Protein AF-0000000084554059 (afdb_homodimer)

Structure (mmCIF, N/CA/C/O backbone):
data_AF-0000000084554059-model_v1
#
loop_
_entity.id
_entity.type
_entity.pdbx_description
1 polymer 'Nitroreductase family protein'
#
loop_
_atom_site.group_PDB
_atom_site.id
_atom_site.type_symbol
_atom_site.label_atom_id
_atom_site.label_alt_id
_atom_site.label_comp_id
_atom_site.label_asym_id
_atom_site.label_entity_id
_atom_site.label_seq_id
_atom_site.pdbx_PDB_ins_code
_atom_site.Cartn_x
_atom_site.Cartn_y
_atom_site.Cartn_z
_atom_site.occupancy
_atom_site.B_iso_or_equiv
_atom_site.auth_seq_id
_atom_site.auth_comp_id
_atom_site.auth_asym_id
_atom_site.auth_atom_id
_atom_site.pdbx_PDB_model_num
ATOM 1 N N . MET A 1 1 ? 2.709 -11.953 16.797 1 88.19 1 MET A N 1
ATOM 2 C CA . MET A 1 1 ? 4.137 -12.023 16.5 1 88.19 1 MET A CA 1
ATOM 3 C C . MET A 1 1 ? 4.77 -10.641 16.531 1 88.19 1 MET A C 1
ATOM 5 O O . MET A 1 1 ? 4.078 -9.633 16.375 1 88.19 1 MET A O 1
ATOM 9 N N . ASP A 1 2 ? 6.043 -10.664 16.797 1 94.69 2 ASP A N 1
ATOM 10 C CA . ASP A 1 2 ? 6.832 -9.438 16.703 1 94.69 2 ASP A CA 1
ATOM 11 C C . ASP A 1 2 ? 6.828 -8.891 15.273 1 94.69 2 ASP A C 1
ATOM 13 O O . ASP A 1 2 ? 6.961 -9.648 14.312 1 94.69 2 ASP A O 1
ATOM 17 N N . LEU A 1 3 ? 6.645 -7.566 15.086 1 96.19 3 LEU A N 1
ATOM 18 C CA . LEU A 1 3 ? 6.512 -6.961 13.766 1 96.19 3 LEU A CA 1
ATOM 19 C C . LEU A 1 3 ? 7.762 -7.207 12.93 1 96.19 3 LEU A C 1
ATOM 21 O O . LEU A 1 3 ? 7.664 -7.504 11.734 1 96.19 3 LEU A O 1
ATOM 25 N N . LYS A 1 4 ? 8.93 -7.016 13.469 1 96.69 4 LYS A N 1
ATOM 26 C CA . LYS A 1 4 ? 10.172 -7.207 12.719 1 96.69 4 LYS A CA 1
ATOM 27 C C . LYS A 1 4 ? 10.242 -8.609 12.125 1 96.69 4 LYS A C 1
ATOM 29 O O . LYS A 1 4 ? 10.688 -8.781 10.992 1 96.69 4 LYS A O 1
ATOM 34 N N . LYS A 1 5 ? 9.844 -9.586 12.898 1 97.75 5 LYS A N 1
ATOM 35 C CA . LYS A 1 5 ? 9.812 -10.961 12.414 1 97.75 5 LYS A CA 1
ATOM 36 C C . LYS A 1 5 ? 8.844 -11.109 11.242 1 97.75 5 LYS A C 1
ATOM 38 O O . LYS A 1 5 ? 9.141 -11.812 10.273 1 97.75 5 LYS A O 1
ATOM 43 N N . VAL A 1 6 ? 7.664 -10.453 11.312 1 98.44 6 VAL A N 1
ATOM 44 C CA . VAL A 1 6 ? 6.68 -10.5 10.242 1 98.44 6 VAL A CA 1
ATOM 45 C C . VAL A 1 6 ? 7.285 -9.914 8.961 1 98.44 6 VAL A C 1
ATOM 47 O O . VAL A 1 6 ? 7.141 -10.492 7.883 1 98.44 6 VAL A O 1
ATOM 50 N N . TYR A 1 7 ? 7.949 -8.758 9.094 1 98.38 7 TYR A N 1
ATOM 51 C CA . TYR A 1 7 ? 8.586 -8.109 7.957 1 98.38 7 TYR A CA 1
ATOM 52 C C . TYR A 1 7 ? 9.617 -9.023 7.312 1 98.38 7 TYR A C 1
ATOM 54 O O . TYR A 1 7 ? 9.633 -9.195 6.094 1 98.38 7 TYR A O 1
ATOM 62 N N . GLU A 1 8 ? 10.445 -9.648 8.094 1 97.56 8 GLU A N 1
ATOM 63 C CA . GLU A 1 8 ? 11.57 -10.445 7.609 1 97.56 8 GLU A CA 1
ATOM 64 C C . GLU A 1 8 ? 11.086 -11.781 7.039 1 97.56 8 GLU A C 1
ATOM 66 O O . GLU A 1 8 ? 11.688 -12.312 6.102 1 97.56 8 GLU A O 1
ATOM 71 N N . GLU A 1 9 ? 10 -12.297 7.59 1 97.12 9 GLU A N 1
ATOM 72 C CA . GLU A 1 9 ? 9.578 -13.641 7.211 1 97.12 9 GLU A CA 1
ATOM 73 C C . GLU A 1 9 ? 8.5 -13.594 6.129 1 97.12 9 GLU A C 1
ATOM 75 O O . GLU A 1 9 ? 8.227 -14.602 5.469 1 97.12 9 GLU A O 1
ATOM 80 N N . ARG A 1 10 ? 7.785 -12.461 5.988 1 98.25 10 ARG A N 1
ATOM 81 C CA . ARG A 1 10 ? 6.828 -12.375 4.891 1 98.25 10 ARG A CA 1
ATOM 82 C C . ARG A 1 10 ? 7.535 -12.445 3.541 1 98.25 10 ARG A C 1
ATOM 84 O O . ARG A 1 10 ? 8.391 -11.609 3.236 1 98.25 10 ARG A O 1
ATOM 91 N N . ARG A 1 11 ? 7.211 -13.469 2.775 1 97.69 11 ARG A N 1
ATOM 92 C CA . ARG A 1 11 ? 7.699 -13.742 1.428 1 97.69 11 ARG A CA 1
ATOM 93 C C . ARG A 1 11 ? 6.539 -14.008 0.472 1 97.69 11 ARG A C 1
ATOM 95 O O . ARG A 1 11 ? 5.488 -14.5 0.883 1 97.69 11 ARG A O 1
ATOM 102 N N . ALA A 1 12 ? 6.746 -13.641 -0.804 1 98.06 12 ALA A N 1
ATOM 103 C CA . ALA A 1 12 ? 5.816 -14.117 -1.825 1 98.06 12 ALA A CA 1
ATOM 104 C C . ALA A 1 12 ? 6.09 -15.578 -2.172 1 98.06 12 ALA A C 1
ATOM 106 O O . ALA A 1 12 ? 7.082 -15.891 -2.834 1 98.06 12 ALA A O 1
ATOM 107 N N . ILE A 1 13 ? 5.203 -16.422 -1.734 1 97.19 13 ILE A N 1
ATOM 108 C CA . ILE A 1 13 ? 5.48 -17.844 -1.954 1 97.19 13 ILE A CA 1
ATOM 109 C C . ILE A 1 13 ? 4.863 -18.297 -3.277 1 97.19 13 ILE A C 1
ATOM 111 O O . ILE A 1 13 ? 3.803 -17.797 -3.67 1 97.19 13 ILE A O 1
ATOM 115 N N . ASN A 1 14 ? 5.41 -19.297 -3.885 1 94.88 14 ASN A N 1
ATOM 116 C CA . ASN A 1 14 ? 4.984 -19.703 -5.223 1 94.88 14 ASN A CA 1
ATOM 117 C C . ASN A 1 14 ? 4.227 -21.016 -5.195 1 94.88 14 ASN A C 1
ATOM 119 O O . ASN A 1 14 ? 3.564 -21.391 -6.168 1 94.88 14 ASN A O 1
ATOM 123 N N . PHE A 1 15 ? 4.316 -21.688 -4.035 1 96.94 15 PHE A N 1
ATOM 124 C CA . PHE A 1 15 ? 3.689 -23 -3.947 1 96.94 15 PHE A CA 1
ATOM 125 C C . PHE A 1 15 ? 2.805 -23.094 -2.711 1 96.94 15 PHE A C 1
ATOM 127 O O . PHE A 1 15 ? 3.289 -22.969 -1.584 1 96.94 15 PHE A O 1
ATOM 134 N N . PHE A 1 16 ? 1.57 -23.344 -2.963 1 98.31 16 PHE A N 1
ATOM 135 C CA . PHE A 1 16 ? 0.644 -23.469 -1.846 1 98.31 16 PHE A CA 1
ATOM 136 C C . PHE A 1 16 ? 0.238 -24.938 -1.649 1 98.31 16 PHE A C 1
ATOM 138 O O . PHE A 1 16 ? 0.208 -25.703 -2.607 1 98.31 16 PHE A O 1
ATOM 145 N N . ASP A 1 17 ? 0.012 -25.344 -0.419 1 98.12 17 ASP A N 1
ATOM 146 C CA . ASP A 1 17 ? -0.554 -26.656 -0.105 1 98.12 17 ASP A CA 1
ATOM 147 C C . ASP A 1 17 ? -2.047 -26.703 -0.423 1 98.12 17 ASP A C 1
ATOM 149 O O . ASP A 1 17 ? -2.859 -26.125 0.303 1 98.12 17 ASP A O 1
ATOM 153 N N . PRO A 1 18 ? -2.408 -27.391 -1.47 1 97 18 PRO A N 1
ATOM 154 C CA . PRO A 1 18 ? -3.816 -27.375 -1.871 1 97 18 PRO A CA 1
ATOM 155 C C . PRO A 1 18 ? -4.719 -28.109 -0.878 1 97 18 PRO A C 1
ATOM 157 O O . PRO A 1 18 ? -5.945 -28.031 -0.979 1 97 18 PRO A O 1
ATOM 160 N N . ASN A 1 19 ? -4.133 -28.75 0.184 1 96.81 19 ASN A N 1
ATOM 161 C CA . ASN A 1 19 ? -4.914 -29.547 1.129 1 96.81 19 ASN A CA 1
ATOM 162 C C . ASN A 1 19 ? -5.152 -28.797 2.432 1 96.81 19 ASN A C 1
ATOM 164 O O . ASN A 1 19 ? -5.816 -29.297 3.336 1 96.81 19 ASN A O 1
ATOM 168 N N . ARG A 1 20 ? -4.598 -27.672 2.504 1 97.75 20 ARG A N 1
ATOM 169 C CA . ARG A 1 20 ? -4.805 -26.859 3.701 1 97.75 20 ARG A CA 1
ATOM 170 C C . ARG A 1 20 ? -5.68 -25.656 3.398 1 97.75 20 ARG A C 1
ATOM 172 O O . ARG A 1 20 ? -5.367 -24.859 2.508 1 97.75 20 ARG A O 1
ATOM 179 N N . ASP A 1 21 ? -6.719 -25.516 4.188 1 97.94 21 ASP A N 1
ATOM 180 C CA . ASP A 1 21 ? -7.695 -24.453 3.973 1 97.94 21 ASP A CA 1
ATOM 181 C C . ASP A 1 21 ? -7.539 -23.344 5.012 1 97.94 21 ASP A C 1
ATOM 183 O O . ASP A 1 21 ? -6.84 -23.516 6.016 1 97.94 21 ASP A O 1
ATOM 187 N N . ILE A 1 22 ? -8.086 -22.188 4.684 1 98.06 22 ILE A N 1
ATOM 188 C CA . ILE A 1 22 ? -8.227 -21.078 5.617 1 98.06 22 ILE A CA 1
ATOM 189 C C . ILE A 1 22 ? -9.688 -20.938 6.047 1 98.06 22 ILE A C 1
ATOM 191 O O . ILE A 1 22 ? -10.578 -20.812 5.203 1 98.06 22 ILE A O 1
ATOM 195 N N . SER A 1 23 ? -9.93 -20.984 7.312 1 97.69 23 SER A N 1
ATOM 196 C CA . SER A 1 23 ? -11.297 -20.844 7.793 1 97.69 23 SER A CA 1
ATOM 197 C C . SER A 1 23 ? -11.828 -19.438 7.516 1 97.69 23 SER A C 1
ATOM 199 O O . SER A 1 23 ? -11.055 -18.484 7.367 1 97.69 23 SER A O 1
ATOM 201 N N . GLU A 1 24 ? -13.133 -19.391 7.418 1 97.25 24 GLU A N 1
ATOM 202 C CA . GLU A 1 24 ? -13.758 -18.078 7.238 1 97.25 24 GLU A CA 1
ATOM 203 C C . GLU A 1 24 ? -13.43 -17.156 8.406 1 97.25 24 GLU A C 1
ATOM 205 O O . GLU A 1 24 ? -13.227 -15.945 8.211 1 97.25 24 GLU A O 1
ATOM 210 N N . GLU A 1 25 ? -13.398 -17.703 9.555 1 98.31 25 GLU A N 1
ATOM 211 C CA . GLU A 1 25 ? -13.086 -16.922 10.75 1 98.31 25 GLU A CA 1
ATOM 212 C C . GLU A 1 25 ? -11.68 -16.328 10.664 1 98.31 25 GLU A C 1
ATOM 214 O O . GLU A 1 25 ? -11.469 -15.172 11.023 1 98.31 25 GLU A O 1
ATOM 219 N N . LEU A 1 26 ? -10.773 -17.141 10.234 1 98.44 26 LEU A N 1
ATOM 220 C CA . LEU A 1 26 ? -9.398 -16.672 10.102 1 98.44 26 LEU A CA 1
ATOM 221 C C . LEU A 1 26 ? -9.281 -15.594 9.023 1 98.44 26 LEU A C 1
ATOM 223 O O . LEU A 1 26 ? -8.594 -14.594 9.219 1 98.44 26 LEU A O 1
ATOM 227 N N . LEU A 1 27 ? -9.977 -15.805 7.902 1 98.81 27 LEU A N 1
ATOM 228 C CA . LEU A 1 27 ? -9.984 -14.797 6.848 1 98.81 27 LEU A CA 1
ATOM 229 C C . LEU A 1 27 ? -10.617 -13.5 7.344 1 98.81 27 LEU A C 1
ATOM 231 O O . LEU A 1 27 ? -10.117 -12.414 7.043 1 98.81 27 LEU A O 1
ATOM 235 N N . LYS A 1 28 ? -11.68 -13.625 8.109 1 98.81 28 LYS A N 1
ATOM 236 C CA . LYS A 1 28 ? -12.344 -12.469 8.695 1 98.81 28 LYS A CA 1
ATOM 237 C C . LYS A 1 28 ? -11.398 -11.711 9.625 1 98.81 28 LYS A C 1
ATOM 239 O O . LYS A 1 28 ? -11.352 -10.477 9.602 1 98.81 28 LYS A O 1
ATOM 244 N N . GLU A 1 29 ? -10.664 -12.406 10.438 1 98.75 29 GLU A N 1
ATOM 245 C CA . GLU A 1 29 ? -9.711 -11.781 11.344 1 98.75 29 GLU A CA 1
ATOM 246 C C . GLU A 1 29 ? -8.625 -11.023 10.578 1 98.75 29 GLU A C 1
ATOM 248 O O . GLU A 1 29 ? -8.266 -9.906 10.945 1 98.75 29 GLU A O 1
ATOM 253 N N . ILE A 1 30 ? -8.125 -11.625 9.516 1 98.88 30 ILE A N 1
ATOM 254 C CA . ILE A 1 30 ? -7.102 -11 8.688 1 98.88 30 ILE A CA 1
ATOM 255 C C . ILE A 1 30 ? -7.629 -9.68 8.117 1 98.88 30 ILE A C 1
ATOM 257 O O . ILE A 1 30 ? -6.98 -8.641 8.234 1 98.88 30 ILE A O 1
ATOM 261 N N . ILE A 1 31 ? -8.828 -9.734 7.535 1 98.94 31 ILE A N 1
ATOM 262 C CA . ILE A 1 31 ? -9.375 -8.57 6.844 1 98.94 31 ILE A CA 1
ATOM 263 C C . ILE A 1 31 ? -9.758 -7.496 7.859 1 98.94 31 ILE A C 1
ATOM 265 O O . ILE A 1 31 ? -9.484 -6.312 7.656 1 98.94 31 ILE A O 1
ATOM 269 N N . ASP A 1 32 ? -10.328 -7.891 8.984 1 98.88 32 ASP A N 1
ATOM 270 C CA . ASP A 1 32 ? -10.789 -6.926 9.984 1 98.88 32 ASP A CA 1
ATOM 271 C C . ASP A 1 32 ? -9.609 -6.199 10.625 1 98.88 32 ASP A C 1
ATOM 273 O O . ASP A 1 32 ? -9.727 -5.023 10.984 1 98.88 32 ASP A O 1
ATOM 277 N N . LEU A 1 33 ? -8.516 -6.859 10.766 1 98.62 33 LEU A N 1
ATOM 278 C CA . LEU A 1 33 ? -7.305 -6.184 11.211 1 98.62 33 LEU A CA 1
ATOM 279 C C . LEU A 1 33 ? -6.773 -5.246 10.133 1 98.62 33 LEU A C 1
ATOM 281 O O . LEU A 1 33 ? -6.355 -4.125 10.43 1 98.62 33 LEU A O 1
ATOM 285 N N . SER A 1 34 ? -6.832 -5.66 8.898 1 98.88 34 SER A N 1
ATOM 286 C CA . SER A 1 34 ? -6.195 -4.973 7.781 1 98.88 34 SER A CA 1
ATOM 287 C C . SER A 1 34 ? -6.898 -3.66 7.465 1 98.88 34 SER A C 1
ATOM 289 O O . SER A 1 34 ? -6.266 -2.699 7.023 1 98.88 34 SER A O 1
ATOM 291 N N . VAL A 1 35 ? -8.227 -3.561 7.734 1 98.81 35 VAL A N 1
ATOM 292 C CA . VAL A 1 35 ? -9.008 -2.395 7.34 1 98.81 35 VAL A CA 1
ATOM 293 C C . VAL A 1 35 ? -8.719 -1.231 8.281 1 98.81 35 VAL A C 1
ATOM 295 O O . VAL A 1 35 ? -9.148 -0.103 8.039 1 98.81 35 VAL A O 1
ATOM 298 N N . LEU A 1 36 ? -7.898 -1.493 9.336 1 98.75 36 LEU A N 1
ATOM 299 C CA . LEU A 1 36 ? -7.449 -0.405 10.195 1 98.75 36 LEU A CA 1
ATOM 300 C C . LEU A 1 36 ? -6.43 0.472 9.477 1 98.75 36 LEU A C 1
ATOM 302 O O . LEU A 1 36 ? -6.078 1.549 9.969 1 98.75 36 LEU A O 1
ATOM 306 N N . ALA A 1 37 ? -5.953 0.051 8.289 1 98.75 37 ALA A N 1
ATOM 307 C CA . ALA A 1 37 ? -5.066 0.867 7.461 1 98.75 37 ALA A CA 1
ATOM 308 C C . ALA A 1 37 ? -5.684 2.234 7.18 1 98.75 37 ALA A C 1
ATOM 310 O O . ALA A 1 37 ? -6.906 2.361 7.078 1 98.75 37 ALA A O 1
ATOM 311 N N . PRO A 1 38 ? -4.848 3.266 7.102 1 98.69 38 PRO A N 1
ATOM 312 C CA . PRO A 1 38 ? -5.398 4.57 6.73 1 98.69 38 PRO A CA 1
ATOM 313 C C . PRO A 1 38 ? -5.926 4.598 5.297 1 98.69 38 PRO A C 1
ATOM 315 O O . PRO A 1 38 ? -5.555 3.748 4.48 1 98.69 38 PRO A O 1
ATOM 318 N N . SER A 1 39 ? -6.805 5.469 5.059 1 98.69 39 SER A N 1
ATOM 319 C CA . SER A 1 39 ? -7.297 5.816 3.73 1 98.69 39 SER A CA 1
ATOM 320 C C . SER A 1 39 ? -7.617 7.305 3.633 1 98.69 39 SER A C 1
ATOM 322 O O . SER A 1 39 ? -7.98 7.934 4.629 1 98.69 39 SER A O 1
ATOM 324 N N . ALA A 1 40 ? -7.41 7.84 2.461 1 98.31 40 ALA A N 1
ATOM 325 C CA . ALA A 1 40 ? -7.672 9.258 2.244 1 98.31 40 ALA A CA 1
ATOM 326 C C . ALA A 1 40 ? -9.086 9.633 2.678 1 98.31 40 ALA A C 1
ATOM 328 O O . ALA A 1 40 ? -10.062 9.016 2.236 1 98.31 40 ALA A O 1
ATOM 329 N N . PHE A 1 41 ? -9.227 10.609 3.617 1 96.94 41 PHE A N 1
ATOM 330 C CA . PHE A 1 41 ? -10.5 11.078 4.145 1 96.94 41 PHE A CA 1
ATOM 331 C C . PHE A 1 41 ? -11.258 9.945 4.824 1 96.94 41 PHE A C 1
ATOM 333 O O . PHE A 1 41 ? -12.477 10.039 5.027 1 96.94 41 PHE A O 1
ATOM 340 N N . ASN A 1 42 ? -10.508 8.812 5.105 1 97.75 42 ASN A N 1
ATOM 341 C CA . ASN A 1 42 ? -11.141 7.605 5.625 1 97.75 42 ASN A CA 1
ATOM 342 C C . ASN A 1 42 ? -12.203 7.074 4.668 1 97.75 42 ASN A C 1
ATOM 344 O O . ASN A 1 42 ? -13.156 6.414 5.094 1 97.75 42 ASN A O 1
ATOM 348 N N . LEU A 1 43 ? -12.023 7.312 3.426 1 98.62 43 LEU A N 1
ATOM 349 C CA . LEU A 1 43 ? -13.062 6.965 2.461 1 98.62 43 LEU A CA 1
ATOM 350 C C . LEU A 1 43 ? -13.031 5.473 2.148 1 98.62 43 LEU A C 1
ATOM 352 O O . LEU A 1 43 ? -13.984 4.938 1.568 1 98.62 43 LEU A O 1
ATOM 356 N N . GLN A 1 44 ? -11.992 4.797 2.43 1 98.75 44 GLN A N 1
ATOM 357 C CA . GLN A 1 44 ? -11.914 3.348 2.281 1 98.75 44 GLN A CA 1
ATOM 358 C C . GLN A 1 44 ? -12.391 2.91 0.898 1 98.75 44 GLN A C 1
ATOM 360 O O . GLN A 1 44 ? -13.266 2.053 0.778 1 98.75 44 GLN A O 1
ATOM 365 N N . PRO A 1 45 ? -11.672 3.525 -0.159 1 98.81 45 PRO A N 1
ATOM 366 C CA . PRO A 1 45 ? -12.133 3.277 -1.525 1 98.81 45 PRO A CA 1
ATOM 367 C C . PRO A 1 45 ? -11.734 1.899 -2.045 1 98.81 45 PRO A C 1
ATOM 369 O O . PRO A 1 45 ? -11.07 1.796 -3.08 1 98.81 45 PRO A O 1
ATOM 372 N N . TRP A 1 46 ? -12.172 0.872 -1.346 1 98.88 46 TRP A N 1
ATOM 373 C CA . TRP A 1 46 ? -11.758 -0.476 -1.716 1 98.88 46 TRP A CA 1
ATOM 374 C C . TRP A 1 46 ? -12.844 -1.491 -1.394 1 98.88 46 TRP A C 1
ATOM 376 O O . TRP A 1 46 ? -13.727 -1.223 -0.576 1 98.88 46 TRP A O 1
ATOM 386 N N . SER A 1 47 ? -12.867 -2.531 -2.059 1 98.81 47 SER A N 1
ATOM 387 C CA . SER A 1 47 ? -13.578 -3.773 -1.774 1 98.81 47 SER A CA 1
ATOM 388 C C . SER A 1 47 ? -12.734 -4.988 -2.152 1 98.81 47 SER A C 1
ATOM 390 O O . SER A 1 47 ? -11.664 -4.848 -2.732 1 98.81 47 SER A O 1
ATOM 392 N N . ILE A 1 48 ? -13.219 -6.172 -1.723 1 98.94 48 ILE A N 1
ATOM 393 C CA . ILE A 1 48 ? -12.461 -7.395 -1.949 1 98.94 48 ILE A CA 1
ATOM 394 C C . ILE A 1 48 ? -13.383 -8.484 -2.498 1 98.94 48 ILE A C 1
ATOM 396 O O . ILE A 1 48 ? -14.508 -8.648 -2.025 1 98.94 48 ILE A O 1
ATOM 400 N N . ILE A 1 49 ? -12.93 -9.117 -3.506 1 98.94 49 ILE A N 1
ATOM 401 C CA . ILE A 1 49 ? -13.547 -10.367 -3.934 1 98.94 49 ILE A CA 1
ATOM 402 C C . ILE A 1 49 ? -12.672 -11.547 -3.504 1 98.94 49 ILE A C 1
ATOM 404 O O . ILE A 1 49 ? -11.508 -11.641 -3.904 1 98.94 49 ILE A O 1
ATOM 408 N N . ALA A 1 50 ? -13.211 -12.398 -2.648 1 98.94 50 ALA A N 1
ATOM 409 C CA . ALA A 1 50 ? -12.516 -13.609 -2.225 1 98.94 50 ALA A CA 1
ATOM 410 C C . ALA A 1 50 ? -12.875 -14.789 -3.117 1 98.94 50 ALA A C 1
ATOM 412 O O . ALA A 1 50 ? -14 -15.297 -3.059 1 98.94 50 ALA A O 1
ATOM 413 N N . VAL A 1 51 ? -11.969 -15.219 -3.895 1 98.88 51 VAL A N 1
ATOM 414 C CA . VAL A 1 51 ? -12.172 -16.297 -4.844 1 98.88 51 VAL A CA 1
ATOM 415 C C . VAL A 1 51 ? -11.812 -17.641 -4.191 1 98.88 51 VAL A C 1
ATOM 417 O O . VAL A 1 51 ? -10.641 -17.938 -3.988 1 98.88 51 VAL A O 1
ATOM 420 N N . LYS A 1 52 ? -12.805 -18.562 -3.99 1 98.25 52 LYS A N 1
ATOM 421 C CA . LYS A 1 52 ? -12.594 -19.781 -3.234 1 98.25 52 LYS A CA 1
ATOM 422 C C . LYS A 1 52 ? -13.094 -21 -4.012 1 98.25 52 LYS A C 1
ATOM 424 O O . LYS A 1 52 ? -12.477 -22.078 -3.967 1 98.25 52 LYS A O 1
ATOM 429 N N . SER A 1 53 ? -14.258 -20.844 -4.695 1 98.12 53 SER A N 1
ATOM 430 C CA . SER A 1 53 ? -14.852 -21.984 -5.367 1 98.12 53 SER A CA 1
ATOM 431 C C . SER A 1 53 ? -13.984 -22.469 -6.527 1 98.12 53 SER A C 1
ATOM 433 O O . SER A 1 53 ? -13.273 -21.672 -7.145 1 98.12 53 SER A O 1
ATOM 435 N N . LYS A 1 54 ? -14.086 -23.75 -6.801 1 97.81 54 LYS A N 1
ATOM 436 C CA . LYS A 1 54 ? -13.328 -24.312 -7.914 1 97.81 54 LYS A CA 1
ATOM 437 C C . LYS A 1 54 ? -13.633 -23.578 -9.219 1 97.81 54 LYS A C 1
ATOM 439 O O . LYS A 1 54 ? -12.727 -23.266 -9.984 1 97.81 54 LYS A O 1
ATOM 444 N N . GLU A 1 55 ? -14.844 -23.312 -9.445 1 98.38 55 GLU A N 1
ATOM 445 C CA . GLU A 1 55 ? -15.273 -22.641 -10.672 1 98.38 55 GLU A CA 1
ATOM 446 C C . GLU A 1 55 ? -14.672 -21.234 -10.773 1 98.38 55 GLU A C 1
ATOM 448 O O . GLU A 1 55 ? -14.141 -20.859 -11.82 1 98.38 55 GLU A O 1
ATOM 453 N N . SER A 1 56 ? -14.758 -20.422 -9.734 1 98.56 56 SER A N 1
ATOM 454 C CA . SER A 1 56 ? -14.234 -19.047 -9.742 1 98.56 56 SER A CA 1
ATOM 455 C C . SER A 1 56 ? -12.711 -19.047 -9.836 1 98.56 56 SER A C 1
ATOM 457 O O . SER A 1 56 ? -12.125 -18.172 -10.477 1 98.56 56 SER A O 1
ATOM 459 N N . LYS A 1 57 ? -12.102 -20 -9.203 1 98.69 57 LYS A N 1
ATOM 460 C CA . LYS A 1 57 ? -10.648 -20.125 -9.297 1 98.69 57 LYS A CA 1
ATOM 461 C C . LYS A 1 57 ? -10.203 -20.406 -10.727 1 98.69 57 LYS A C 1
ATOM 463 O O . LYS A 1 57 ? -9.203 -19.859 -11.195 1 98.69 57 LYS A O 1
ATOM 468 N N . GLU A 1 58 ? -10.898 -21.266 -11.375 1 98.69 58 GLU A N 1
ATOM 469 C CA . GLU A 1 58 ? -10.57 -21.594 -12.766 1 98.69 58 GLU A CA 1
ATOM 470 C C . GLU A 1 58 ? -10.688 -20.359 -13.656 1 98.69 58 GLU A C 1
ATOM 472 O O . GLU A 1 58 ? -9.852 -20.125 -14.531 1 98.69 58 GLU A O 1
ATOM 477 N N . LYS A 1 59 ? -11.75 -19.609 -13.461 1 98.62 59 LYS A N 1
ATOM 478 C CA . LYS A 1 59 ? -11.914 -18.359 -14.203 1 98.62 59 LYS A CA 1
ATOM 479 C C . LYS A 1 59 ? -10.75 -17.406 -13.953 1 98.62 59 LYS A C 1
ATOM 481 O O . LYS A 1 59 ? -10.172 -16.859 -14.898 1 98.62 59 LYS A O 1
ATOM 486 N N . LEU A 1 60 ? -10.406 -17.219 -12.672 1 98.88 60 LEU A N 1
ATOM 487 C CA . LEU A 1 60 ? -9.32 -16.312 -12.328 1 98.88 60 LEU A CA 1
ATOM 488 C C . LEU A 1 60 ? -7.98 -16.844 -12.844 1 98.88 60 LEU A C 1
ATOM 490 O O . LEU A 1 60 ? -7.125 -16.062 -13.266 1 98.88 60 LEU A O 1
ATOM 494 N N . TYR A 1 61 ? -7.828 -18.141 -12.789 1 98.81 61 TYR A N 1
ATOM 495 C CA . TYR A 1 61 ? -6.613 -18.797 -13.273 1 98.81 61 TYR A CA 1
ATOM 496 C C . TYR A 1 61 ? -6.32 -18.406 -14.719 1 98.81 61 TYR A C 1
ATOM 498 O O . TYR A 1 61 ? -5.211 -17.984 -15.039 1 98.81 61 TYR A O 1
ATOM 506 N N . LYS A 1 62 ? -7.312 -18.422 -15.562 1 98.62 62 LYS A N 1
ATOM 507 C CA . LYS A 1 62 ? -7.176 -18.109 -16.984 1 98.62 62 LYS A CA 1
ATOM 508 C C . LYS A 1 62 ? -6.82 -16.641 -17.188 1 98.62 62 LYS A C 1
ATOM 510 O O . LYS A 1 62 ? -6.176 -16.281 -18.172 1 98.62 62 LYS A O 1
ATOM 515 N N . LEU A 1 63 ? -7.191 -15.82 -16.219 1 98.75 63 LEU A N 1
ATOM 516 C CA . LEU A 1 63 ? -6.977 -14.383 -16.312 1 98.75 63 LEU A CA 1
ATOM 517 C C . LEU A 1 63 ? -5.727 -13.961 -15.547 1 98.75 63 LEU A C 1
ATOM 519 O O . LEU A 1 63 ? -5.434 -12.766 -15.43 1 98.75 63 LEU A O 1
ATOM 523 N N . SER A 1 64 ? -5.02 -14.891 -14.922 1 98.62 64 SER A N 1
ATOM 524 C CA . SER A 1 64 ? -3.816 -14.633 -14.141 1 98.62 64 SER A CA 1
ATOM 525 C C . SER A 1 64 ? -2.59 -15.266 -14.789 1 98.62 64 SER A C 1
ATOM 527 O O . SER A 1 64 ? -1.725 -15.805 -14.094 1 98.62 64 SER A O 1
ATOM 529 N N . ASN A 1 65 ? -2.58 -15.234 -16.094 1 97.25 65 ASN A N 1
ATOM 530 C CA . ASN A 1 65 ? -1.477 -15.82 -16.844 1 97.25 65 ASN A CA 1
ATOM 531 C C . ASN A 1 65 ? -1.254 -17.281 -16.469 1 97.25 65 ASN A C 1
ATOM 533 O O . ASN A 1 65 ? -0.113 -17.734 -16.391 1 97.25 65 ASN A O 1
ATOM 537 N N . ASN A 1 66 ? -2.254 -17.953 -16.047 1 97.94 66 ASN A N 1
ATOM 538 C CA . ASN A 1 66 ? -2.268 -19.375 -15.711 1 97.94 66 ASN A CA 1
ATOM 539 C C . ASN A 1 66 ? -1.274 -19.703 -14.602 1 97.94 66 ASN A C 1
ATOM 541 O O . ASN A 1 66 ? -0.575 -20.719 -14.664 1 97.94 66 ASN A O 1
ATOM 545 N N . GLN A 1 67 ? -1.176 -18.859 -13.641 1 97.81 67 GLN A N 1
ATOM 546 C CA . GLN A 1 67 ? -0.311 -19.109 -12.492 1 97.81 67 GLN A CA 1
ATOM 547 C C . GLN A 1 67 ? -0.907 -20.172 -11.57 1 97.81 67 GLN A C 1
ATOM 549 O O . GLN A 1 67 ? -1.974 -19.969 -10.992 1 97.81 67 GLN A O 1
ATOM 554 N N . PRO A 1 68 ? -0.196 -21.234 -11.32 1 97.62 68 PRO A N 1
ATOM 555 C CA . PRO A 1 68 ? -0.75 -22.375 -10.57 1 97.62 68 PRO A CA 1
ATOM 556 C C . PRO A 1 68 ? -1.178 -21.984 -9.156 1 97.62 68 PRO A C 1
ATOM 558 O O . PRO A 1 68 ? -2.105 -22.578 -8.609 1 97.62 68 PRO A O 1
ATOM 561 N N . LYS A 1 69 ? -0.556 -21.031 -8.562 1 97.69 69 LYS A N 1
ATOM 562 C CA . LYS A 1 69 ? -0.851 -20.641 -7.184 1 97.69 69 LYS A CA 1
ATOM 563 C C . LYS A 1 69 ? -2.305 -20.203 -7.035 1 97.69 69 LYS A C 1
ATOM 565 O O . LYS A 1 69 ? -2.881 -20.312 -5.949 1 97.69 69 LYS A O 1
ATOM 570 N N . VAL A 1 70 ? -2.953 -19.75 -8.133 1 98.62 70 VAL A N 1
ATOM 571 C CA . VAL A 1 70 ? -4.355 -19.344 -8.094 1 98.62 70 VAL A CA 1
ATOM 572 C C . VAL A 1 70 ? -5.238 -20.562 -7.84 1 98.62 70 VAL A C 1
ATOM 574 O O . VAL A 1 70 ? -6.246 -20.469 -7.137 1 98.62 70 VAL A O 1
ATOM 577 N N . LEU A 1 71 ? -4.812 -21.703 -8.375 1 98.5 71 LEU A N 1
ATOM 578 C CA . LEU A 1 71 ? -5.566 -22.938 -8.188 1 98.5 71 LEU A CA 1
ATOM 579 C C . LEU A 1 71 ? -5.199 -23.609 -6.867 1 98.5 71 LEU A C 1
ATOM 581 O O . LEU A 1 71 ? -6.051 -24.219 -6.227 1 98.5 71 LEU A O 1
ATOM 585 N N . GLU A 1 72 ? -3.967 -23.5 -6.473 1 98.38 72 GLU A N 1
ATOM 586 C CA . GLU A 1 72 ? -3.451 -24.203 -5.305 1 98.38 72 GLU A CA 1
ATOM 587 C C . GLU A 1 72 ? -3.893 -23.531 -4.012 1 98.38 72 GLU A C 1
ATOM 589 O O . GLU A 1 72 ? -4.191 -24.203 -3.021 1 98.38 72 GLU A O 1
ATOM 594 N N . ALA A 1 73 ? -3.871 -22.219 -3.943 1 98.75 73 ALA A N 1
ATOM 595 C CA . ALA A 1 73 ? -4.207 -21.484 -2.73 1 98.75 73 ALA A CA 1
ATOM 596 C C . ALA A 1 73 ? -5.676 -21.688 -2.355 1 98.75 73 ALA A C 1
ATOM 598 O O . ALA A 1 73 ? -6.543 -21.734 -3.23 1 98.75 73 ALA A O 1
ATOM 599 N N . PRO A 1 74 ? -5.973 -21.781 -1.115 1 98.75 74 PRO A N 1
ATOM 600 C CA . PRO A 1 74 ? -7.371 -21.938 -0.708 1 98.75 74 PRO A CA 1
ATOM 601 C C . PRO A 1 74 ? -8.219 -20.703 -1.031 1 98.75 74 PRO A C 1
ATOM 603 O O . PRO A 1 74 ? -9.438 -20.812 -1.179 1 98.75 74 PRO A O 1
ATOM 606 N N . VAL A 1 75 ? -7.609 -19.516 -1.137 1 98.88 75 VAL A N 1
ATOM 607 C CA . VAL A 1 75 ? -8.328 -18.312 -1.501 1 98.88 75 VAL A CA 1
ATOM 608 C C . VAL A 1 75 ? -7.383 -17.344 -2.205 1 98.88 75 VAL A C 1
ATOM 610 O O . VAL A 1 75 ? -6.211 -17.219 -1.834 1 98.88 75 VAL A O 1
ATOM 613 N N . THR A 1 76 ? -7.832 -16.703 -3.219 1 98.94 76 THR A N 1
ATOM 614 C CA . THR A 1 76 ? -7.18 -15.539 -3.812 1 98.94 76 THR A CA 1
ATOM 615 C C . THR A 1 76 ? -8.078 -14.312 -3.715 1 98.94 76 THR A C 1
ATOM 617 O O . THR A 1 76 ? -9.242 -14.352 -4.117 1 98.94 76 THR A O 1
ATOM 620 N N . LEU A 1 77 ? -7.52 -13.289 -3.115 1 99 77 LEU A N 1
ATOM 621 C CA . LEU A 1 77 ? -8.234 -12.031 -2.975 1 99 77 LEU A CA 1
ATOM 622 C C . LEU A 1 77 ? -8.008 -11.133 -4.188 1 99 77 LEU A C 1
ATOM 624 O O . LEU A 1 77 ? -6.859 -10.93 -4.602 1 99 77 LEU A O 1
ATOM 628 N N . ILE A 1 78 ? -9.062 -10.703 -4.801 1 98.94 78 ILE A N 1
ATOM 629 C CA . ILE A 1 78 ? -8.992 -9.602 -5.754 1 98.94 78 ILE A CA 1
ATOM 630 C C . ILE A 1 78 ? -9.211 -8.273 -5.031 1 98.94 78 ILE A C 1
ATOM 632 O O . ILE A 1 78 ? -10.297 -8.016 -4.504 1 98.94 78 ILE A O 1
ATOM 636 N N . ILE A 1 79 ? -8.18 -7.504 -4.953 1 98.94 79 ILE A N 1
ATOM 637 C CA . ILE A 1 79 ? -8.289 -6.184 -4.344 1 98.94 79 ILE A CA 1
ATOM 638 C C . ILE A 1 79 ? -8.82 -5.184 -5.367 1 98.94 79 ILE A C 1
ATOM 640 O O . ILE A 1 79 ? -8.148 -4.891 -6.363 1 98.94 79 ILE A O 1
ATOM 644 N N . VAL A 1 80 ? -9.969 -4.625 -5.082 1 98.94 80 VAL A N 1
ATOM 645 C CA . VAL A 1 80 ? -10.656 -3.73 -6.008 1 98.94 80 VAL A CA 1
ATOM 646 C C . VAL A 1 80 ? -10.602 -2.297 -5.48 1 98.94 80 VAL A C 1
ATOM 648 O O . VAL A 1 80 ? -11 -2.031 -4.348 1 98.94 80 VAL A O 1
ATOM 651 N N . GLY A 1 81 ? -10.039 -1.436 -6.246 1 98.88 81 GLY A N 1
ATOM 652 C CA . GLY A 1 81 ? -10.078 -0.014 -5.941 1 98.88 81 GLY A CA 1
ATOM 653 C C . GLY A 1 81 ? -11.258 0.699 -6.57 1 98.88 81 GLY A C 1
ATOM 654 O O . GLY A 1 81 ? -11.688 0.344 -7.672 1 98.88 81 GLY A O 1
ATOM 655 N N . ASP A 1 82 ? -11.766 1.711 -5.934 1 98.75 82 ASP A N 1
ATOM 656 C CA . ASP A 1 82 ? -12.875 2.518 -6.438 1 98.75 82 ASP A CA 1
ATOM 657 C C . ASP A 1 82 ? -12.398 3.91 -6.848 1 98.75 82 ASP A C 1
ATOM 659 O O . ASP A 1 82 ? -12.242 4.793 -6 1 98.75 82 ASP A O 1
ATOM 663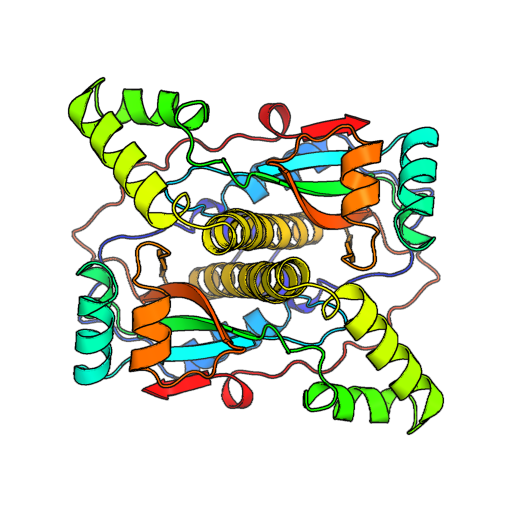 N N . LYS A 1 83 ? -12.328 4.176 -8.117 1 98.62 83 LYS A N 1
ATOM 664 C CA . LYS A 1 83 ? -11.859 5.457 -8.641 1 98.62 83 LYS A CA 1
ATOM 665 C C . LYS A 1 83 ? -12.836 6.578 -8.297 1 98.62 83 LYS A C 1
ATOM 667 O O . LYS A 1 83 ? -12.477 7.754 -8.344 1 98.62 83 LYS A O 1
ATOM 672 N N . ASN A 1 84 ? -13.984 6.211 -7.926 1 98.38 84 ASN A N 1
ATOM 673 C CA . ASN A 1 84 ? -15.016 7.168 -7.562 1 98.38 84 ASN A CA 1
ATOM 674 C C . ASN A 1 84 ? -15.375 7.078 -6.082 1 98.38 84 ASN A C 1
ATOM 676 O O . ASN A 1 84 ? -16.469 7.461 -5.676 1 98.38 84 ASN A O 1
ATOM 680 N N . GLY A 1 85 ? -14.453 6.582 -5.352 1 98.44 85 GLY A N 1
ATOM 681 C CA . GLY A 1 85 ? -14.688 6.379 -3.932 1 98.44 85 GLY A CA 1
ATOM 682 C C . GLY A 1 85 ? -14.93 7.668 -3.174 1 98.44 85 GLY A C 1
ATOM 683 O O . GLY A 1 85 ? -15.375 7.645 -2.023 1 98.44 85 GLY A O 1
ATOM 684 N N . TYR A 1 86 ? -14.711 8.789 -3.811 1 98 86 TYR A N 1
ATOM 685 C CA . TYR A 1 86 ? -14.906 10.094 -3.191 1 98 86 TYR A CA 1
ATOM 686 C C . TYR A 1 86 ? -16.328 10.586 -3.398 1 98 86 TYR A C 1
ATOM 688 O O . TYR A 1 86 ? -16.734 11.594 -2.818 1 98 86 TYR A O 1
ATOM 696 N N . SER A 1 87 ? -17.094 9.922 -4.23 1 97.69 87 SER A N 1
ATOM 697 C CA . SER A 1 87 ? -18.422 10.398 -4.613 1 97.69 87 SER A CA 1
ATOM 698 C C . SER A 1 87 ? -19.359 10.484 -3.408 1 97.69 87 SER A C 1
ATOM 700 O O . SER A 1 87 ? -19.109 9.836 -2.387 1 97.69 87 SER A O 1
ATOM 702 N N . LYS A 1 88 ? -20.344 11.227 -3.541 1 96.19 88 LYS A N 1
ATOM 703 C CA . LYS A 1 88 ? -21.312 11.438 -2.463 1 96.19 88 LYS A CA 1
ATOM 704 C C . LYS A 1 88 ? -22.031 10.141 -2.096 1 96.19 88 LYS A C 1
ATOM 706 O O . LYS A 1 88 ? -22.609 10.031 -1.015 1 96.19 88 LYS A O 1
ATOM 711 N N . ASP A 1 89 ? -21.984 9.188 -2.936 1 95.69 89 ASP A N 1
ATOM 712 C CA . ASP A 1 89 ? -22.703 7.93 -2.717 1 95.69 89 ASP A CA 1
ATOM 713 C C . ASP A 1 89 ? -21.891 6.984 -1.831 1 95.69 89 ASP A C 1
ATOM 715 O O . ASP A 1 89 ? -22.391 5.934 -1.421 1 95.69 89 ASP A O 1
ATOM 719 N N . ASN A 1 90 ? -20.609 7.305 -1.517 1 97.69 90 ASN A N 1
ATOM 720 C CA . ASN A 1 90 ? -19.812 6.492 -0.6 1 97.69 90 ASN A CA 1
ATOM 721 C C . ASN A 1 90 ? -20.469 6.398 0.776 1 97.69 90 ASN A C 1
ATOM 723 O O . ASN A 1 90 ? -20.781 7.422 1.395 1 97.69 90 ASN A O 1
ATOM 727 N N . PRO A 1 91 ? -20.641 5.184 1.26 1 96.12 91 PRO A N 1
ATOM 728 C CA . PRO A 1 91 ? -21.344 5 2.529 1 96.12 91 PRO A CA 1
ATOM 729 C C . PRO A 1 91 ? -20.594 5.582 3.719 1 96.12 91 PRO A C 1
ATOM 731 O O . PRO A 1 91 ? -21.188 5.836 4.77 1 96.12 91 PRO A O 1
ATOM 734 N N . VAL A 1 92 ? -19.359 5.812 3.586 1 96.38 92 VAL A N 1
ATOM 735 C CA . VAL A 1 92 ? -18.547 6.34 4.684 1 96.38 92 VAL A CA 1
ATOM 736 C C . VAL A 1 92 ? -19.031 7.734 5.062 1 96.38 92 VAL A C 1
ATOM 738 O O . VAL A 1 92 ? -18.922 8.148 6.219 1 96.38 92 VAL A O 1
ATOM 741 N N . TRP A 1 93 ? -19.641 8.453 4.102 1 97 93 TRP A N 1
ATOM 742 C CA . TRP A 1 93 ? -20.109 9.812 4.359 1 97 93 TRP A CA 1
ATOM 743 C C . TRP A 1 93 ? -21.234 9.805 5.391 1 97 93 TRP A C 1
ATOM 745 O O . TRP A 1 93 ? -21.438 10.797 6.105 1 97 93 TRP A O 1
ATOM 755 N N . GLN A 1 94 ? -21.969 8.703 5.508 1 96.12 94 GLN A N 1
ATOM 756 C CA . GLN A 1 94 ? -23.016 8.609 6.527 1 96.12 94 GLN A CA 1
ATOM 757 C C . GLN A 1 94 ? -22.406 8.617 7.93 1 96.12 94 GLN A C 1
ATOM 759 O O . GLN A 1 94 ? -22.953 9.25 8.844 1 96.12 94 GLN A O 1
ATOM 764 N N . GLU A 1 95 ? -21.328 7.922 8.078 1 94.12 95 GLU A N 1
ATOM 765 C CA . GLU A 1 95 ? -20.625 7.949 9.359 1 94.12 95 GLU A CA 1
ATOM 766 C C . GLU A 1 95 ? -20.062 9.336 9.648 1 94.12 95 GLU A C 1
ATOM 768 O O . GLU A 1 95 ? -20.094 9.789 10.797 1 94.12 95 GLU A O 1
ATOM 773 N N . PHE A 1 96 ? -19.547 9.953 8.633 1 95.12 96 PHE A N 1
ATOM 774 C CA . PHE A 1 96 ? -19 11.297 8.789 1 95.12 96 PHE A CA 1
ATOM 775 C C . PHE A 1 96 ? -20.094 12.281 9.188 1 95.12 96 PHE A C 1
ATOM 777 O O . PHE A 1 96 ? -19.859 13.172 10.016 1 95.12 96 PHE A O 1
ATOM 784 N N . ARG A 1 97 ? -21.234 12.117 8.594 1 95.81 97 ARG A N 1
ATOM 785 C CA . ARG A 1 97 ? -22.375 12.969 8.922 1 95.81 97 ARG A CA 1
ATOM 786 C C . ARG A 1 97 ? -22.688 12.914 10.414 1 95.81 97 ARG A C 1
ATOM 788 O O . ARG A 1 97 ? -22.984 13.945 11.023 1 95.81 97 ARG A O 1
ATOM 795 N N . LYS A 1 98 ? -22.578 11.75 11.016 1 94.62 98 LYS A N 1
ATOM 796 C CA . LYS A 1 98 ? -22.828 11.594 12.445 1 94.62 98 LYS A CA 1
ATOM 797 C C . LYS A 1 98 ? -21.781 12.32 13.273 1 94.62 98 LYS A C 1
ATOM 799 O O . LYS A 1 98 ? -22.094 12.922 14.305 1 94.62 98 LYS A O 1
ATOM 804 N N . ILE A 1 99 ? -20.625 12.297 12.859 1 93.38 99 ILE A N 1
ATOM 805 C CA . ILE A 1 99 ? -19.5 12.867 13.578 1 93.38 99 ILE A CA 1
ATOM 806 C C . ILE A 1 99 ? -19.625 14.391 13.602 1 93.38 99 ILE A C 1
ATOM 808 O O . ILE A 1 99 ? -19.297 15.031 14.609 1 93.38 99 ILE A O 1
ATOM 812 N N . VAL A 1 100 ? -20.188 15 12.445 1 95.25 100 VAL A N 1
ATOM 813 C CA . VAL A 1 100 ? -20.266 16.453 12.352 1 95.25 100 VAL A CA 1
ATOM 814 C C . VAL A 1 100 ? -21.656 16.906 12.758 1 95.25 100 VAL A C 1
ATOM 816 O O . VAL A 1 100 ? -22.062 18.047 12.461 1 95.25 100 VAL A O 1
ATOM 819 N N . ASN A 1 101 ? -22.422 16.062 13.328 1 96.81 101 ASN A N 1
ATOM 820 C CA . ASN A 1 101 ? -23.75 16.359 13.844 1 96.81 101 ASN A CA 1
ATOM 821 C C . ASN A 1 101 ? -24.656 16.953 12.758 1 96.81 101 ASN A C 1
ATOM 823 O O . ASN A 1 101 ? -25.25 18.016 12.945 1 96.81 101 ASN A O 1
ATOM 827 N N . ASP A 1 102 ? -24.625 16.391 11.547 1 96.19 102 ASP A N 1
ATOM 828 C CA . ASP A 1 102 ? -25.5 16.672 10.398 1 96.19 102 ASP A CA 1
ATOM 829 C C . ASP A 1 102 ? -25.281 18.094 9.891 1 96.19 102 ASP A C 1
ATOM 831 O O . ASP A 1 102 ? -26.203 18.703 9.336 1 96.19 102 ASP A O 1
ATOM 835 N N . ASP A 1 103 ? -24.172 18.641 10.133 1 97.56 103 ASP A N 1
ATOM 836 C CA . ASP A 1 103 ? -23.781 19.922 9.531 1 97.56 103 ASP A CA 1
ATOM 837 C C . ASP A 1 103 ? -23.609 19.797 8.023 1 97.56 103 ASP A C 1
ATOM 839 O O . ASP A 1 103 ? -22.531 19.453 7.543 1 97.56 103 ASP A O 1
ATOM 843 N N . GLU A 1 104 ? -24.656 20.172 7.309 1 96.75 104 GLU A N 1
ATOM 844 C CA . GLU A 1 104 ? -24.719 19.984 5.863 1 96.75 104 GLU A CA 1
ATOM 845 C C . GLU A 1 104 ? -23.578 20.734 5.16 1 96.75 104 GLU A C 1
ATOM 847 O O . GLU A 1 104 ? -23.062 20.266 4.141 1 96.75 104 GLU A O 1
ATOM 852 N N . GLU A 1 105 ? -23.312 21.844 5.652 1 97.69 105 GLU A N 1
ATOM 853 C CA . GLU A 1 105 ? -22.234 22.625 5.059 1 97.69 105 GLU A CA 1
ATOM 854 C C . GLU A 1 105 ? -20.891 21.938 5.227 1 97.69 105 GLU A C 1
ATOM 856 O O . GLU A 1 105 ? -20.078 21.906 4.293 1 97.69 105 GLU A O 1
ATOM 861 N N . ALA A 1 106 ? -20.656 21.406 6.41 1 96.94 106 ALA A N 1
ATOM 862 C CA . ALA A 1 106 ? -19.406 20.688 6.664 1 96.94 106 ALA A CA 1
ATOM 863 C C . ALA A 1 106 ? -19.281 19.469 5.742 1 96.94 106 ALA A C 1
ATOM 865 O O . ALA A 1 106 ? -18.203 19.203 5.215 1 96.94 106 ALA A O 1
ATOM 866 N N . ILE A 1 107 ? -20.344 18.797 5.586 1 96.88 107 ILE A N 1
ATOM 867 C CA . ILE A 1 107 ? -20.359 17.609 4.73 1 96.88 107 ILE A CA 1
ATOM 868 C C . ILE A 1 107 ? -20.078 18.016 3.287 1 96.88 107 ILE A C 1
ATOM 870 O O . ILE A 1 107 ? -19.188 17.453 2.643 1 96.88 107 ILE A O 1
ATOM 874 N N . LYS A 1 108 ? -20.766 19.016 2.801 1 97.5 108 LYS A N 1
ATOM 875 C CA . LYS A 1 108 ? -20.609 19.469 1.425 1 97.5 108 LYS A CA 1
ATOM 876 C C . LYS A 1 108 ? -19.188 19.969 1.167 1 97.5 108 LYS A C 1
ATOM 878 O O . LYS A 1 108 ? -18.609 19.688 0.118 1 97.5 108 LYS A O 1
ATOM 883 N N . ASN A 1 109 ? -18.688 20.672 2.119 1 97.62 109 ASN A N 1
ATOM 884 C CA . ASN A 1 109 ? -17.344 21.203 1.974 1 97.62 109 ASN A CA 1
ATOM 885 C C . ASN A 1 109 ? -16.297 20.078 1.928 1 97.62 109 ASN A C 1
ATOM 887 O O . ASN A 1 109 ? -15.359 20.125 1.135 1 97.62 109 ASN A O 1
ATOM 891 N N . THR A 1 110 ? -16.438 19.094 2.768 1 97.56 110 THR A N 1
ATOM 892 C CA . THR A 1 110 ? -15.508 17.969 2.803 1 97.56 110 THR A CA 1
ATOM 893 C C . THR A 1 110 ? -15.609 17.141 1.529 1 97.56 110 THR A C 1
ATOM 895 O O . THR A 1 110 ? -14.594 16.719 0.972 1 97.56 110 THR A O 1
ATOM 898 N N . GLN A 1 111 ? -16.812 16.891 1.073 1 98 111 GLN A N 1
ATOM 899 C CA . GLN A 1 111 ? -17.031 16.156 -0.172 1 98 111 GLN A CA 1
ATOM 900 C C . GLN A 1 111 ? -16.422 16.906 -1.356 1 98 111 GLN A C 1
ATOM 902 O O . GLN A 1 111 ? -15.828 16.297 -2.248 1 98 111 GLN A O 1
ATOM 907 N N . GLN A 1 112 ? -16.578 18.219 -1.354 1 97.94 112 GLN A N 1
ATOM 908 C CA . GLN A 1 112 ? -16.016 19.031 -2.424 1 97.94 112 GLN A CA 1
ATOM 909 C C . GLN A 1 112 ? -14.484 19.016 -2.379 1 97.94 112 GLN A C 1
ATOM 911 O O . GLN A 1 112 ? -13.828 18.984 -3.422 1 97.94 112 GLN A O 1
ATOM 916 N N . ALA A 1 113 ? -13.977 19.062 -1.202 1 97.06 113 ALA A N 1
ATOM 917 C CA . ALA A 1 113 ? -12.523 18.984 -1.049 1 97.06 113 ALA A CA 1
ATOM 918 C C . ALA A 1 113 ? -12 17.656 -1.595 1 97.06 113 ALA A C 1
ATOM 920 O O . ALA A 1 113 ? -10.984 17.625 -2.291 1 97.06 113 ALA A O 1
ATOM 921 N N . ALA A 1 114 ? -12.68 16.562 -1.298 1 97.88 114 ALA A N 1
ATOM 922 C CA . ALA A 1 114 ? -12.297 15.25 -1.806 1 97.88 114 ALA A CA 1
ATOM 923 C C . ALA A 1 114 ? -12.375 15.211 -3.33 1 97.88 114 ALA A C 1
ATOM 925 O O . ALA A 1 114 ? -11.453 14.719 -3.988 1 97.88 114 ALA A O 1
ATOM 926 N N . TYR A 1 115 ? -13.438 15.766 -3.877 1 97.62 115 TYR A N 1
ATOM 927 C CA . TYR A 1 115 ? -13.578 15.82 -5.328 1 97.62 115 TYR A CA 1
ATOM 928 C C . TYR A 1 115 ? -12.43 16.594 -5.965 1 97.62 115 TYR A C 1
ATOM 930 O O . TYR A 1 115 ? -11.883 16.156 -6.984 1 97.62 115 TYR A O 1
ATOM 938 N N . ASN A 1 116 ? -12.102 17.703 -5.34 1 96.81 116 ASN A N 1
ATOM 939 C CA . ASN A 1 116 ? -11.047 18.547 -5.898 1 96.81 116 ASN A CA 1
ATOM 940 C C . ASN A 1 116 ? -9.703 17.828 -5.91 1 96.81 116 ASN A C 1
ATOM 942 O O . ASN A 1 11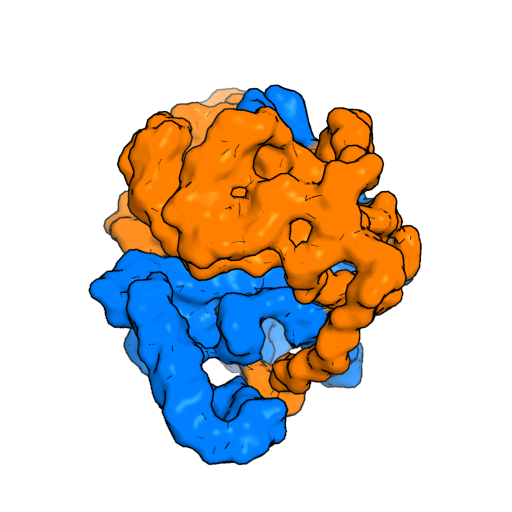6 ? -8.883 18.047 -6.801 1 96.81 116 ASN A O 1
ATOM 946 N N . LEU A 1 117 ? -9.547 16.938 -5.016 1 96.44 117 LEU A N 1
ATOM 947 C CA . LEU A 1 117 ? -8.281 16.219 -4.906 1 96.44 117 LEU A CA 1
ATOM 948 C C . LEU A 1 117 ? -8.266 15.008 -5.84 1 96.44 117 LEU A C 1
ATOM 950 O O . LEU A 1 117 ? -7.227 14.695 -6.43 1 96.44 117 LEU A O 1
ATOM 954 N N . TYR A 1 118 ? -9.406 14.383 -6.023 1 97.5 118 TYR A N 1
ATOM 955 C CA . TYR A 1 118 ? -9.352 13.047 -6.609 1 97.5 118 TYR A CA 1
ATOM 956 C C . TYR A 1 118 ? -10.164 12.984 -7.898 1 97.5 118 TYR A C 1
ATOM 958 O O . TYR A 1 118 ? -9.914 12.133 -8.758 1 97.5 118 TYR A O 1
ATOM 966 N N . GLY A 1 119 ? -11.141 13.844 -8.031 1 97.19 119 GLY A N 1
ATOM 967 C CA . GLY A 1 119 ? -12.148 13.672 -9.062 1 97.19 119 GLY A CA 1
ATOM 968 C C . GLY A 1 119 ? -11.914 14.555 -10.273 1 97.19 119 GLY A C 1
ATOM 969 O O . GLY A 1 119 ? -12.727 14.57 -11.203 1 97.19 119 GLY A O 1
ATOM 970 N N . THR A 1 120 ? -10.742 15.281 -10.297 1 96.5 120 THR A N 1
ATOM 971 C CA . THR A 1 120 ? -10.578 16.344 -11.289 1 96.5 120 THR A CA 1
ATOM 972 C C . THR A 1 120 ? -9.875 15.805 -12.539 1 96.5 120 THR A C 1
ATOM 974 O O . THR A 1 120 ? -9.875 16.453 -13.578 1 96.5 120 THR A O 1
ATOM 977 N N . SER A 1 121 ? -9.242 14.656 -12.469 1 96.94 121 SER A N 1
ATOM 978 C CA . SER A 1 121 ? -8.586 14.023 -13.609 1 96.94 121 SER A CA 1
ATOM 979 C C . SER A 1 121 ? -8.594 12.508 -13.477 1 96.94 121 SER A C 1
ATOM 981 O O . SER A 1 121 ? -8.648 11.977 -12.367 1 96.94 121 SER A O 1
ATOM 983 N N . GLU A 1 122 ? -8.516 11.82 -14.641 1 97.19 122 GLU A N 1
ATOM 984 C CA . GLU A 1 122 ? -8.43 10.367 -14.617 1 97.19 122 GLU A CA 1
ATOM 985 C C . GLU A 1 122 ? -7.184 9.898 -13.867 1 97.19 122 GLU A C 1
ATOM 987 O O . GLU A 1 122 ? -7.223 8.891 -13.164 1 97.19 122 GLU A O 1
ATOM 992 N N . GLU A 1 123 ? -6.164 10.633 -14.031 1 97.25 123 GLU A N 1
ATOM 993 C CA . GLU A 1 123 ? -4.93 10.305 -13.32 1 97.25 123 GLU A CA 1
ATOM 994 C C . GLU A 1 123 ? -5.141 10.344 -11.812 1 97.25 123 GLU A C 1
ATOM 996 O O . GLU A 1 123 ? -4.746 9.414 -11.102 1 97.25 123 GLU A O 1
ATOM 1001 N N . ASN A 1 124 ? -5.766 11.359 -11.336 1 97.75 124 ASN A N 1
ATOM 1002 C CA . ASN A 1 124 ? -5.988 11.492 -9.898 1 97.75 124 ASN A CA 1
ATOM 1003 C C . ASN A 1 124 ? -6.906 10.391 -9.375 1 97.75 124 ASN A C 1
ATOM 1005 O O . ASN A 1 124 ? -6.707 9.898 -8.266 1 97.75 124 ASN A O 1
ATOM 1009 N N . LYS A 1 125 ? -7.859 10.07 -10.211 1 98.62 125 LYS A N 1
ATOM 1010 C CA . LYS A 1 125 ? -8.773 8.992 -9.82 1 98.62 125 LYS A CA 1
ATOM 1011 C C . LYS A 1 125 ? -8.031 7.672 -9.68 1 98.62 125 LYS A C 1
ATOM 1013 O O . LYS A 1 125 ? -8.258 6.926 -8.727 1 98.62 125 LYS A O 1
ATOM 1018 N N . ILE A 1 126 ? -7.168 7.41 -10.609 1 98.5 126 ILE A N 1
ATOM 1019 C CA . ILE A 1 126 ? -6.391 6.176 -10.602 1 98.5 126 ILE A CA 1
ATOM 1020 C C . ILE A 1 126 ? -5.438 6.18 -9.406 1 98.5 126 ILE A C 1
ATOM 1022 O O . ILE A 1 126 ? -5.34 5.188 -8.68 1 98.5 126 ILE A O 1
ATOM 1026 N N . LYS A 1 127 ? -4.777 7.316 -9.188 1 98.75 127 LYS A N 1
ATOM 1027 C CA . LYS A 1 127 ? -3.867 7.445 -8.055 1 98.75 127 LYS A CA 1
ATOM 1028 C C . LYS A 1 127 ? -4.586 7.176 -6.734 1 98.75 127 LYS A C 1
ATOM 1030 O O . LYS A 1 127 ? -4.086 6.438 -5.887 1 98.75 127 LYS A O 1
ATOM 1035 N N . PHE A 1 128 ? -5.758 7.746 -6.688 1 98.81 128 PHE A N 1
ATOM 1036 C CA . PHE A 1 128 ? -6.598 7.621 -5.5 1 98.81 128 PHE A CA 1
ATOM 1037 C C . PHE A 1 128 ? -6.926 6.16 -5.219 1 98.81 128 PHE A C 1
ATOM 1039 O O . PHE A 1 128 ? -6.676 5.668 -4.117 1 98.81 128 PHE A O 1
ATOM 1046 N N . ALA A 1 129 ? -7.344 5.434 -6.137 1 98.88 129 ALA A N 1
ATOM 1047 C CA . ALA A 1 129 ? -7.758 4.043 -5.973 1 98.88 129 ALA A CA 1
ATOM 1048 C C . ALA A 1 129 ? -6.555 3.143 -5.703 1 98.88 129 ALA A C 1
ATOM 1050 O O . ALA A 1 129 ? -6.594 2.297 -4.805 1 98.88 129 ALA A O 1
ATOM 1051 N N . GLU A 1 130 ? -5.48 3.35 -6.406 1 98.88 130 GLU A N 1
ATOM 1052 C CA . GLU A 1 130 ? -4.344 2.434 -6.395 1 98.88 130 GLU A CA 1
ATOM 1053 C C . GLU A 1 130 ? -3.516 2.6 -5.125 1 98.88 130 GLU A C 1
ATOM 1055 O O . GLU A 1 130 ? -3.098 1.612 -4.516 1 98.88 130 GLU A O 1
ATOM 1060 N N . SER A 1 131 ? -3.254 3.857 -4.695 1 98.81 131 SER A N 1
ATOM 1061 C CA . SER A 1 131 ? -2.467 4.07 -3.4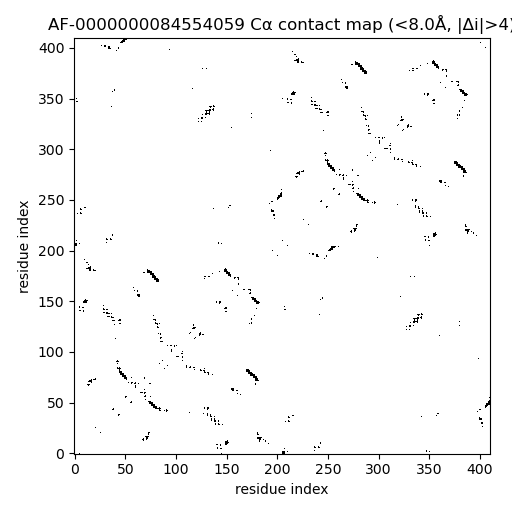84 1 98.81 131 SER A CA 1
ATOM 1062 C C . SER A 1 131 ? -3.193 3.543 -2.252 1 98.81 131 SER A C 1
ATOM 1064 O O . SER A 1 131 ? -2.598 2.861 -1.417 1 98.81 131 SER A O 1
ATOM 1066 N N . ASN A 1 132 ? -4.488 3.807 -2.174 1 98.94 132 ASN A N 1
ATOM 1067 C CA . ASN A 1 132 ? -5.262 3.303 -1.044 1 98.94 132 ASN A CA 1
ATOM 1068 C C . ASN A 1 132 ? -5.352 1.78 -1.059 1 98.94 132 ASN A C 1
ATOM 1070 O O . ASN A 1 132 ? -5.238 1.138 -0.012 1 98.94 132 ASN A O 1
ATOM 1074 N N . GLY A 1 133 ? -5.531 1.229 -2.27 1 98.94 133 GLY A N 1
ATOM 1075 C CA . GLY A 1 133 ? -5.531 -0.221 -2.389 1 98.94 133 GLY A CA 1
ATOM 1076 C C . GLY A 1 133 ? -4.215 -0.855 -1.984 1 98.94 133 GLY A C 1
ATOM 1077 O O . GLY A 1 133 ? -4.195 -1.962 -1.44 1 98.94 133 GLY A O 1
ATOM 1078 N N . GLY A 1 134 ? -3.121 -0.168 -2.307 1 98.94 134 GLY A N 1
ATOM 1079 C CA . GLY A 1 134 ? -1.809 -0.628 -1.884 1 98.94 134 GLY A CA 1
ATOM 1080 C C . GLY A 1 134 ? -1.646 -0.663 -0.376 1 98.94 134 GLY A C 1
ATOM 1081 O O . GLY A 1 134 ? -1.102 -1.623 0.173 1 98.94 134 GLY A O 1
ATOM 1082 N N . LEU A 1 135 ? -2.121 0.367 0.299 1 98.94 135 LEU A N 1
ATOM 1083 C CA . LEU A 1 135 ? -2.08 0.408 1.757 1 98.94 135 LEU A CA 1
ATOM 1084 C C . LEU A 1 135 ? -2.812 -0.788 2.355 1 98.94 135 LEU A C 1
ATOM 1086 O O . LEU A 1 135 ? -2.27 -1.486 3.215 1 98.94 135 LEU A O 1
ATOM 1090 N N . LEU A 1 136 ? -3.979 -1.049 1.842 1 98.94 136 LEU A N 1
ATOM 1091 C CA . LEU A 1 136 ? -4.773 -2.174 2.324 1 98.94 136 LEU A CA 1
ATOM 1092 C C . LEU A 1 136 ? -4.07 -3.496 2.037 1 98.94 136 LEU A C 1
ATOM 1094 O O . LEU A 1 136 ? -4.027 -4.379 2.896 1 98.94 136 LEU A O 1
ATOM 1098 N N . SER A 1 137 ? -3.545 -3.615 0.875 1 98.94 137 SER A N 1
ATOM 1099 C CA . SER A 1 137 ? -2.924 -4.859 0.432 1 98.94 137 SER A CA 1
ATOM 1100 C C . SER A 1 137 ? -1.749 -5.238 1.327 1 98.94 137 SER A C 1
ATOM 1102 O O . SER A 1 137 ? -1.618 -6.398 1.729 1 98.94 137 SER A O 1
ATOM 1104 N N . MET A 1 138 ? -0.922 -4.238 1.619 1 98.94 138 MET A N 1
ATOM 1105 C CA . MET A 1 138 ? 0.216 -4.535 2.484 1 98.94 138 MET A CA 1
ATOM 1106 C C . MET A 1 138 ? -0.25 -4.93 3.883 1 98.94 138 MET A C 1
ATOM 1108 O O . MET A 1 138 ? 0.324 -5.824 4.504 1 98.94 138 MET A O 1
ATOM 1112 N N . SER A 1 139 ? -1.263 -4.246 4.363 1 98.94 139 SER A N 1
ATOM 1113 C CA . SER A 1 139 ? -1.831 -4.574 5.664 1 98.94 139 SER A CA 1
ATOM 1114 C C . SER A 1 139 ? -2.354 -6.008 5.695 1 98.94 139 SER A C 1
ATOM 1116 O O . SER A 1 139 ? -2.164 -6.723 6.684 1 98.94 139 SER A O 1
ATOM 1118 N N . ILE A 1 140 ? -2.936 -6.445 4.621 1 98.94 140 ILE A N 1
ATOM 1119 C CA . ILE A 1 140 ? -3.467 -7.801 4.523 1 98.94 140 ILE A CA 1
ATOM 1120 C C . ILE A 1 140 ? -2.322 -8.812 4.602 1 98.94 140 ILE A C 1
ATOM 1122 O O . ILE A 1 140 ? -2.395 -9.781 5.352 1 98.94 140 ILE A O 1
ATOM 1126 N N . MET A 1 141 ? -1.281 -8.555 3.871 1 98.94 141 MET A N 1
ATOM 1127 C CA . MET A 1 141 ? -0.183 -9.508 3.797 1 98.94 141 MET A CA 1
ATOM 1128 C C . MET A 1 141 ? 0.525 -9.633 5.141 1 98.94 141 MET A C 1
ATOM 1130 O O . MET A 1 141 ? 0.898 -10.734 5.555 1 98.94 141 MET A O 1
ATOM 1134 N N . TYR A 1 142 ? 0.671 -8.523 5.855 1 98.88 142 TYR A N 1
ATOM 1135 C CA . TYR A 1 142 ? 1.301 -8.578 7.168 1 98.88 142 TYR A CA 1
ATOM 1136 C C . TYR A 1 142 ? 0.379 -9.234 8.188 1 98.88 142 TYR A C 1
ATOM 1138 O O . TYR A 1 142 ? 0.831 -10.023 9.031 1 98.88 142 TYR A O 1
ATOM 1146 N N . ALA A 1 143 ? -0.917 -8.922 8.148 1 98.88 143 ALA A N 1
ATOM 1147 C CA . ALA A 1 143 ? -1.876 -9.562 9.047 1 98.88 143 ALA A CA 1
ATOM 1148 C C . ALA A 1 143 ? -1.902 -11.07 8.82 1 98.88 143 ALA A C 1
ATOM 1150 O O . ALA A 1 143 ? -1.93 -11.852 9.781 1 98.88 143 ALA A O 1
ATOM 1151 N N . ALA A 1 144 ? -1.892 -11.484 7.547 1 98.81 144 ALA A N 1
ATOM 1152 C CA . ALA A 1 144 ? -1.867 -12.906 7.211 1 98.81 144 ALA A CA 1
ATOM 1153 C C . ALA A 1 144 ? -0.639 -13.586 7.809 1 98.81 144 ALA A C 1
ATOM 1155 O O . ALA A 1 144 ? -0.759 -14.602 8.5 1 98.81 144 ALA A O 1
ATOM 1156 N N . LYS A 1 145 ? 0.516 -13.008 7.613 1 98.62 145 LYS A N 1
ATOM 1157 C CA . LYS A 1 145 ? 1.75 -13.602 8.117 1 98.62 145 LYS A CA 1
ATOM 1158 C C . LYS A 1 145 ? 1.731 -13.703 9.641 1 98.62 145 LYS A C 1
ATOM 1160 O O . LYS A 1 145 ? 2.17 -14.703 10.211 1 98.62 145 LYS A O 1
ATOM 1165 N N . ASN A 1 146 ? 1.222 -12.617 10.25 1 98.19 146 ASN A N 1
ATOM 1166 C CA . ASN A 1 146 ? 1.095 -12.594 11.703 1 98.19 146 ASN A CA 1
ATOM 1167 C C . ASN A 1 146 ? 0.259 -13.766 12.211 1 98.19 146 ASN A C 1
ATOM 1169 O O . ASN A 1 146 ? 0.498 -14.273 13.312 1 98.19 146 ASN A O 1
ATOM 1173 N N . LEU A 1 147 ? -0.672 -14.195 11.406 1 97.94 147 LEU A N 1
ATOM 1174 C CA . LEU A 1 147 ? -1.601 -15.242 11.812 1 97.94 147 LEU A CA 1
ATOM 1175 C C . LEU A 1 147 ? -1.192 -16.594 11.219 1 97.94 147 LEU A C 1
ATOM 1177 O O . LEU A 1 147 ? -1.986 -17.531 11.203 1 97.94 147 LEU A O 1
ATOM 1181 N N . GLY A 1 148 ? 0.009 -16.641 10.672 1 97.25 148 GLY A N 1
ATOM 1182 C CA . GLY A 1 148 ? 0.589 -17.906 10.234 1 97.25 148 GLY A CA 1
ATOM 1183 C C . GLY A 1 148 ? 0.219 -18.266 8.805 1 97.25 148 GLY A C 1
ATOM 1184 O O . GLY A 1 148 ? 0.369 -19.422 8.391 1 97.25 148 GLY A O 1
ATOM 1185 N N . ILE A 1 149 ? -0.327 -17.328 8.031 1 98.56 149 ILE A N 1
ATOM 1186 C CA . ILE A 1 149 ? -0.76 -17.547 6.652 1 98.56 149 ILE A CA 1
ATOM 1187 C C . ILE A 1 149 ? 0.229 -16.906 5.688 1 98.56 149 ILE A C 1
ATOM 1189 O O . ILE A 1 149 ? 0.621 -15.75 5.871 1 98.56 149 ILE A O 1
ATOM 1193 N N . ASP A 1 150 ? 0.654 -17.609 4.668 1 98.56 150 ASP A N 1
ATOM 1194 C CA . ASP A 1 150 ? 1.541 -17.094 3.633 1 98.56 150 ASP A CA 1
ATOM 1195 C C . ASP A 1 150 ? 0.744 -16.438 2.512 1 98.56 150 ASP A C 1
ATOM 1197 O O . ASP A 1 150 ? -0.465 -16.641 2.395 1 98.56 150 ASP A O 1
ATOM 1201 N N . SER A 1 151 ? 1.426 -15.633 1.744 1 98.88 151 SER A N 1
ATOM 1202 C CA . SER A 1 151 ? 0.744 -14.883 0.697 1 98.88 151 SER A CA 1
ATOM 1203 C C . SER A 1 151 ? 1.633 -14.719 -0.531 1 98.88 151 SER A C 1
ATOM 1205 O O . SER A 1 151 ? 2.846 -14.93 -0.46 1 98.88 151 SER A O 1
ATOM 1207 N N . HIS A 1 152 ? 1.013 -14.406 -1.641 1 98.81 152 HIS A N 1
ATOM 1208 C CA . HIS A 1 152 ? 1.664 -13.977 -2.871 1 98.81 152 HIS A CA 1
ATOM 1209 C C . HIS A 1 152 ? 0.835 -12.914 -3.588 1 98.81 152 HIS A C 1
ATOM 1211 O O . HIS A 1 152 ? -0.223 -13.219 -4.145 1 98.81 152 HIS A O 1
ATOM 1217 N N . PRO A 1 153 ? 1.312 -11.672 -3.572 1 98.88 153 PRO A N 1
ATOM 1218 C CA . PRO A 1 153 ? 0.653 -10.656 -4.398 1 98.88 153 PRO A CA 1
ATOM 1219 C C . PRO A 1 153 ? 0.982 -10.805 -5.883 1 98.88 153 PRO A C 1
ATOM 1221 O O . PRO A 1 153 ? 2.111 -11.156 -6.238 1 98.88 153 PRO A O 1
ATOM 1224 N N . MET A 1 154 ? -0.042 -10.547 -6.734 1 98.44 154 MET A N 1
ATOM 1225 C CA . MET A 1 154 ? 0.14 -10.719 -8.172 1 98.44 154 MET A CA 1
ATOM 1226 C C . MET A 1 154 ? -0.385 -9.508 -8.938 1 98.44 154 MET A C 1
ATOM 1228 O O . MET A 1 154 ? -1.498 -9.047 -8.688 1 98.44 154 MET A O 1
ATOM 1232 N N . SER A 1 155 ? 0.397 -9.016 -9.828 1 97 155 SER A N 1
ATOM 1233 C CA . SER A 1 155 ? -0.045 -8.047 -10.828 1 97 155 SER A CA 1
ATOM 1234 C C . SER A 1 155 ? 0.071 -8.617 -12.242 1 97 155 SER A C 1
ATOM 1236 O O . SER A 1 155 ? -0.354 -7.984 -13.203 1 97 155 SER A O 1
ATOM 1238 N N . GLY A 1 156 ? 0.715 -9.789 -12.398 1 97.12 156 GLY A N 1
ATOM 1239 C CA . GLY A 1 156 ? 0.708 -10.492 -13.664 1 97.12 156 GLY A CA 1
ATOM 1240 C C . GLY A 1 156 ? -0.646 -11.086 -14.008 1 97.12 156 GLY A C 1
ATOM 1241 O O . GLY A 1 156 ? -0.793 -12.305 -14.102 1 97.12 156 GLY A O 1
ATOM 1242 N N . ILE A 1 157 ? -1.581 -10.227 -14.18 1 98.19 157 ILE A N 1
ATOM 1243 C CA . ILE A 1 157 ? -2.979 -10.586 -14.391 1 98.19 157 ILE A CA 1
ATOM 1244 C C . ILE A 1 157 ? -3.559 -9.75 -15.531 1 98.19 157 ILE A C 1
ATOM 1246 O O . ILE A 1 157 ? -2.988 -8.719 -15.906 1 98.19 157 ILE A O 1
ATOM 1250 N N . ASP A 1 158 ? -4.66 -10.203 -16.125 1 97.62 158 ASP A N 1
ATOM 1251 C CA . ASP A 1 158 ? -5.465 -9.453 -17.078 1 97.62 158 ASP A CA 1
ATOM 1252 C C . ASP A 1 158 ? -6.438 -8.516 -16.359 1 97.62 158 ASP A C 1
ATOM 1254 O O . ASP A 1 158 ? -7.605 -8.867 -16.156 1 97.62 158 ASP A O 1
ATOM 1258 N N . PHE A 1 159 ? -6.012 -7.305 -16.094 1 97.19 159 PHE A N 1
ATOM 1259 C CA . PHE A 1 159 ? -6.773 -6.355 -15.289 1 97.19 159 PHE A CA 1
ATOM 1260 C C . PHE A 1 159 ? -8.164 -6.141 -15.867 1 97.19 159 PHE A C 1
ATOM 1262 O O . PHE A 1 159 ? -9.164 -6.281 -15.164 1 97.19 159 PHE A O 1
ATOM 1269 N N . GLU A 1 160 ? -8.211 -5.859 -17.125 1 95.69 160 GLU A N 1
ATOM 1270 C CA . GLU A 1 160 ? -9.492 -5.582 -17.766 1 95.69 160 GLU A CA 1
ATOM 1271 C C . GLU A 1 160 ? -10.344 -6.844 -17.859 1 95.69 160 GLU A C 1
ATOM 1273 O O . GLU A 1 160 ? -11.562 -6.785 -17.688 1 95.69 160 GLU A O 1
ATOM 1278 N N . GLY A 1 161 ? -9.68 -7.957 -18.156 1 97.81 161 GLY A N 1
ATOM 1279 C CA . GLY A 1 161 ? -10.398 -9.219 -18.203 1 97.81 161 GLY A CA 1
ATOM 1280 C C . GLY A 1 161 ? -11.047 -9.586 -16.875 1 97.81 161 GLY A C 1
ATOM 1281 O O . GLY A 1 161 ? -12.164 -10.094 -16.844 1 97.81 161 GLY A O 1
ATOM 1282 N N . ILE A 1 162 ? -10.359 -9.32 -15.781 1 98.56 162 ILE A N 1
ATOM 1283 C CA . ILE A 1 162 ? -10.891 -9.617 -14.453 1 98.56 162 ILE A CA 1
ATOM 1284 C C . ILE A 1 162 ? -12.086 -8.703 -14.164 1 98.56 162 ILE A C 1
ATOM 1286 O O . ILE A 1 162 ? -13.102 -9.164 -13.648 1 98.56 162 ILE A O 1
ATOM 1290 N N . LYS A 1 163 ? -11.953 -7.457 -14.484 1 97.69 163 LYS A N 1
ATOM 1291 C CA . LYS A 1 163 ? -13.062 -6.527 -14.289 1 97.69 163 LYS A CA 1
ATOM 1292 C C . LYS A 1 163 ? -14.32 -7.008 -15 1 97.69 163 LYS A C 1
ATOM 1294 O O . LYS A 1 163 ? -15.414 -6.98 -14.43 1 97.69 163 LYS A O 1
ATOM 1299 N N . LYS A 1 164 ? -14.133 -7.438 -16.203 1 97.69 164 LYS A N 1
ATOM 1300 C CA . LYS A 1 164 ? -15.258 -7.906 -17.016 1 97.69 164 LYS A CA 1
ATOM 1301 C C . LYS A 1 164 ? -15.828 -9.211 -16.453 1 97.69 164 LYS A C 1
ATOM 1303 O O . LYS A 1 164 ? -17.047 -9.344 -16.297 1 97.69 164 LYS A O 1
ATOM 1308 N N . GLU A 1 165 ? -14.945 -10.125 -16.172 1 98.19 165 GLU A N 1
ATOM 1309 C CA . GLU A 1 165 ? -15.344 -11.453 -15.719 1 98.19 165 GLU A CA 1
ATOM 1310 C C . GLU A 1 165 ? -16.156 -11.375 -14.43 1 98.19 165 GLU A C 1
ATOM 1312 O O . GLU A 1 165 ? -17.125 -12.117 -14.25 1 98.19 165 GLU A O 1
ATOM 1317 N N . PHE A 1 166 ? -15.75 -10.461 -13.562 1 97.62 166 PHE A N 1
ATOM 1318 C CA . PHE A 1 166 ? -16.391 -10.391 -12.25 1 97.62 166 PHE A CA 1
ATOM 1319 C C . PHE A 1 166 ? -17.375 -9.227 -12.188 1 97.62 166 PHE A C 1
ATOM 1321 O O . PHE A 1 166 ? -17.781 -8.812 -11.109 1 97.62 166 PHE A O 1
ATOM 1328 N N . GLU A 1 167 ? -17.719 -8.609 -13.281 1 97.12 167 GLU A N 1
ATOM 1329 C CA . GLU A 1 167 ? -18.797 -7.664 -13.508 1 97.12 167 GLU A CA 1
ATOM 1330 C C . GLU A 1 167 ? -18.625 -6.406 -12.664 1 97.12 167 GLU A C 1
ATOM 1332 O O . GLU A 1 167 ? -19.547 -5.973 -11.977 1 97.12 167 GLU A O 1
ATOM 1337 N N . LEU A 1 168 ? -17.438 -5.895 -12.734 1 97.62 168 LEU A N 1
ATOM 1338 C CA . LEU A 1 168 ? -17.141 -4.637 -12.055 1 97.62 168 LEU A CA 1
ATOM 1339 C C . LEU A 1 168 ? -17.406 -3.449 -12.977 1 97.62 168 LEU A C 1
ATOM 1341 O O . LEU A 1 168 ? -17.109 -3.51 -14.172 1 97.62 168 LEU A O 1
ATOM 1345 N N . ASN A 1 169 ? -18 -2.451 -12.461 1 95.19 169 ASN A N 1
ATOM 1346 C CA . ASN A 1 169 ? -18.312 -1.293 -13.289 1 95.19 169 ASN A CA 1
ATOM 1347 C C . ASN A 1 169 ? -17.062 -0.499 -13.648 1 95.19 169 ASN A C 1
ATOM 1349 O O . ASN A 1 169 ? -15.969 -0.811 -13.172 1 95.19 169 ASN A O 1
ATOM 1353 N N . GLU A 1 170 ? -17.188 0.566 -14.43 1 94.31 170 GLU A N 1
ATOM 1354 C CA . GLU A 1 170 ? -16.078 1.305 -15.031 1 94.31 170 GLU A CA 1
ATOM 1355 C C . GLU A 1 170 ? -15.305 2.102 -13.977 1 94.31 170 GLU A C 1
ATOM 1357 O O . GLU A 1 170 ? -14.148 2.457 -14.188 1 94.31 170 GLU A O 1
ATOM 1362 N N . ASP A 1 171 ? -15.875 2.314 -12.867 1 96.5 171 ASP A N 1
ATOM 1363 C CA . ASP A 1 171 ? -15.234 3.113 -11.828 1 96.5 171 ASP A CA 1
ATOM 1364 C C . ASP A 1 171 ? -14.328 2.252 -10.953 1 96.5 171 ASP A C 1
ATOM 1366 O O . ASP A 1 171 ? -13.57 2.775 -10.125 1 96.5 171 ASP A O 1
ATOM 1370 N N . LYS A 1 172 ? -14.406 0.965 -11.156 1 98.38 172 LYS A N 1
ATOM 1371 C CA . LYS A 1 172 ? -13.578 0.056 -10.367 1 98.38 172 LYS A CA 1
ATOM 1372 C C . LYS A 1 172 ? -12.289 -0.284 -11.109 1 98.38 172 LYS A C 1
ATOM 1374 O O . LYS A 1 172 ? -12.242 -0.231 -12.344 1 98.38 172 LYS A O 1
ATOM 1379 N N . THR A 1 173 ? -11.281 -0.479 -10.391 1 98.25 173 THR A N 1
ATOM 1380 C CA . THR A 1 173 ? -10.008 -0.956 -10.922 1 98.25 173 THR A CA 1
ATOM 1381 C C . THR A 1 173 ? -9.484 -2.129 -10.094 1 98.25 173 THR A C 1
ATOM 1383 O O . THR A 1 173 ? -9.836 -2.271 -8.922 1 98.25 173 THR A O 1
ATOM 1386 N N . ILE A 1 174 ? -8.781 -3.004 -10.75 1 98.75 174 ILE A N 1
ATOM 1387 C CA . ILE A 1 174 ? -8.086 -4.074 -10.039 1 98.75 174 ILE A CA 1
ATOM 1388 C C . ILE A 1 174 ? -6.703 -3.6 -9.602 1 98.75 174 ILE A C 1
ATOM 1390 O O . ILE A 1 174 ? -5.848 -3.307 -10.445 1 98.75 174 ILE A O 1
ATOM 1394 N N . VAL A 1 175 ? -6.496 -3.543 -8.344 1 98.81 175 VAL A N 1
ATOM 1395 C CA . VAL A 1 175 ? -5.219 -3.076 -7.816 1 98.81 175 VAL A CA 1
ATOM 1396 C C . VAL A 1 175 ? -4.184 -4.195 -7.91 1 98.81 175 VAL A C 1
ATOM 1398 O O . VAL A 1 175 ? -3.076 -3.984 -8.414 1 98.81 175 VAL A O 1
ATOM 1401 N N . MET A 1 176 ? -4.504 -5.34 -7.383 1 98.88 176 MET A N 1
ATOM 1402 C CA . MET A 1 176 ? -3.723 -6.57 -7.426 1 98.88 176 MET A CA 1
ATOM 1403 C C . MET A 1 176 ? -4.539 -7.754 -6.922 1 98.88 176 MET A C 1
ATOM 1405 O O . MET A 1 176 ? -5.664 -7.582 -6.449 1 98.88 176 MET A O 1
ATOM 1409 N N . THR A 1 177 ? -4.023 -8.938 -7.129 1 98.94 177 THR A N 1
ATOM 1410 C CA . THR A 1 177 ? -4.566 -10.102 -6.441 1 98.94 177 THR A CA 1
ATOM 1411 C C . THR A 1 177 ? -3.574 -10.633 -5.414 1 98.94 177 THR A C 1
ATOM 1413 O O . THR A 1 177 ? -2.369 -10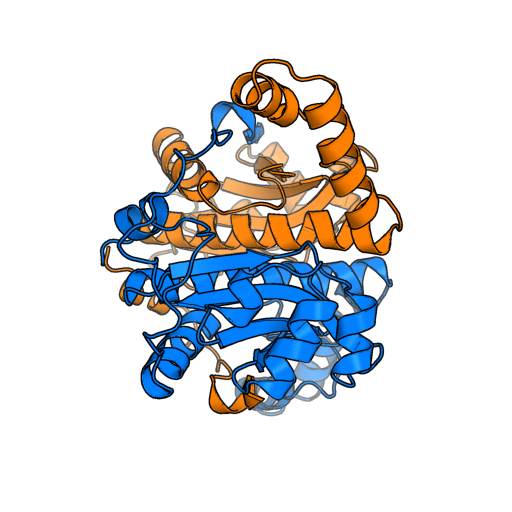.391 -5.523 1 98.94 177 THR A O 1
ATOM 1416 N N . ILE A 1 178 ? -4.098 -11.234 -4.359 1 98.94 178 ILE A N 1
ATOM 1417 C CA . ILE A 1 178 ? -3.266 -11.805 -3.309 1 98.94 178 ILE A CA 1
ATOM 1418 C C . ILE A 1 178 ? -3.738 -13.219 -2.986 1 98.94 178 ILE A C 1
ATOM 1420 O O . ILE A 1 178 ? -4.809 -13.406 -2.406 1 98.94 178 ILE A O 1
ATOM 1424 N N . SER A 1 179 ? -2.951 -14.18 -3.318 1 98.94 179 SER A N 1
ATOM 1425 C CA . SER A 1 179 ? -3.238 -15.539 -2.881 1 98.94 179 SER A CA 1
ATOM 1426 C C . SER A 1 179 ? -2.805 -15.766 -1.436 1 98.94 179 SER A C 1
ATOM 1428 O O . SER A 1 179 ? -1.726 -15.328 -1.032 1 98.94 179 SER A O 1
ATOM 1430 N N . LEU A 1 180 ? -3.629 -16.359 -0.672 1 98.94 180 LEU A N 1
ATOM 1431 C CA . LEU A 1 180 ? -3.361 -16.703 0.722 1 98.94 180 LEU A CA 1
ATOM 1432 C C . LEU A 1 180 ? -3.428 -18.203 0.941 1 98.94 180 LEU A C 1
ATOM 1434 O O . LEU A 1 180 ? -4.289 -18.891 0.374 1 98.94 180 LEU A O 1
ATOM 1438 N N . GLY A 1 181 ? -2.549 -18.719 1.75 1 98.75 181 GLY A N 1
ATOM 1439 C CA . GLY A 1 181 ? -2.51 -20.141 2.074 1 98.75 181 GLY A CA 1
ATOM 1440 C C . GLY A 1 181 ? -1.257 -20.547 2.826 1 98.75 181 GLY A C 1
ATOM 1441 O O . GLY A 1 181 ? -0.725 -19.766 3.621 1 98.75 181 GLY A O 1
ATOM 1442 N N . TYR A 1 182 ? -0.92 -21.75 2.67 1 98.44 182 TYR A N 1
ATOM 1443 C CA . TYR A 1 182 ? 0.228 -22.328 3.367 1 98.44 182 TYR A CA 1
ATOM 1444 C C . TYR A 1 182 ? 1.261 -22.844 2.379 1 98.44 182 TYR A C 1
ATOM 1446 O O . TYR A 1 182 ? 0.907 -23.484 1.385 1 98.44 182 TYR A O 1
ATOM 1454 N N . LEU A 1 183 ? 2.484 -22.547 2.686 1 97.88 183 LEU A N 1
ATOM 1455 C CA . LEU A 1 183 ? 3.561 -23.078 1.85 1 97.88 183 LEU A CA 1
ATOM 1456 C C . LEU A 1 183 ? 3.553 -24.594 1.842 1 97.88 183 LEU A C 1
ATOM 1458 O O . LEU A 1 183 ? 3.391 -25.234 2.889 1 97.88 183 LEU A O 1
ATOM 1462 N N . LYS A 1 184 ? 3.684 -25.141 0.628 1 96.69 184 LYS A N 1
ATOM 1463 C CA . LYS A 1 184 ? 3.805 -26.578 0.501 1 96.69 184 LYS A CA 1
ATOM 1464 C C . LYS A 1 184 ? 5.039 -27.094 1.234 1 96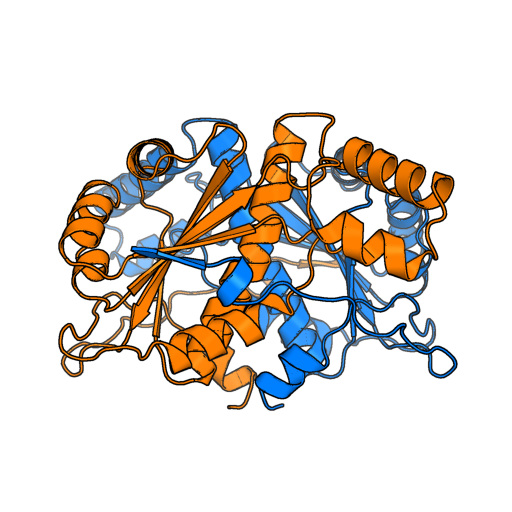.69 184 LYS A C 1
ATOM 1466 O O . LYS A 1 184 ? 6.133 -26.547 1.078 1 96.69 184 LYS A O 1
ATOM 1471 N N . GLU A 1 185 ? 4.938 -28.094 2.051 1 92.56 185 GLU A N 1
ATOM 1472 C CA . GLU A 1 185 ? 5.965 -28.594 2.959 1 92.56 185 GLU A CA 1
ATOM 1473 C C . GLU A 1 185 ? 7.207 -29.047 2.193 1 92.56 185 GLU A C 1
ATOM 1475 O O . GLU A 1 185 ? 8.328 -28.891 2.682 1 92.56 185 GLU A O 1
ATOM 1480 N N . ASP A 1 186 ? 7.125 -29.547 1.009 1 93.06 186 ASP A N 1
ATOM 1481 C CA . ASP A 1 186 ? 8.25 -30.109 0.272 1 93.06 186 ASP A CA 1
ATOM 1482 C C . ASP A 1 186 ? 8.883 -29.062 -0.646 1 93.06 186 ASP A C 1
ATOM 1484 O O . ASP A 1 186 ? 9.734 -29.391 -1.479 1 93.06 186 ASP A O 1
ATOM 1488 N N . LYS A 1 187 ? 8.43 -27.844 -0.493 1 93.5 187 LYS A N 1
ATOM 1489 C CA . LYS A 1 187 ? 8.969 -26.766 -1.323 1 93.5 187 LYS A CA 1
ATOM 1490 C C . LYS A 1 187 ? 9.734 -25.75 -0.481 1 93.5 187 LYS A C 1
ATOM 1492 O O . LYS A 1 187 ? 9.438 -25.578 0.701 1 93.5 187 LYS A O 1
ATOM 1497 N N . THR A 1 188 ? 10.758 -25.25 -1.074 1 91.25 188 THR A N 1
ATOM 1498 C CA . THR A 1 188 ? 11.547 -24.203 -0.441 1 91.25 188 THR A CA 1
ATOM 1499 C C . THR A 1 188 ? 11.547 -22.938 -1.289 1 91.25 188 THR A C 1
ATOM 1501 O O . THR A 1 188 ? 11.453 -23 -2.516 1 91.25 188 THR A O 1
ATOM 1504 N N . LEU A 1 189 ? 11.625 -21.859 -0.59 1 91.25 189 LEU A N 1
ATOM 1505 C CA . LEU A 1 189 ? 11.68 -20.578 -1.292 1 91.25 189 LEU A CA 1
ATOM 1506 C C . LEU A 1 189 ? 13.109 -20.234 -1.696 1 91.25 189 LEU A C 1
ATOM 1508 O O . LEU A 1 189 ? 14.055 -20.562 -0.974 1 91.25 189 LEU A O 1
ATOM 1512 N N . TYR A 1 190 ? 13.188 -19.625 -2.85 1 88.25 190 TYR A N 1
ATOM 1513 C CA . TYR A 1 190 ? 14.484 -19.078 -3.221 1 88.25 190 TYR A CA 1
ATOM 1514 C C . TYR A 1 190 ? 14.914 -18 -2.232 1 88.25 190 TYR A C 1
ATOM 1516 O O . TYR A 1 190 ? 14.078 -17.406 -1.546 1 88.25 190 TYR A O 1
ATOM 1524 N N . PRO A 1 191 ? 16.203 -17.859 -2.09 1 91.88 191 PRO A N 1
ATOM 1525 C CA . PRO A 1 191 ? 16.641 -16.75 -1.233 1 91.88 191 PRO A CA 1
ATOM 1526 C C . PRO A 1 191 ? 16.016 -15.422 -1.613 1 91.88 191 PRO A C 1
ATOM 1528 O O . PRO A 1 191 ? 15.695 -15.195 -2.783 1 91.88 191 PRO A O 1
ATOM 1531 N N . ARG A 1 192 ? 15.781 -14.656 -0.64 1 93.88 192 ARG A N 1
ATOM 1532 C CA . ARG A 1 192 ? 15.227 -13.336 -0.902 1 93.88 192 ARG A CA 1
ATOM 1533 C C . ARG A 1 192 ? 16.125 -12.531 -1.825 1 93.88 192 ARG A C 1
ATOM 1535 O O . ARG A 1 192 ? 17.344 -12.492 -1.628 1 93.88 192 ARG A O 1
ATOM 1542 N N . ARG A 1 193 ? 15.547 -11.914 -2.74 1 94.06 193 ARG A N 1
ATOM 1543 C CA . ARG A 1 193 ? 16.297 -11.031 -3.631 1 94.06 193 ARG A CA 1
ATOM 1544 C C . ARG A 1 193 ? 16.656 -9.727 -2.936 1 94.06 193 ARG A C 1
ATOM 1546 O O . ARG A 1 193 ? 16 -9.328 -1.971 1 94.06 193 ARG A O 1
ATOM 1553 N N . ALA A 1 194 ? 17.625 -9.07 -3.453 1 95.06 194 ALA A N 1
ATOM 1554 C CA . ALA A 1 194 ? 18.141 -7.844 -2.855 1 95.06 194 ALA A CA 1
ATOM 1555 C C . ALA A 1 194 ? 17.078 -6.75 -2.84 1 95.06 194 ALA A C 1
ATOM 1557 O O . ALA A 1 194 ? 16.297 -6.617 -3.791 1 95.06 194 ALA A O 1
ATOM 1558 N N . ARG A 1 195 ? 17.031 -6.027 -1.734 1 97.69 195 ARG A N 1
ATOM 1559 C CA . ARG A 1 195 ? 16.219 -4.824 -1.568 1 97.69 195 ARG A CA 1
ATOM 1560 C C . ARG A 1 195 ? 17.094 -3.592 -1.383 1 97.69 195 ARG A C 1
ATOM 1562 O O . ARG A 1 195 ? 18.062 -3.623 -0.622 1 97.69 195 ARG A O 1
ATOM 1569 N N . ARG A 1 196 ? 16.781 -2.539 -2.166 1 98.12 196 ARG A N 1
ATOM 1570 C CA . ARG A 1 196 ? 17.516 -1.289 -2.031 1 98.12 196 ARG A CA 1
ATOM 1571 C C . ARG A 1 196 ? 17.094 -0.534 -0.776 1 98.12 196 ARG A C 1
ATOM 1573 O O . ARG A 1 196 ? 15.93 -0.171 -0.625 1 98.12 196 ARG A O 1
ATOM 1580 N N . GLY A 1 197 ? 18.062 -0.245 0.135 1 98.44 197 GLY A N 1
ATOM 1581 C CA . GLY A 1 197 ? 17.766 0.343 1.433 1 98.44 197 GLY A CA 1
ATOM 1582 C C . GLY A 1 197 ? 17.859 1.857 1.434 1 98.44 197 GLY A C 1
ATOM 1583 O O . GLY A 1 197 ? 17.828 2.486 0.373 1 98.44 197 GLY A O 1
ATOM 1584 N N . TYR A 1 198 ? 17.938 2.416 2.631 1 98.81 198 TYR A N 1
ATOM 1585 C CA . TYR A 1 198 ? 17.922 3.846 2.92 1 98.81 198 TYR A CA 1
ATOM 1586 C C . TYR A 1 198 ? 18.953 4.582 2.086 1 98.81 198 TYR A C 1
ATOM 1588 O O . TYR A 1 198 ? 18.641 5.566 1.413 1 98.81 198 TYR A O 1
ATOM 1596 N N . ASP A 1 199 ? 20.156 4.105 2.02 1 98.5 199 ASP A N 1
ATOM 1597 C CA . ASP A 1 199 ? 21.266 4.816 1.397 1 98.5 199 ASP A CA 1
ATOM 1598 C C . ASP A 1 199 ? 21.094 4.887 -0.119 1 98.5 199 ASP A C 1
ATOM 1600 O O . ASP A 1 199 ? 21.672 5.766 -0.772 1 98.5 199 ASP A O 1
ATOM 1604 N N . GLU A 1 200 ? 20.25 4.012 -0.646 1 98.19 200 GLU A N 1
ATOM 1605 C CA . GLU A 1 200 ? 20.109 3.928 -2.096 1 98.19 200 GLU A CA 1
ATOM 1606 C C . GLU A 1 200 ? 18.875 4.691 -2.566 1 98.19 200 GLU A C 1
ATOM 1608 O O . GLU A 1 200 ? 18.828 5.168 -3.703 1 98.19 200 GLU A O 1
ATOM 1613 N N . ILE A 1 201 ? 17.859 4.824 -1.666 1 98.56 201 ILE A N 1
ATOM 1614 C CA . ILE A 1 201 ? 16.594 5.266 -2.242 1 98.56 201 ILE A CA 1
ATOM 1615 C C . ILE A 1 201 ? 16.156 6.57 -1.582 1 98.56 201 ILE A C 1
ATOM 1617 O O . ILE A 1 201 ? 15.172 7.184 -1.997 1 98.56 201 ILE A O 1
ATOM 1621 N N . VAL A 1 202 ? 16.875 7.094 -0.525 1 98.81 202 VAL A N 1
ATOM 1622 C CA . VAL A 1 202 ? 16.422 8.273 0.214 1 98.81 202 VAL A CA 1
ATOM 1623 C C . VAL A 1 202 ? 17.328 9.461 -0.109 1 98.81 202 VAL A C 1
ATOM 1625 O O . VAL A 1 202 ? 18.562 9.359 -0.002 1 98.81 202 VAL A O 1
ATOM 1628 N N . LYS A 1 203 ? 16.797 10.523 -0.558 1 98.62 203 LYS A N 1
ATOM 1629 C CA . LYS A 1 203 ? 17.438 11.836 -0.644 1 98.62 203 LYS A CA 1
ATOM 1630 C C . LYS A 1 203 ? 17 12.742 0.5 1 98.62 203 LYS A C 1
ATOM 1632 O O . LYS A 1 203 ? 15.805 13.047 0.634 1 98.62 203 LYS A O 1
ATOM 1637 N N . VAL A 1 204 ? 17.922 13.219 1.318 1 98.44 204 VAL A N 1
ATOM 1638 C CA . VAL A 1 204 ? 17.609 14.047 2.475 1 98.44 204 VAL A CA 1
ATOM 1639 C C . VAL A 1 204 ? 17.75 15.523 2.107 1 98.44 204 VAL A C 1
ATOM 1641 O O . VAL A 1 204 ? 18.766 15.938 1.55 1 98.44 204 VAL A O 1
ATOM 1644 N N . LEU A 1 205 ? 16.781 16.219 2.363 1 98.12 205 LEU A N 1
ATOM 1645 C CA . LEU A 1 205 ? 16.812 17.656 2.125 1 98.12 205 LEU A CA 1
ATOM 1646 C C . LEU A 1 205 ? 16.578 18.422 3.424 1 98.12 205 LEU A C 1
ATOM 1648 O O . LEU A 1 205 ? 15.68 18.094 4.195 1 98.12 205 LEU A O 1
ATOM 1652 N N . MET B 1 1 ? 7.438 -4.891 18.828 1 88.19 1 MET B N 1
ATOM 1653 C CA . MET B 1 1 ? 6.066 -4.926 19.328 1 88.19 1 MET B CA 1
ATOM 1654 C C . MET B 1 1 ? 5.25 -5.992 18.594 1 88.19 1 MET B C 1
ATOM 1656 O O . MET B 1 1 ? 5.594 -6.391 17.484 1 88.19 1 MET B O 1
ATOM 1660 N N . ASP B 1 2 ? 4.242 -6.418 19.297 1 94.69 2 ASP B N 1
ATOM 1661 C CA . ASP B 1 2 ? 3.264 -7.309 18.672 1 94.69 2 ASP B CA 1
ATOM 1662 C C . ASP B 1 2 ? 2.553 -6.625 17.516 1 94.69 2 ASP B C 1
ATOM 1664 O O . ASP B 1 2 ? 2.174 -5.457 17.609 1 94.69 2 ASP B O 1
ATOM 1668 N N . LEU B 1 3 ? 2.371 -7.324 16.359 1 96.19 3 LEU B N 1
ATOM 1669 C CA . LEU B 1 3 ? 1.806 -6.73 15.156 1 96.19 3 LEU B CA 1
ATOM 1670 C C . LEU B 1 3 ? 0.394 -6.215 15.414 1 96.19 3 LEU B C 1
ATOM 1672 O O . LEU B 1 3 ? 0.028 -5.133 14.945 1 96.19 3 LEU B O 1
ATOM 1676 N N . LYS B 1 4 ? -0.44 -6.973 16.047 1 96.62 4 LYS B N 1
ATOM 1677 C CA . LYS B 1 4 ? -1.814 -6.555 16.312 1 96.62 4 LYS B CA 1
ATOM 1678 C C . LYS B 1 4 ? -1.853 -5.219 17.047 1 96.62 4 LYS B C 1
ATOM 1680 O O . LYS B 1 4 ? -2.695 -4.367 16.766 1 96.62 4 LYS B O 1
ATOM 1685 N N . LYS B 1 5 ? -0.976 -5.066 18.016 1 97.75 5 LYS B N 1
ATOM 1686 C CA . LYS B 1 5 ? -0.885 -3.803 18.75 1 97.75 5 LYS B CA 1
ATOM 1687 C C . LYS B 1 5 ? -0.498 -2.656 17.812 1 97.75 5 LYS B C 1
ATOM 1689 O O . LYS B 1 5 ? -1.026 -1.55 17.938 1 97.75 5 LYS B O 1
ATOM 1694 N N . VAL B 1 6 ? 0.443 -2.896 16.875 1 98.44 6 VAL B N 1
ATOM 1695 C CA . VAL B 1 6 ? 0.862 -1.888 15.906 1 98.44 6 VAL B CA 1
ATOM 1696 C C . VAL B 1 6 ? -0.332 -1.462 15.055 1 98.44 6 VAL B C 1
ATOM 1698 O O . VAL B 1 6 ? -0.549 -0.269 14.828 1 98.44 6 VAL B O 1
ATOM 1701 N N . TYR B 1 7 ? -1.097 -2.451 14.562 1 98.38 7 TYR B N 1
ATOM 1702 C CA . TYR B 1 7 ? -2.275 -2.174 13.75 1 98.38 7 TYR B CA 1
ATOM 1703 C C . TYR B 1 7 ? -3.273 -1.312 14.516 1 98.38 7 TYR B C 1
ATOM 1705 O O . TYR B 1 7 ? -3.766 -0.31 13.992 1 98.38 7 TYR B O 1
ATOM 1713 N N . GLU B 1 8 ? -3.541 -1.643 15.742 1 97.56 8 GLU B N 1
ATOM 1714 C CA . GLU B 1 8 ? -4.574 -0.99 16.547 1 97.56 8 GLU B CA 1
ATOM 1715 C C . GLU B 1 8 ? -4.125 0.394 17 1 97.56 8 GLU B C 1
ATOM 1717 O O . GLU B 1 8 ? -4.941 1.305 17.141 1 97.56 8 GLU B O 1
ATOM 1722 N N . GLU B 1 9 ? -2.834 0.552 17.219 1 97.12 9 GLU B N 1
ATOM 1723 C CA . GLU B 1 9 ? -2.35 1.794 17.812 1 97.12 9 GLU B CA 1
ATOM 1724 C C . GLU B 1 9 ? -1.866 2.768 16.734 1 97.12 9 GLU B C 1
ATOM 1726 O O . GLU B 1 9 ? -1.707 3.961 17 1 97.12 9 GLU B O 1
ATOM 1731 N N . ARG B 1 10 ? -1.526 2.275 15.539 1 98.25 10 ARG B N 1
ATOM 1732 C CA . ARG B 1 10 ? -1.166 3.209 14.477 1 98.25 10 ARG B CA 1
ATOM 1733 C C . ARG B 1 10 ? -2.35 4.094 14.102 1 98.25 10 ARG B C 1
ATOM 1735 O O . ARG B 1 10 ? -3.402 3.596 13.695 1 98.25 10 ARG B O 1
ATOM 1742 N N . ARG B 1 11 ? -2.184 5.387 14.289 1 97.69 11 ARG B N 1
ATOM 1743 C CA . ARG B 1 11 ? -3.133 6.449 13.969 1 97.69 11 ARG B CA 1
ATOM 1744 C C . ARG B 1 11 ? -2.463 7.555 13.156 1 97.69 11 ARG B C 1
ATOM 1746 O O . ARG B 1 11 ? -1.262 7.789 13.289 1 97.69 11 ARG B O 1
ATOM 1753 N N . ALA B 1 12 ? -3.254 8.203 12.297 1 98 12 ALA B N 1
ATOM 1754 C CA . ALA B 1 12 ? -2.771 9.445 11.703 1 98 12 ALA B CA 1
ATOM 1755 C C . ALA B 1 12 ? -2.865 10.602 12.695 1 98 12 ALA B C 1
ATOM 1757 O O . ALA B 1 12 ? -3.961 11.078 13 1 98 12 ALA B O 1
ATOM 1758 N N . ILE B 1 13 ? -1.722 11.016 13.156 1 97.19 13 ILE B N 1
ATOM 1759 C CA . ILE B 1 13 ? -1.777 12.047 14.18 1 97.19 13 ILE B CA 1
ATOM 1760 C C . ILE B 1 13 ? -1.709 13.43 13.531 1 97.19 13 ILE B C 1
ATOM 1762 O O . ILE B 1 13 ? -1.039 13.609 12.516 1 97.19 13 ILE B O 1
ATOM 1766 N N . ASN B 1 14 ? -2.244 14.422 14.164 1 94.94 14 ASN B N 1
ATOM 1767 C CA . ASN B 1 14 ? -2.355 15.742 13.562 1 94.94 14 ASN B CA 1
ATOM 1768 C C . ASN B 1 14 ? -1.409 16.75 14.211 1 94.94 14 ASN B C 1
ATOM 1770 O O . ASN B 1 14 ? -1.17 17.828 13.672 1 94.94 14 ASN B O 1
ATOM 1774 N N . PHE B 1 15 ? -0.868 16.312 15.359 1 97 15 PHE B N 1
ATOM 1775 C CA . PHE B 1 15 ? -0.01 17.234 16.094 1 97 15 PHE B CA 1
ATOM 1776 C C . PHE B 1 15 ? 1.314 16.578 16.453 1 97 15 PHE B C 1
ATOM 1778 O O . PHE B 1 15 ? 1.338 15.57 17.172 1 97 15 PHE B O 1
ATOM 1785 N N . PHE B 1 16 ? 2.344 17.156 15.984 1 98.31 16 PHE B N 1
ATOM 1786 C CA . PHE B 1 16 ? 3.662 16.625 16.281 1 98.31 16 PHE B CA 1
ATOM 1787 C C . PHE B 1 16 ? 4.395 17.516 17.281 1 98.31 16 PHE B C 1
ATOM 1789 O O . PHE B 1 16 ? 4.172 18.719 17.312 1 98.31 16 PHE B O 1
ATOM 1796 N N . ASP B 1 17 ? 5.211 16.953 18.141 1 98.06 17 ASP B N 1
ATOM 1797 C CA . ASP B 1 17 ? 6.105 17.688 19.031 1 98.06 17 ASP B CA 1
ATOM 1798 C C . ASP B 1 17 ? 7.297 18.25 18.25 1 98.06 17 ASP B C 1
ATOM 1800 O O . ASP B 1 17 ? 8.203 17.516 17.875 1 98.06 17 ASP B O 1
ATOM 1804 N N . PRO B 1 18 ? 7.312 19.547 18.047 1 96.94 18 PRO B N 1
ATOM 1805 C CA . PRO B 1 18 ? 8.383 20.109 17.219 1 96.94 18 PRO B CA 1
ATOM 1806 C C . PRO B 1 18 ? 9.75 20.047 17.906 1 96.94 18 PRO B C 1
ATOM 1808 O O . PRO B 1 18 ? 10.773 20.312 17.266 1 96.94 18 PRO B O 1
ATOM 1811 N N . ASN B 1 19 ? 9.82 19.594 19.188 1 96.81 19 ASN B N 1
ATOM 1812 C CA . ASN B 1 19 ? 11.062 19.578 19.953 1 96.81 19 ASN B CA 1
ATOM 1813 C C . ASN B 1 19 ? 11.68 18.188 19.984 1 96.81 19 ASN B C 1
ATOM 1815 O O . ASN B 1 19 ? 12.758 18 20.562 1 96.81 19 ASN B O 1
ATOM 1819 N N . ARG B 1 20 ? 10.992 17.266 19.453 1 97.75 20 ARG B N 1
ATOM 1820 C CA . ARG B 1 20 ? 11.523 15.914 19.406 1 97.75 20 ARG B CA 1
ATOM 1821 C C . ARG B 1 20 ? 11.922 15.516 18 1 97.75 20 ARG B C 1
ATOM 1823 O O . ARG B 1 20 ? 11.102 15.586 17.078 1 97.75 20 ARG B O 1
ATOM 1830 N N . ASP B 1 21 ? 13.141 15.062 17.891 1 97.94 21 ASP B N 1
ATOM 1831 C CA . ASP B 1 21 ? 13.695 14.719 16.578 1 97.94 21 ASP B CA 1
ATOM 1832 C C . ASP B 1 21 ? 13.781 13.203 16.406 1 97.94 21 ASP B C 1
ATOM 1834 O O . ASP B 1 21 ? 13.633 12.453 17.375 1 97.94 21 ASP B O 1
ATOM 1838 N N . ILE B 1 22 ? 13.891 12.797 15.148 1 98.06 22 ILE B N 1
ATOM 1839 C CA . ILE B 1 22 ? 14.188 11.414 14.781 1 98.06 22 ILE B CA 1
ATOM 1840 C C . ILE B 1 22 ? 15.625 11.312 14.289 1 98.06 22 ILE B C 1
ATOM 1842 O O . ILE B 1 22 ? 16.031 12.016 13.367 1 98.06 22 ILE B O 1
ATOM 1846 N N . SER B 1 23 ? 16.3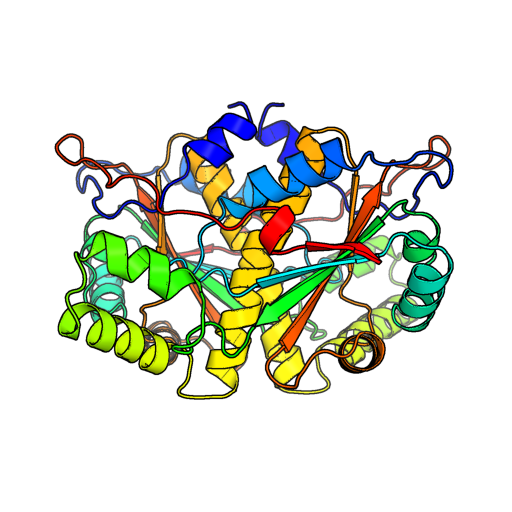91 10.461 14.914 1 97.69 23 SER B N 1
ATOM 1847 C CA . SER B 1 23 ? 17.766 10.289 14.477 1 97.69 23 SER B CA 1
ATOM 1848 C C . SER B 1 23 ? 17.844 9.68 13.086 1 97.69 23 SER B C 1
ATOM 1850 O O . SER B 1 23 ? 16.906 9.016 12.641 1 97.69 23 SER B O 1
ATOM 1852 N N . GLU B 1 24 ? 18.938 9.984 12.438 1 97.19 24 GLU B N 1
ATOM 1853 C CA . GLU B 1 24 ? 19.156 9.375 11.133 1 97.19 24 GLU B CA 1
ATOM 1854 C C . GLU B 1 24 ? 19.172 7.852 11.219 1 97.19 24 GLU B C 1
ATOM 1856 O O . GLU B 1 24 ? 18.672 7.164 10.328 1 97.19 24 GLU B O 1
ATOM 1861 N N . GLU B 1 25 ? 19.75 7.379 12.258 1 98.31 25 GLU B N 1
ATOM 1862 C CA . GLU B 1 25 ? 19.828 5.938 12.461 1 98.31 25 GLU B CA 1
ATOM 1863 C C . GLU B 1 25 ? 18.438 5.324 12.586 1 98.31 25 GLU B C 1
ATOM 1865 O O . GLU B 1 25 ? 18.156 4.262 12.023 1 98.31 25 GLU B O 1
ATOM 1870 N N . LEU B 1 26 ? 17.609 5.984 13.32 1 98.44 26 LEU B N 1
ATOM 1871 C CA . LEU B 1 26 ? 16.25 5.5 13.5 1 98.44 26 LEU B CA 1
ATOM 1872 C C . LEU B 1 26 ? 15.477 5.551 12.188 1 98.44 26 LEU B C 1
ATOM 1874 O O . LEU B 1 26 ? 14.742 4.617 11.852 1 98.44 26 LEU B O 1
ATOM 1878 N N . LEU B 1 27 ? 15.648 6.645 11.438 1 98.81 27 LEU B N 1
ATOM 1879 C CA . LEU B 1 27 ? 15.008 6.754 10.125 1 98.81 27 LEU B CA 1
ATOM 1880 C C . LEU B 1 27 ? 15.508 5.664 9.188 1 98.81 27 LEU B C 1
ATOM 1882 O O . LEU B 1 27 ? 14.719 5.07 8.445 1 98.81 27 LEU B O 1
ATOM 1886 N N . LYS B 1 28 ? 16.797 5.406 9.242 1 98.81 28 LYS B N 1
ATOM 1887 C CA . LYS B 1 28 ? 17.406 4.348 8.43 1 98.81 28 LYS B CA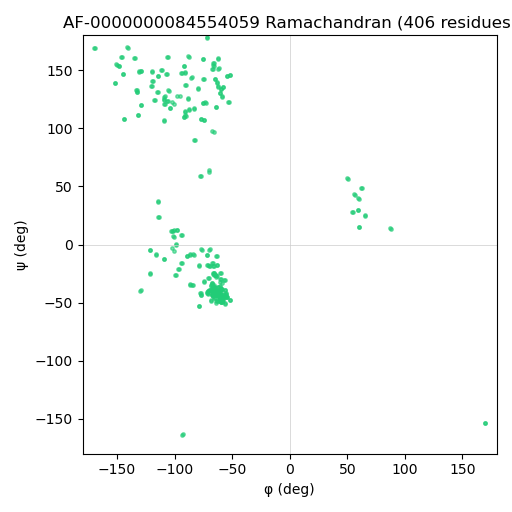 1
ATOM 1888 C C . LYS B 1 28 ? 16.812 2.986 8.789 1 98.81 28 LYS B C 1
ATOM 1890 O O . LYS B 1 28 ? 16.516 2.186 7.898 1 98.81 28 LYS B O 1
ATOM 1895 N N . GLU B 1 29 ? 16.641 2.711 10.047 1 98.75 29 GLU B N 1
ATOM 1896 C CA . GLU B 1 29 ? 16.062 1.444 10.484 1 98.75 29 GLU B CA 1
ATOM 1897 C C . GLU B 1 29 ? 14.633 1.291 9.984 1 98.75 29 GLU B C 1
ATOM 1899 O O . GLU B 1 29 ? 14.242 0.219 9.516 1 98.75 29 GLU B O 1
ATOM 1904 N N . ILE B 1 30 ? 13.859 2.355 10.055 1 98.88 30 ILE B N 1
ATOM 1905 C CA . ILE B 1 30 ? 12.477 2.338 9.586 1 98.88 30 ILE B CA 1
ATOM 1906 C C . ILE B 1 30 ? 12.438 1.999 8.102 1 98.88 30 ILE B C 1
ATOM 1908 O O . ILE B 1 30 ? 11.703 1.099 7.68 1 98.88 30 ILE B O 1
ATOM 1912 N N . ILE B 1 31 ? 13.258 2.693 7.309 1 98.94 31 ILE B N 1
ATOM 1913 C CA . ILE B 1 31 ? 13.211 2.543 5.859 1 98.94 31 ILE B CA 1
ATOM 1914 C C . ILE B 1 31 ? 13.766 1.177 5.465 1 98.94 31 ILE B C 1
ATOM 1916 O O . ILE B 1 31 ? 13.195 0.491 4.613 1 98.94 31 ILE B O 1
ATOM 1920 N N . ASP B 1 32 ? 14.828 0.731 6.113 1 98.88 32 ASP B N 1
ATOM 1921 C CA . ASP B 1 32 ? 15.461 -0.533 5.754 1 98.88 32 ASP B CA 1
ATOM 1922 C C . ASP B 1 32 ? 14.547 -1.716 6.07 1 98.88 32 ASP B C 1
ATOM 1924 O O . ASP B 1 32 ? 14.562 -2.725 5.359 1 98.88 32 ASP B O 1
ATOM 1928 N N . LEU B 1 33 ? 13.773 -1.604 7.098 1 98.62 33 LEU B N 1
ATOM 1929 C CA . LEU B 1 33 ? 12.766 -2.617 7.363 1 98.62 33 LEU B CA 1
ATOM 1930 C C . LEU B 1 33 ? 11.641 -2.553 6.328 1 98.62 33 LEU B C 1
ATOM 1932 O O . LEU B 1 33 ? 11.172 -3.586 5.848 1 98.62 33 LEU B O 1
ATOM 1936 N N . SER B 1 34 ? 11.25 -1.375 5.93 1 98.88 34 SER B N 1
ATOM 1937 C CA . SER B 1 34 ? 10.07 -1.142 5.105 1 98.88 34 SER B CA 1
ATOM 1938 C C . SER B 1 34 ? 10.297 -1.63 3.676 1 98.88 34 SER B C 1
ATOM 1940 O O . SER B 1 34 ? 9.352 -2.066 3.01 1 98.88 34 SER B O 1
ATOM 1942 N N . VAL B 1 35 ? 11.555 -1.625 3.197 1 98.81 35 VAL B N 1
ATOM 1943 C CA . VAL B 1 35 ? 11.844 -1.941 1.802 1 98.81 35 VAL B CA 1
ATOM 1944 C C . VAL B 1 35 ? 11.758 -3.451 1.586 1 98.81 35 VAL B C 1
ATOM 1946 O O . VAL B 1 35 ? 11.812 -3.926 0.449 1 98.81 35 VAL B O 1
ATOM 1949 N N . LEU B 1 36 ? 11.531 -4.211 2.686 1 98.75 36 LEU B N 1
ATOM 1950 C CA . LEU B 1 36 ? 11.281 -5.641 2.545 1 98.75 36 LEU B CA 1
ATOM 1951 C C . LEU B 1 36 ? 9.898 -5.891 1.954 1 98.75 36 LEU B C 1
ATOM 1953 O O . LEU B 1 36 ? 9.578 -7.02 1.575 1 98.75 36 LEU B O 1
ATOM 1957 N N . ALA B 1 37 ? 9.055 -4.844 1.822 1 98.75 37 ALA B N 1
ATOM 1958 C CA . ALA B 1 37 ? 7.762 -4.953 1.158 1 98.75 37 ALA B CA 1
ATOM 1959 C C . ALA B 1 37 ? 7.91 -5.52 -0.252 1 98.75 37 ALA B C 1
ATOM 1961 O O . ALA B 1 37 ? 8.922 -5.273 -0.919 1 98.75 37 ALA B O 1
ATOM 1962 N N . PRO B 1 38 ? 6.934 -6.309 -0.684 1 98.69 38 PRO B N 1
ATOM 1963 C CA . PRO B 1 38 ? 7.004 -6.785 -2.068 1 98.69 38 PRO B CA 1
ATOM 1964 C C . PRO B 1 38 ? 6.848 -5.656 -3.086 1 98.69 38 PRO B C 1
ATOM 1966 O O . PRO B 1 38 ? 6.352 -4.578 -2.748 1 98.69 38 PRO B O 1
ATOM 1969 N N . SER B 1 39 ? 7.344 -5.875 -4.223 1 98.69 39 SER B N 1
ATOM 1970 C CA . SER B 1 39 ? 7.141 -5.043 -5.402 1 98.69 39 SER B CA 1
ATOM 1971 C C . SER B 1 39 ? 7.086 -5.887 -6.672 1 98.69 39 SER B C 1
ATOM 1973 O O . SER B 1 39 ? 7.703 -6.949 -6.742 1 98.69 39 SER B O 1
ATOM 1975 N N . ALA B 1 40 ? 6.297 -5.434 -7.609 1 98.31 40 ALA B N 1
ATOM 1976 C CA . ALA B 1 40 ? 6.148 -6.156 -8.867 1 98.31 40 ALA B CA 1
ATOM 1977 C C . ALA B 1 40 ? 7.508 -6.426 -9.508 1 98.31 40 ALA B C 1
ATOM 1979 O O . ALA B 1 40 ? 8.297 -5.504 -9.711 1 98.31 40 ALA B O 1
ATOM 1980 N N . PHE B 1 41 ? 7.836 -7.727 -9.773 1 96.88 41 PHE B N 1
ATOM 1981 C CA . PHE B 1 41 ? 9.094 -8.164 -10.375 1 96.88 41 PHE B CA 1
ATOM 1982 C C . PHE B 1 41 ? 10.281 -7.762 -9.508 1 96.88 41 PHE B C 1
ATOM 1984 O O . PHE B 1 41 ? 11.414 -7.719 -9.984 1 96.88 41 PHE B O 1
ATOM 1991 N N . ASN B 1 42 ? 9.961 -7.379 -8.211 1 97.75 42 ASN B N 1
ATOM 1992 C CA . ASN B 1 42 ? 10.984 -6.832 -7.328 1 97.75 42 ASN B CA 1
ATOM 1993 C C . ASN B 1 42 ? 11.617 -5.574 -7.906 1 97.75 42 ASN B C 1
ATOM 1995 O O . ASN B 1 42 ? 12.766 -5.25 -7.594 1 97.75 42 ASN B O 1
ATOM 1999 N N . LEU B 1 43 ? 10.883 -4.867 -8.664 1 98.62 43 LEU B N 1
ATOM 2000 C CA . LEU B 1 43 ? 11.461 -3.732 -9.375 1 98.62 43 LEU B CA 1
ATOM 2001 C C . LEU B 1 43 ? 11.609 -2.531 -8.445 1 98.62 43 LEU B C 1
ATOM 2003 O O . LEU B 1 43 ? 12.305 -1.57 -8.773 1 98.62 43 LEU B O 1
ATOM 2007 N N . GLN B 1 44 ? 10.938 -2.494 -7.348 1 98.75 44 GLN B N 1
ATOM 2008 C CA . GLN B 1 44 ? 11.109 -1.452 -6.34 1 98.75 44 GLN B CA 1
ATOM 2009 C C . GLN B 1 44 ? 11.023 -0.063 -6.969 1 98.75 44 GLN B C 1
ATOM 2011 O O . GLN B 1 44 ? 11.922 0.762 -6.781 1 98.75 44 GLN B O 1
ATOM 2016 N N . PRO B 1 45 ? 9.812 0.168 -7.684 1 98.81 45 PRO B N 1
ATOM 2017 C CA . PRO B 1 45 ? 9.703 1.417 -8.438 1 98.81 45 PRO B CA 1
ATOM 2018 C C . PRO B 1 45 ? 9.398 2.621 -7.551 1 98.81 45 PRO B C 1
ATOM 2020 O O . PRO B 1 45 ? 8.398 3.311 -7.754 1 98.81 45 PRO B O 1
ATOM 2023 N N . TRP B 1 46 ? 10.281 2.867 -6.605 1 98.88 46 TRP B N 1
ATOM 2024 C CA . TRP B 1 46 ? 10.031 3.939 -5.648 1 98.88 46 TRP B CA 1
ATOM 2025 C C . TRP B 1 46 ? 11.336 4.586 -5.199 1 98.88 46 TRP B C 1
ATOM 2027 O O . TRP B 1 46 ? 12.406 3.986 -5.32 1 98.88 46 TRP B O 1
ATOM 2037 N N . SER B 1 47 ? 11.297 5.766 -4.812 1 98.81 47 SER B N 1
ATOM 2038 C CA . SER B 1 47 ? 12.289 6.516 -4.059 1 98.81 47 SER B CA 1
ATOM 2039 C C . SER B 1 47 ? 11.633 7.422 -3.021 1 98.81 47 SER B C 1
ATOM 2041 O O . SER B 1 47 ? 10.406 7.539 -2.98 1 98.81 47 SER B O 1
ATOM 2043 N N . ILE B 1 48 ? 12.469 7.973 -2.131 1 98.94 48 ILE B N 1
ATOM 2044 C CA . ILE B 1 48 ? 11.945 8.789 -1.038 1 98.94 48 ILE B CA 1
ATOM 2045 C C . ILE B 1 48 ? 12.75 10.086 -0.933 1 98.94 48 ILE B C 1
ATOM 2047 O O . ILE B 1 48 ? 13.977 10.078 -1.04 1 98.94 48 ILE B O 1
ATOM 2051 N N . ILE B 1 49 ? 12.055 11.148 -0.825 1 98.94 49 ILE B N 1
ATOM 2052 C CA . ILE B 1 49 ? 12.672 12.398 -0.404 1 98.94 49 ILE B CA 1
ATOM 2053 C C . ILE B 1 49 ? 12.312 12.688 1.055 1 98.94 49 ILE B C 1
ATOM 2055 O O . ILE B 1 49 ? 11.141 12.797 1.405 1 98.94 49 ILE B O 1
ATOM 2059 N N . ALA B 1 50 ? 13.32 12.734 1.903 1 98.94 50 ALA B N 1
ATOM 2060 C CA . ALA B 1 50 ? 13.133 13.078 3.309 1 98.94 50 ALA B CA 1
ATOM 2061 C C . ALA B 1 50 ? 13.305 14.578 3.535 1 98.94 50 ALA B C 1
ATOM 2063 O O . ALA B 1 50 ? 14.422 15.094 3.455 1 98.94 50 ALA B O 1
ATOM 2064 N N . VAL B 1 51 ? 12.266 15.242 3.812 1 98.88 51 VAL B N 1
ATOM 2065 C CA . VAL B 1 51 ? 12.258 16.688 4.008 1 98.88 51 VAL B CA 1
ATOM 2066 C C . VAL B 1 51 ? 12.492 17.016 5.48 1 98.88 51 VAL B C 1
ATOM 2068 O O . VAL B 1 51 ? 11.594 16.828 6.312 1 98.88 51 VAL B O 1
ATOM 2071 N N . LYS B 1 52 ? 13.633 17.656 5.84 1 98.25 52 LYS B N 1
ATOM 2072 C CA . LYS B 1 52 ? 14.016 17.875 7.23 1 98.25 52 LYS B CA 1
ATOM 2073 C C . LYS B 1 52 ? 14.367 19.328 7.484 1 98.25 52 LYS B C 1
ATOM 2075 O O . LYS B 1 52 ? 14.055 19.875 8.547 1 98.25 52 LYS B O 1
ATOM 2080 N N . SER B 1 53 ? 15.055 19.969 6.512 1 98.12 53 SER B N 1
ATOM 2081 C CA . SER B 1 53 ? 15.531 21.328 6.727 1 98.12 53 SER B CA 1
ATOM 2082 C C . SER B 1 53 ? 14.359 22.312 6.82 1 98.12 53 SER B C 1
ATOM 2084 O O . SER B 1 53 ? 13.312 22.094 6.207 1 98.12 53 SER B O 1
ATOM 2086 N N . LYS B 1 54 ? 14.586 23.359 7.559 1 97.81 54 LYS B N 1
ATOM 2087 C CA . LYS B 1 54 ? 13.562 24.391 7.691 1 97.81 54 LYS B CA 1
ATOM 2088 C C . LYS B 1 54 ? 13.133 24.922 6.328 1 97.81 54 LYS B C 1
ATOM 2090 O O . LYS B 1 54 ? 11.938 25.094 6.07 1 97.81 54 LYS B O 1
ATOM 2095 N N . GLU B 1 55 ? 14.039 25.156 5.496 1 98.38 55 GLU B N 1
ATOM 2096 C CA . GLU B 1 55 ? 13.758 25.703 4.172 1 98.38 55 GLU B CA 1
ATOM 2097 C C . GLU B 1 55 ? 12.906 24.734 3.348 1 98.38 55 GLU B C 1
ATOM 2099 O O . GLU B 1 55 ? 11.914 25.141 2.742 1 98.38 55 GLU B O 1
ATOM 2104 N N . SER B 1 56 ? 13.266 23.453 3.275 1 98.5 56 SER B N 1
ATOM 2105 C CA . SER B 1 56 ? 12.523 22.469 2.5 1 98.5 56 SER B CA 1
ATOM 2106 C C . SER B 1 56 ? 11.141 22.234 3.09 1 98.5 56 SER B C 1
ATOM 2108 O O . SER B 1 56 ? 10.18 22 2.354 1 98.5 56 SER B O 1
ATOM 2110 N N . LYS B 1 57 ? 11.062 22.266 4.383 1 98.69 57 LYS B N 1
ATOM 2111 C CA . LYS B 1 57 ? 9.758 22.109 5.031 1 98.69 57 LYS B CA 1
ATOM 2112 C C . LYS B 1 57 ? 8.82 23.25 4.648 1 98.69 57 LYS B C 1
ATOM 2114 O O . LYS B 1 57 ? 7.629 23.031 4.426 1 98.69 57 LYS B O 1
ATOM 2119 N N . GLU B 1 58 ? 9.328 24.438 4.641 1 98.69 58 GLU B N 1
ATOM 2120 C CA . GLU B 1 58 ? 8.516 25.578 4.266 1 98.69 58 GLU B CA 1
ATOM 2121 C C . GLU B 1 58 ? 7.996 25.453 2.836 1 98.69 58 GLU B C 1
ATOM 2123 O O . GLU B 1 58 ? 6.84 25.766 2.557 1 98.69 58 GLU B O 1
ATOM 2128 N N . LYS B 1 59 ? 8.859 25.031 1.939 1 98.62 59 LYS B N 1
ATOM 2129 C CA . LYS B 1 59 ? 8.445 24.781 0.562 1 98.62 59 LYS B CA 1
ATOM 2130 C C . LYS B 1 59 ? 7.328 23.75 0.502 1 98.62 59 LYS B C 1
ATOM 2132 O O . LYS B 1 59 ? 6.309 23.953 -0.16 1 98.62 59 LYS B O 1
ATOM 2137 N N . LEU B 1 60 ? 7.535 22.625 1.205 1 98.88 60 LEU B N 1
ATOM 2138 C CA . LEU B 1 60 ? 6.539 21.562 1.19 1 98.88 60 LEU B CA 1
ATOM 2139 C C . LEU B 1 60 ? 5.246 22.016 1.857 1 98.88 60 LEU B C 1
ATOM 2141 O O . LEU B 1 60 ? 4.156 21.625 1.427 1 98.88 60 LEU B O 1
ATOM 2145 N N . TYR B 1 61 ? 5.398 22.797 2.912 1 98.81 61 TYR B N 1
ATOM 2146 C CA . TYR B 1 61 ? 4.25 23.328 3.643 1 98.81 61 TYR B CA 1
ATOM 2147 C C . TYR B 1 61 ? 3.301 24.062 2.705 1 98.81 61 TYR B C 1
ATOM 2149 O O . TYR B 1 61 ? 2.096 23.797 2.697 1 98.81 61 TYR B O 1
ATOM 2157 N N . LYS B 1 62 ? 3.818 24.891 1.837 1 98.69 62 LYS B N 1
ATOM 2158 C CA . LYS B 1 62 ? 3.029 25.688 0.898 1 98.69 62 LYS B CA 1
ATOM 2159 C C . LYS B 1 62 ? 2.34 24.797 -0.13 1 98.69 62 LYS B C 1
ATOM 2161 O O . LYS B 1 62 ? 1.279 25.141 -0.652 1 98.69 62 LYS B O 1
ATOM 2166 N N . LEU B 1 63 ? 2.912 23.625 -0.354 1 98.75 63 LEU B N 1
ATOM 2167 C CA . LEU B 1 63 ? 2.393 22.703 -1.363 1 98.75 63 LEU B CA 1
ATOM 2168 C C . LEU B 1 63 ? 1.532 21.625 -0.724 1 98.75 63 LEU B C 1
ATOM 2170 O O . LEU B 1 63 ? 1.085 20.703 -1.404 1 98.75 63 LEU B O 1
ATOM 2174 N N . SER B 1 64 ? 1.357 21.641 0.587 1 98.62 64 SER B N 1
ATOM 2175 C CA . SER B 1 64 ? 0.579 20.656 1.328 1 98.62 64 SER B CA 1
ATOM 2176 C C . SER B 1 64 ? -0.653 21.297 1.966 1 98.62 64 SER B C 1
ATOM 2178 O O . SER B 1 64 ? -1.008 20.969 3.1 1 98.62 64 SER B O 1
ATOM 2180 N N . ASN B 1 65 ? -1.229 22.203 1.241 1 97.31 65 ASN B N 1
ATOM 2181 C CA . ASN B 1 65 ? -2.406 22.906 1.732 1 97.31 65 ASN B CA 1
ATOM 2182 C C . ASN B 1 65 ? -2.148 23.547 3.094 1 97.31 65 ASN B C 1
ATOM 2184 O O . ASN B 1 65 ? -3.029 23.562 3.955 1 97.31 65 ASN B O 1
ATOM 2188 N N . ASN B 1 66 ? -0.954 23.891 3.387 1 97.94 66 ASN B N 1
ATOM 2189 C CA . ASN B 1 66 ? -0.513 24.594 4.59 1 97.94 66 ASN B CA 1
ATOM 2190 C C . ASN B 1 66 ? -0.847 23.797 5.852 1 97.94 66 ASN B C 1
ATOM 2192 O O . ASN B 1 66 ? -1.284 24.375 6.852 1 97.94 66 ASN B O 1
ATOM 2196 N N . GLN B 1 67 ? -0.699 22.516 5.785 1 97.81 67 GLN B N 1
ATOM 2197 C CA . GLN B 1 67 ? -0.921 21.672 6.953 1 97.81 67 GLN B CA 1
ATOM 2198 C C . GLN B 1 67 ? 0.207 21.828 7.969 1 97.81 67 GLN B C 1
ATOM 2200 O O . GLN B 1 67 ? 1.357 21.484 7.684 1 97.81 67 GLN B O 1
ATOM 2205 N N . PRO B 1 68 ? -0.097 22.219 9.195 1 97.62 68 PRO B N 1
ATOM 2206 C CA . PRO B 1 68 ? 0.937 22.516 10.188 1 97.62 68 PRO B CA 1
ATOM 2207 C C . PRO B 1 68 ? 1.843 21.328 10.484 1 97.62 68 PRO B C 1
ATOM 2209 O O . PRO B 1 68 ? 3.016 21.516 10.82 1 97.62 68 PRO B O 1
ATOM 2212 N N . LYS B 1 69 ? 1.364 20.141 10.375 1 97.75 69 LYS B N 1
ATOM 2213 C CA . LYS B 1 69 ? 2.137 18.953 10.711 1 97.75 69 LYS B CA 1
ATOM 2214 C C . LYS B 1 69 ? 3.393 18.844 9.852 1 97.75 69 LYS B C 1
ATOM 2216 O O . LYS B 1 69 ? 4.387 18.234 10.266 1 97.75 69 LYS B O 1
ATOM 2221 N N . VAL B 1 70 ? 3.396 19.469 8.648 1 98.62 70 VAL B N 1
ATOM 2222 C CA . VAL B 1 70 ? 4.566 19.469 7.773 1 98.62 70 VAL B CA 1
ATOM 2223 C C . VAL B 1 70 ? 5.699 20.25 8.422 1 98.62 70 VAL B C 1
ATOM 2225 O O . VAL B 1 70 ? 6.871 19.891 8.305 1 98.62 70 VAL B O 1
ATOM 2228 N N . LEU B 1 71 ? 5.332 21.312 9.148 1 98.5 71 LEU B N 1
ATOM 2229 C CA . LEU B 1 71 ? 6.32 22.141 9.828 1 98.5 71 LEU B CA 1
ATOM 2230 C C . LEU B 1 71 ? 6.699 21.547 11.18 1 98.5 71 LEU B C 1
ATOM 2232 O O . LEU B 1 71 ? 7.848 21.656 11.609 1 98.5 71 LEU B O 1
ATOM 2236 N N . GLU B 1 72 ? 5.766 20.938 11.844 1 98.31 72 GLU B N 1
ATOM 2237 C CA . GLU B 1 72 ? 5.953 20.453 13.211 1 98.31 72 GLU B CA 1
ATOM 2238 C C . GLU B 1 72 ? 6.754 19.156 13.227 1 98.31 72 GLU B C 1
ATOM 2240 O O . GLU B 1 72 ? 7.574 18.938 14.125 1 98.31 72 GLU B O 1
ATOM 2245 N N . ALA B 1 73 ? 6.496 18.234 12.312 1 98.75 73 ALA B N 1
ATOM 2246 C CA . ALA B 1 73 ? 7.16 16.938 12.289 1 98.75 73 ALA B CA 1
ATOM 2247 C C . ALA B 1 73 ? 8.656 17.094 12.016 1 98.75 73 ALA B C 1
ATOM 2249 O O . ALA B 1 73 ? 9.062 17.938 11.211 1 98.75 73 ALA B O 1
ATOM 2250 N N . PRO B 1 74 ? 9.461 16.312 12.633 1 98.75 74 PRO B N 1
ATOM 2251 C CA . PRO B 1 74 ? 10.898 16.406 12.367 1 98.75 74 PRO B CA 1
ATOM 2252 C C . PRO B 1 74 ? 11.266 16 10.945 1 98.75 74 PRO B C 1
ATOM 2254 O O . PRO B 1 74 ? 12.297 16.422 10.422 1 98.75 74 PRO B O 1
ATOM 2257 N N . VAL B 1 75 ? 10.445 15.18 10.281 1 98.88 75 VAL B N 1
ATOM 2258 C CA . VAL B 1 75 ? 10.68 14.789 8.898 1 98.88 75 VAL B CA 1
ATOM 2259 C C . VAL B 1 75 ? 9.352 14.477 8.211 1 98.88 75 VAL B C 1
ATOM 2261 O O . VAL B 1 75 ? 8.453 13.891 8.828 1 98.88 75 VAL B O 1
ATOM 2264 N N . THR B 1 76 ? 9.195 14.891 7.012 1 98.94 76 THR B N 1
ATOM 2265 C CA . THR B 1 76 ? 8.141 14.43 6.121 1 98.94 76 THR B CA 1
ATOM 2266 C C . THR B 1 76 ? 8.727 13.727 4.898 1 98.94 76 THR B C 1
ATOM 2268 O O . THR B 1 76 ? 9.586 14.281 4.215 1 98.94 76 THR B O 1
ATOM 2271 N N . LEU B 1 77 ? 8.281 12.508 4.727 1 99 77 LEU B N 1
ATOM 2272 C CA . LEU B 1 77 ? 8.719 11.727 3.578 1 99 77 LEU B CA 1
ATOM 2273 C C . LEU B 1 77 ? 7.816 11.977 2.373 1 99 77 LEU B C 1
ATOM 2275 O O . LEU B 1 77 ? 6.59 11.914 2.486 1 99 77 LEU B O 1
ATOM 2279 N N . ILE B 1 78 ? 8.406 12.344 1.277 1 98.94 78 ILE B N 1
ATOM 2280 C CA . ILE B 1 78 ? 7.719 12.305 -0.007 1 98.94 78 ILE B CA 1
ATOM 2281 C C . ILE B 1 78 ? 7.957 10.953 -0.676 1 98.94 78 ILE B C 1
ATOM 2283 O O . ILE B 1 78 ? 9.086 10.617 -1.041 1 98.94 78 ILE B O 1
ATOM 2287 N N . ILE B 1 79 ? 6.922 10.18 -0.764 1 98.94 79 ILE B N 1
ATOM 2288 C CA . ILE B 1 79 ? 7.008 8.891 -1.44 1 98.94 79 ILE B CA 1
ATOM 2289 C C . ILE B 1 79 ? 6.844 9.086 -2.945 1 98.94 79 ILE B C 1
ATOM 2291 O O . ILE B 1 79 ? 5.773 9.484 -3.412 1 98.94 79 ILE B O 1
ATOM 2295 N N . VAL B 1 80 ? 7.875 8.758 -3.684 1 98.94 80 VAL B N 1
ATOM 2296 C CA . VAL B 1 80 ? 7.91 8.977 -5.125 1 98.94 80 VAL B CA 1
ATOM 2297 C C . VAL B 1 80 ? 7.793 7.645 -5.859 1 98.94 80 VAL B C 1
ATOM 2299 O O . VAL B 1 80 ? 8.57 6.719 -5.609 1 98.94 80 VAL B O 1
ATOM 2302 N N . GLY B 1 81 ? 6.789 7.52 -6.664 1 98.88 81 GLY B N 1
ATOM 2303 C CA . GLY B 1 81 ? 6.664 6.371 -7.547 1 98.88 81 GLY B CA 1
ATOM 2304 C C . GLY B 1 81 ? 7.293 6.598 -8.906 1 98.88 81 GLY B C 1
ATOM 2305 O O . GLY B 1 81 ? 7.273 7.715 -9.43 1 98.88 81 GLY B O 1
ATOM 2306 N N . ASP B 1 82 ? 7.816 5.574 -9.516 1 98.81 82 ASP B N 1
ATOM 2307 C CA . ASP B 1 82 ? 8.414 5.633 -10.844 1 98.81 82 ASP B CA 1
ATOM 2308 C C . ASP B 1 82 ? 7.543 4.922 -11.875 1 98.81 82 ASP B C 1
ATOM 2310 O O . ASP B 1 82 ? 7.586 3.697 -11.992 1 98.81 82 ASP B O 1
ATOM 2314 N N . LYS B 1 83 ? 6.879 5.66 -12.719 1 98.62 83 LYS B N 1
ATOM 2315 C CA . LYS B 1 83 ? 5.988 5.109 -13.742 1 98.62 83 LYS B CA 1
ATOM 2316 C C . LYS B 1 83 ? 6.773 4.32 -14.781 1 98.62 83 LYS B C 1
ATOM 2318 O O . LYS B 1 83 ? 6.195 3.521 -15.523 1 98.62 83 LYS B O 1
ATOM 2323 N N . ASN B 1 84 ? 8.023 4.512 -14.789 1 98.31 84 ASN B N 1
ATOM 2324 C CA . ASN B 1 84 ? 8.898 3.83 -15.734 1 98.31 84 ASN B CA 1
ATOM 2325 C C . ASN B 1 84 ? 9.859 2.883 -15.023 1 98.31 84 ASN B C 1
ATOM 2327 O O . ASN B 1 84 ? 10.93 2.564 -15.547 1 98.31 84 ASN B O 1
ATOM 2331 N N . GLY B 1 85 ? 9.453 2.49 -13.891 1 98.44 85 GLY B N 1
ATOM 2332 C CA . GLY B 1 85 ? 10.305 1.643 -13.078 1 98.44 85 GLY B CA 1
ATOM 2333 C C . GLY B 1 85 ? 10.586 0.292 -13.711 1 98.44 85 GLY B C 1
ATOM 2334 O O . GLY B 1 85 ? 11.477 -0.434 -13.266 1 98.44 85 GLY B O 1
ATOM 2335 N N . TYR B 1 86 ? 9.891 -0.031 -14.773 1 98 86 TYR B N 1
ATOM 2336 C CA . TYR B 1 86 ? 10.07 -1.301 -15.469 1 98 86 TYR B CA 1
ATOM 2337 C C . TYR B 1 86 ? 11.141 -1.186 -16.547 1 98 86 TYR B C 1
ATOM 2339 O O . TYR B 1 86 ? 11.547 -2.189 -17.141 1 98 86 TYR B O 1
ATOM 2347 N N . SER B 1 87 ? 11.586 0.015 -16.844 1 97.69 87 SER B N 1
ATOM 2348 C CA . SER B 1 87 ? 12.492 0.243 -17.969 1 97.69 87 SER B CA 1
ATOM 2349 C C . SER B 1 87 ? 13.812 -0.49 -17.766 1 97.69 87 SER B C 1
ATOM 2351 O O . SER B 1 87 ? 14.164 -0.853 -16.641 1 97.69 87 SER B O 1
ATOM 2353 N N . LYS B 1 88 ? 14.492 -0.685 -18.797 1 96.12 88 LYS B N 1
ATOM 2354 C CA . LYS B 1 88 ? 15.758 -1.412 -18.781 1 96.12 88 LYS B CA 1
ATOM 2355 C C . LYS B 1 88 ? 16.797 -0.683 -17.938 1 96.12 88 LYS B C 1
ATOM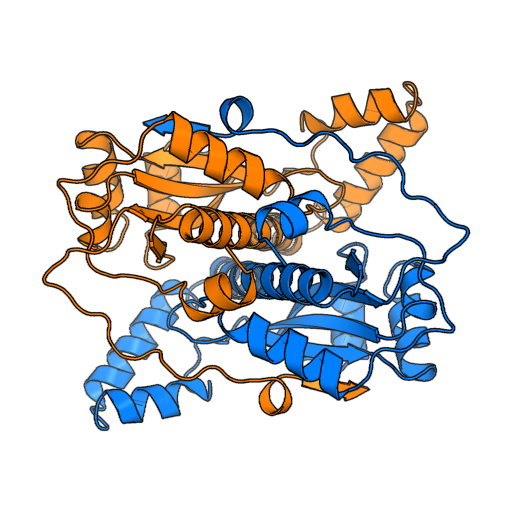 2357 O O . LYS B 1 88 ? 17.797 -1.279 -17.531 1 96.12 88 LYS B O 1
ATOM 2362 N N . ASP B 1 89 ? 16.594 0.547 -17.672 1 95.56 89 ASP B N 1
ATOM 2363 C CA . ASP B 1 89 ? 17.562 1.355 -16.953 1 95.56 89 ASP B CA 1
ATOM 2364 C C . ASP B 1 89 ? 17.422 1.166 -15.438 1 95.56 89 ASP B C 1
ATOM 2366 O O . ASP B 1 89 ? 18.234 1.657 -14.664 1 95.56 89 ASP B O 1
ATOM 2370 N N . ASN B 1 90 ? 16.359 0.465 -14.969 1 97.62 90 ASN B N 1
ATOM 2371 C CA . ASN B 1 90 ? 16.203 0.166 -13.547 1 97.62 90 ASN B CA 1
ATOM 2372 C C . ASN B 1 90 ? 17.391 -0.639 -13.016 1 97.62 90 ASN B C 1
ATOM 2374 O O . ASN B 1 90 ? 17.719 -1.695 -13.555 1 97.62 90 ASN B O 1
ATOM 2378 N N . PRO B 1 91 ? 18 -0.153 -11.93 1 96.06 91 PRO B N 1
ATOM 2379 C CA . PRO B 1 91 ? 19.203 -0.814 -11.414 1 96.06 91 PRO B CA 1
ATOM 2380 C C . PRO B 1 91 ? 18.922 -2.215 -10.875 1 96.06 91 PRO B C 1
ATOM 2382 O O . PRO B 1 91 ? 19.844 -3.027 -10.742 1 96.06 91 PRO B O 1
ATOM 2385 N N . VAL B 1 92 ? 17.719 -2.523 -10.594 1 96.38 92 VAL B N 1
ATOM 2386 C CA . VAL B 1 92 ? 17.375 -3.828 -10.039 1 96.38 92 VAL B CA 1
ATOM 2387 C C . VAL B 1 92 ? 17.688 -4.918 -11.062 1 96.38 92 VAL B C 1
ATOM 2389 O O . VAL B 1 92 ? 18 -6.055 -10.695 1 96.38 92 VAL B O 1
ATOM 2392 N N . TRP B 1 93 ? 17.672 -4.566 -12.367 1 97 93 TRP B N 1
ATOM 2393 C CA . TRP B 1 93 ? 17.938 -5.547 -13.414 1 97 93 TRP B CA 1
ATOM 2394 C C . TRP B 1 93 ? 19.359 -6.07 -13.328 1 97 93 TRP B C 1
ATOM 2396 O O . TRP B 1 93 ? 19.641 -7.199 -13.742 1 97 93 TRP B O 1
ATOM 2406 N N . GLN B 1 94 ? 20.281 -5.281 -12.773 1 96.06 94 GLN B N 1
ATOM 2407 C CA . GLN B 1 94 ? 21.656 -5.75 -12.594 1 96.06 94 GLN B CA 1
ATOM 2408 C C . GLN B 1 94 ? 21.719 -6.898 -11.586 1 96.06 94 GLN B C 1
ATOM 2410 O O . GLN B 1 94 ? 22.453 -7.863 -11.789 1 96.06 94 GLN B O 1
ATOM 2415 N N . GLU B 1 95 ? 20.953 -6.77 -10.547 1 94.06 95 GLU B N 1
ATOM 2416 C CA . GLU B 1 95 ? 20.875 -7.855 -9.578 1 94.06 95 GLU B CA 1
ATOM 2417 C C . GLU B 1 95 ? 20.234 -9.094 -10.195 1 94.06 95 GLU B C 1
ATOM 2419 O O . GLU B 1 95 ? 20.656 -10.219 -9.922 1 94.06 95 GLU B O 1
ATOM 2424 N N . PHE B 1 96 ? 19.219 -8.875 -10.961 1 95.06 96 PHE B N 1
ATOM 2425 C CA . PHE B 1 96 ? 18.531 -9.984 -11.625 1 95.06 96 PHE B CA 1
ATOM 2426 C C . PHE B 1 96 ? 19.469 -10.695 -12.586 1 95.06 96 PHE B C 1
ATOM 2428 O O . PHE B 1 96 ? 19.438 -11.93 -12.695 1 95.06 96 PHE B O 1
ATOM 2435 N N . ARG B 1 97 ? 20.266 -9.922 -13.281 1 95.75 97 ARG B N 1
ATOM 2436 C CA . ARG B 1 97 ? 21.234 -10.484 -14.203 1 95.75 97 ARG B CA 1
ATOM 2437 C C . ARG B 1 97 ? 22.156 -11.477 -13.492 1 95.75 97 ARG B C 1
ATOM 2439 O O . ARG B 1 97 ? 22.469 -12.531 -14.039 1 95.75 97 ARG B O 1
ATOM 2446 N N . LYS B 1 98 ? 22.547 -11.172 -12.273 1 94.5 98 LYS B N 1
ATOM 2447 C CA . LYS B 1 98 ? 23.406 -12.062 -11.5 1 94.5 98 LYS B CA 1
ATOM 2448 C C . LYS B 1 98 ? 22.688 -13.352 -11.133 1 94.5 98 LYS B C 1
ATOM 2450 O O . LYS B 1 98 ? 23.281 -14.43 -11.148 1 94.5 98 LYS B O 1
ATOM 2455 N N . ILE B 1 99 ? 21.516 -13.258 -10.852 1 93.19 99 ILE B N 1
ATOM 2456 C CA . ILE B 1 99 ? 20.703 -14.391 -10.398 1 93.19 99 ILE B CA 1
ATOM 2457 C C . ILE B 1 99 ? 20.516 -15.383 -11.547 1 93.19 99 ILE B C 1
ATOM 2459 O O . ILE B 1 99 ? 20.516 -16.594 -11.328 1 93.19 99 ILE B O 1
ATOM 2463 N N . VAL B 1 100 ? 20.391 -14.82 -12.852 1 95.19 100 VAL B N 1
ATOM 2464 C CA . VAL B 1 100 ? 20.125 -15.695 -13.984 1 95.19 100 VAL B CA 1
ATOM 2465 C C . VAL B 1 100 ? 21.438 -16.016 -14.703 1 95.19 100 VAL B C 1
ATOM 2467 O O . VAL B 1 100 ? 21.438 -16.469 -15.852 1 95.19 100 VAL B O 1
ATOM 2470 N N . ASN B 1 101 ? 22.531 -15.711 -14.094 1 96.75 101 ASN B N 1
ATOM 2471 C CA . ASN B 1 101 ? 23.859 -16.016 -14.602 1 96.75 101 ASN B CA 1
ATOM 2472 C C . ASN B 1 101 ? 24.078 -15.43 -16 1 96.75 101 ASN B C 1
ATOM 2474 O O . ASN B 1 101 ? 24.469 -16.141 -16.922 1 96.75 101 ASN B O 1
ATOM 2478 N N . ASP B 1 102 ? 23.641 -14.195 -16.234 1 96.19 102 ASP B N 1
ATOM 2479 C CA . ASP B 1 102 ? 23.859 -13.375 -17.422 1 96.19 102 ASP B CA 1
ATOM 2480 C C . ASP B 1 102 ? 23.172 -13.984 -18.641 1 96.19 102 ASP B C 1
ATOM 2482 O O . ASP B 1 102 ? 23.625 -13.797 -19.781 1 96.19 102 ASP B O 1
ATOM 2486 N N . ASP B 1 103 ? 22.188 -14.727 -18.453 1 97.56 103 ASP B N 1
ATOM 2487 C CA . ASP B 1 103 ? 21.344 -15.211 -19.531 1 97.56 103 ASP B CA 1
ATOM 2488 C C . ASP B 1 103 ? 20.562 -14.062 -20.172 1 97.56 103 ASP B C 1
ATOM 2490 O O . ASP B 1 103 ? 19.469 -13.711 -19.734 1 97.56 103 ASP B O 1
ATOM 2494 N N . GLU B 1 104 ? 21.109 -13.586 -21.281 1 96.75 104 GLU B N 1
ATOM 2495 C CA . GLU B 1 104 ? 20.578 -12.391 -21.938 1 96.75 104 GLU B CA 1
ATOM 2496 C C . GLU B 1 104 ? 19.141 -12.602 -22.375 1 96.75 104 GLU B C 1
ATOM 2498 O O . GLU B 1 104 ? 18.344 -11.664 -22.375 1 96.75 104 GLU B O 1
ATOM 2503 N N . GLU B 1 105 ? 18.891 -13.742 -22.812 1 97.69 105 GLU B N 1
ATOM 2504 C CA . GLU B 1 105 ? 17.531 -14.039 -23.25 1 97.69 105 GLU B CA 1
ATOM 2505 C C . GLU B 1 105 ? 16.547 -13.977 -22.078 1 97.69 105 GLU B C 1
ATOM 2507 O O . GLU B 1 105 ? 15.445 -13.438 -22.219 1 97.69 105 GLU B O 1
ATOM 2512 N N . ALA B 1 106 ? 16.938 -14.539 -20.953 1 96.88 106 ALA B N 1
ATOM 2513 C CA . ALA B 1 106 ? 16.094 -14.492 -19.766 1 96.88 106 ALA B CA 1
ATOM 2514 C C . ALA B 1 106 ? 15.836 -13.055 -19.328 1 96.88 106 ALA B C 1
ATOM 2516 O O . ALA B 1 106 ? 14.711 -12.711 -18.953 1 96.88 106 ALA B O 1
ATOM 2517 N N . ILE B 1 107 ? 16.844 -12.297 -19.375 1 96.94 107 ILE B N 1
ATOM 2518 C CA . ILE B 1 107 ? 16.734 -10.891 -18.984 1 96.94 107 ILE B CA 1
ATOM 2519 C C . ILE B 1 107 ? 15.781 -10.164 -19.938 1 96.94 107 ILE B C 1
ATOM 2521 O O . ILE B 1 107 ? 14.844 -9.5 -19.5 1 96.94 107 ILE B O 1
ATOM 2525 N N . LYS B 1 108 ? 15.992 -10.32 -21.219 1 97.5 108 LYS B N 1
ATOM 2526 C CA . LYS B 1 108 ? 15.172 -9.656 -22.234 1 97.5 108 LYS B CA 1
ATOM 2527 C C . LYS B 1 108 ? 13.711 -10.078 -22.125 1 97.5 108 LYS B C 1
ATOM 2529 O O . LYS B 1 108 ? 12.812 -9.242 -22.234 1 97.5 108 LYS B O 1
ATOM 2534 N N . ASN B 1 109 ? 13.531 -11.336 -21.906 1 97.62 109 ASN B N 1
ATOM 2535 C CA . ASN B 1 109 ? 12.172 -11.852 -21.797 1 97.62 109 ASN B CA 1
ATOM 2536 C C . ASN B 1 109 ? 11.461 -11.289 -20.562 1 97.62 109 ASN B C 1
ATOM 2538 O O . ASN B 1 109 ? 10.281 -10.93 -20.641 1 97.62 109 ASN B O 1
ATOM 2542 N N . THR B 1 110 ? 12.141 -11.219 -19.453 1 97.5 110 THR B N 1
ATOM 2543 C CA . THR B 1 110 ? 11.555 -10.703 -18.234 1 97.5 110 THR B CA 1
ATOM 2544 C C . THR B 1 110 ? 11.266 -9.203 -18.359 1 97.5 110 THR B C 1
ATOM 2546 O O . THR B 1 110 ? 10.219 -8.727 -17.922 1 97.5 110 THR B O 1
ATOM 2549 N N . GLN B 1 111 ? 12.195 -8.469 -18.938 1 98 111 GLN B N 1
ATOM 2550 C CA . GLN B 1 111 ? 11.992 -7.043 -19.156 1 98 111 GLN B CA 1
ATOM 2551 C C . GLN B 1 111 ? 10.805 -6.793 -20.094 1 98 111 GLN B C 1
ATOM 2553 O O . GLN B 1 111 ? 10.023 -5.867 -19.875 1 98 111 GLN B O 1
ATOM 2558 N N . GLN B 1 112 ? 10.688 -7.629 -21.125 1 97.94 112 GLN B N 1
ATOM 2559 C CA . GLN B 1 112 ? 9.57 -7.5 -22.047 1 97.94 112 GLN B CA 1
ATOM 2560 C C . GLN B 1 112 ? 8.242 -7.82 -21.359 1 97.94 112 GLN B C 1
ATOM 2562 O O . GLN B 1 112 ? 7.23 -7.172 -21.609 1 97.94 112 GLN B O 1
ATOM 2567 N N . ALA B 1 113 ? 8.289 -8.812 -20.531 1 97 113 ALA B N 1
ATOM 2568 C CA . ALA B 1 113 ? 7.09 -9.156 -19.766 1 97 113 ALA B CA 1
ATOM 2569 C C . ALA B 1 113 ? 6.656 -7.992 -18.875 1 97 113 ALA B C 1
ATOM 2571 O O . ALA B 1 113 ? 5.469 -7.672 -18.797 1 97 113 ALA B O 1
ATOM 2572 N N . ALA B 1 114 ? 7.598 -7.355 -18.219 1 97.81 114 ALA B N 1
ATOM 2573 C CA . ALA B 1 114 ? 7.309 -6.199 -17.375 1 97.81 114 ALA B CA 1
ATOM 2574 C C . ALA B 1 114 ? 6.73 -5.051 -18.203 1 97.81 114 ALA B C 1
ATOM 2576 O O . ALA B 1 114 ? 5.742 -4.43 -17.797 1 97.81 114 ALA B O 1
ATOM 2577 N N . TYR B 1 115 ? 7.328 -4.816 -19.344 1 97.56 115 TYR B N 1
ATOM 2578 C CA . TYR B 1 115 ? 6.828 -3.768 -20.234 1 97.56 115 TYR B CA 1
ATOM 2579 C C . TYR B 1 115 ? 5.387 -4.043 -20.641 1 97.56 115 TYR B C 1
ATOM 2581 O O . TYR B 1 115 ? 4.555 -3.133 -20.656 1 97.56 115 TYR B O 1
ATOM 2589 N N . ASN B 1 116 ? 5.137 -5.289 -20.984 1 96.75 116 ASN B N 1
ATOM 2590 C CA . ASN B 1 116 ? 3.803 -5.656 -21.453 1 96.75 116 ASN B CA 1
ATOM 2591 C C . ASN B 1 116 ? 2.752 -5.449 -20.359 1 96.75 116 ASN B C 1
ATOM 2593 O O . ASN B 1 116 ? 1.604 -5.113 -20.656 1 96.75 116 ASN B O 1
ATOM 2597 N N . LEU B 1 117 ? 3.182 -5.531 -19.156 1 96.31 117 LEU B N 1
ATOM 2598 C CA . LEU B 1 117 ? 2.256 -5.398 -18.031 1 96.31 117 LEU B CA 1
ATOM 2599 C C . LEU B 1 117 ? 2.074 -3.932 -17.656 1 96.31 117 LEU B C 1
ATOM 2601 O O . LEU B 1 117 ? 0.97 -3.506 -17.312 1 96.31 117 LEU B O 1
ATOM 2605 N N . TYR B 1 118 ? 3.139 -3.154 -17.781 1 97.38 118 TYR B N 1
ATOM 2606 C CA . TYR B 1 118 ? 3.102 -1.86 -17.109 1 97.38 118 TYR B CA 1
ATOM 2607 C C . TYR B 1 118 ? 3.289 -0.722 -18.094 1 97.38 118 TYR B C 1
ATOM 2609 O O . TYR B 1 118 ? 2.877 0.412 -17.844 1 97.38 118 TYR B O 1
ATOM 2617 N N . GLY B 1 119 ? 3.922 -1.004 -19.219 1 97.12 119 GLY B N 1
ATOM 2618 C CA . GLY B 1 119 ? 4.406 0.059 -20.078 1 97.12 119 GLY B CA 1
ATOM 2619 C C . GLY B 1 119 ? 3.51 0.313 -21.281 1 97.12 119 GLY B C 1
ATOM 2620 O O . GLY B 1 119 ? 3.842 1.121 -22.156 1 97.12 119 GLY B O 1
ATOM 2621 N N . THR B 1 120 ? 2.314 -0.367 -21.297 1 96.38 120 THR B N 1
ATOM 2622 C CA . THR B 1 120 ? 1.534 -0.37 -22.531 1 96.38 120 THR B CA 1
ATOM 2623 C C . THR B 1 120 ? 0.498 0.75 -22.516 1 96.38 120 THR B C 1
ATOM 2625 O O . THR B 1 120 ? -0.084 1.076 -23.547 1 96.38 120 THR B O 1
ATOM 2628 N N . SER B 1 121 ? 0.203 1.335 -21.375 1 96.88 121 SER B N 1
ATOM 2629 C CA . SER B 1 121 ? -0.726 2.455 -21.266 1 96.88 121 SER B CA 1
ATOM 2630 C C . SER B 1 121 ? -0.362 3.354 -20.078 1 96.88 121 SER B C 1
ATOM 2632 O O . SER B 1 121 ? 0.269 2.904 -19.125 1 96.88 121 SER B O 1
ATOM 2634 N N . GLU B 1 122 ? -0.78 4.625 -20.172 1 97.19 122 GLU B N 1
ATOM 2635 C CA . GLU B 1 122 ? -0.551 5.547 -19.062 1 97.19 122 GLU B CA 1
ATOM 2636 C C . GLU B 1 122 ? -1.24 5.062 -17.797 1 97.19 122 GLU B C 1
ATOM 2638 O O . GLU B 1 122 ? -0.706 5.219 -16.703 1 97.19 122 GLU B O 1
ATOM 2643 N N . GLU B 1 123 ? -2.365 4.492 -18 1 97.25 123 GLU B N 1
ATOM 2644 C CA . GLU B 1 123 ? -3.086 3.945 -16.844 1 97.25 123 GLU B CA 1
ATOM 2645 C C . GLU B 1 123 ? -2.27 2.865 -16.141 1 97.25 123 GLU B C 1
ATOM 2647 O O . GLU B 1 123 ? -2.127 2.885 -14.922 1 97.25 123 GLU B O 1
ATOM 2652 N N . ASN B 1 124 ? -1.729 1.978 -16.891 1 97.69 124 ASN B N 1
ATOM 2653 C CA . ASN B 1 124 ? -0.947 0.891 -16.312 1 97.69 124 ASN B CA 1
ATOM 2654 C C . ASN B 1 124 ? 0.307 1.412 -15.617 1 97.69 124 ASN B C 1
ATOM 2656 O O . ASN B 1 124 ? 0.703 0.894 -14.57 1 97.69 124 ASN B O 1
ATOM 2660 N N . LYS B 1 125 ? 0.863 2.424 -16.234 1 98.56 125 LYS B N 1
ATOM 2661 C CA . LYS B 1 125 ? 2.047 3.031 -15.641 1 98.56 125 LYS B CA 1
ATOM 2662 C C . LYS B 1 125 ? 1.723 3.648 -14.281 1 98.56 125 LYS B C 1
ATOM 2664 O O . LYS B 1 125 ? 2.484 3.49 -13.328 1 98.56 125 LYS B O 1
ATOM 2669 N N . ILE B 1 126 ? 0.624 4.324 -14.227 1 98.5 126 ILE B N 1
ATOM 2670 C CA . ILE B 1 126 ? 0.193 4.969 -12.992 1 98.5 126 ILE B CA 1
ATOM 2671 C C . ILE B 1 126 ? -0.143 3.91 -11.945 1 98.5 126 ILE B C 1
ATOM 2673 O O . ILE B 1 126 ? 0.282 4.012 -10.797 1 98.5 126 ILE B O 1
ATOM 2677 N N . LYS B 1 127 ? -0.865 2.877 -12.383 1 98.69 127 LYS B N 1
ATOM 2678 C CA . LYS B 1 127 ? -1.217 1.787 -11.477 1 98.69 127 LYS B CA 1
ATOM 2679 C C . LYS B 1 127 ? 0.031 1.146 -10.875 1 98.69 127 LYS B C 1
ATOM 2681 O O . LYS B 1 127 ? 0.094 0.907 -9.664 1 98.69 127 LYS B O 1
ATOM 2686 N N . PHE B 1 128 ? 0.972 0.971 -11.758 1 98.75 128 PHE B N 1
ATOM 2687 C CA . PHE B 1 128 ? 2.24 0.354 -11.391 1 98.75 128 PHE B CA 1
ATOM 2688 C C . PHE B 1 128 ? 2.945 1.168 -10.312 1 98.75 128 PHE B C 1
ATOM 2690 O O . PHE B 1 128 ? 3.293 0.638 -9.258 1 98.75 128 PHE B O 1
ATOM 2697 N N . ALA B 1 129 ? 3.072 2.398 -10.461 1 98.88 129 ALA B N 1
ATOM 2698 C CA . ALA B 1 129 ? 3.791 3.27 -9.531 1 98.88 129 ALA B CA 1
ATOM 2699 C C . ALA B 1 129 ? 3.025 3.428 -8.219 1 98.88 129 ALA B C 1
ATOM 2701 O O . ALA B 1 129 ? 3.611 3.34 -7.141 1 98.88 129 ALA B O 1
ATOM 2702 N N . GLU B 1 130 ? 1.741 3.586 -8.289 1 98.88 130 GLU B N 1
ATOM 2703 C CA . GLU B 1 130 ? 0.928 3.949 -7.133 1 98.88 130 GLU B CA 1
ATOM 2704 C C . GLU B 1 130 ? 0.705 2.75 -6.219 1 98.88 130 GLU B C 1
ATOM 2706 O O . GLU B 1 130 ? 0.795 2.871 -4.996 1 98.88 130 GLU B O 1
ATOM 2711 N N . SER B 1 131 ? 0.393 1.562 -6.789 1 98.81 131 SER B N 1
ATOM 2712 C CA . SER B 1 131 ? 0.171 0.383 -5.961 1 98.81 131 SER B CA 1
ATOM 2713 C C . SER B 1 131 ? 1.445 -0.025 -5.227 1 98.81 131 SER B C 1
ATOM 2715 O O . SER B 1 131 ? 1.414 -0.306 -4.027 1 98.81 131 SER B O 1
ATOM 2717 N N . ASN B 1 132 ? 2.566 0.011 -5.926 1 98.94 132 ASN B N 1
ATOM 2718 C CA . ASN B 1 132 ? 3.832 -0.326 -5.281 1 98.94 132 ASN B CA 1
ATOM 2719 C C . ASN B 1 132 ? 4.211 0.699 -4.215 1 98.94 132 ASN B C 1
ATOM 2721 O O . ASN B 1 132 ? 4.684 0.334 -3.139 1 98.94 132 ASN B O 1
ATOM 2725 N N . GLY B 1 133 ? 3.973 1.978 -4.535 1 98.94 133 GLY B N 1
ATOM 2726 C CA . GLY B 1 133 ? 4.215 3.014 -3.547 1 98.94 133 GLY B CA 1
ATOM 2727 C C . GLY B 1 133 ? 3.352 2.873 -2.309 1 98.94 133 GLY B C 1
ATOM 2728 O O . GLY B 1 133 ? 3.785 3.199 -1.202 1 98.94 133 GLY B O 1
ATOM 2729 N N . GLY B 1 134 ? 2.113 2.432 -2.523 1 98.94 134 GLY B N 1
ATOM 2730 C CA . GLY B 1 134 ? 1.224 2.162 -1.404 1 98.94 134 GLY B CA 1
ATOM 2731 C C . GLY B 1 134 ? 1.725 1.053 -0.498 1 98.94 134 GLY B C 1
ATOM 2732 O O . GLY B 1 134 ? 1.671 1.174 0.728 1 98.94 134 GLY B O 1
ATOM 2733 N N . LEU B 1 135 ? 2.221 -0.014 -1.08 1 98.94 135 LEU B N 1
ATOM 2734 C CA . LEU B 1 135 ? 2.795 -1.11 -0.308 1 98.94 135 LEU B CA 1
ATOM 2735 C C . LEU B 1 135 ? 3.936 -0.615 0.574 1 98.94 135 LEU B C 1
ATOM 2737 O O . LEU B 1 135 ? 3.963 -0.89 1.775 1 98.94 135 LEU B O 1
ATOM 2741 N N . LEU B 1 136 ? 4.797 0.169 -0.009 1 98.94 136 LEU B N 1
ATOM 2742 C CA . LEU B 1 136 ? 5.93 0.715 0.73 1 98.94 136 LEU B CA 1
ATOM 2743 C C . LEU B 1 136 ? 5.457 1.652 1.836 1 98.94 136 LEU B C 1
ATOM 2745 O O . LEU B 1 136 ? 5.961 1.598 2.959 1 98.94 136 LEU B O 1
ATOM 2749 N N . SER B 1 137 ? 4.523 2.469 1.524 1 98.94 137 SER B N 1
ATOM 2750 C CA . SER B 1 137 ? 4.035 3.482 2.453 1 98.94 137 SER B CA 1
ATOM 2751 C C . SER B 1 137 ? 3.455 2.848 3.713 1 98.94 137 SER B C 1
ATOM 2753 O O . SER B 1 137 ? 3.748 3.285 4.828 1 98.94 137 SER B O 1
ATOM 2755 N N . MET B 1 138 ? 2.646 1.812 3.492 1 98.94 138 MET B N 1
ATOM 2756 C CA . MET B 1 138 ? 2.068 1.15 4.656 1 98.94 138 MET B CA 1
ATOM 2757 C C . MET B 1 138 ? 3.152 0.483 5.496 1 98.94 138 MET B C 1
ATOM 2759 O O . MET B 1 138 ? 3.092 0.505 6.727 1 98.94 138 MET B O 1
ATOM 2763 N N . SER B 1 139 ? 4.113 -0.113 4.824 1 98.94 139 SER B N 1
ATOM 2764 C CA . SER B 1 139 ? 5.234 -0.734 5.523 1 98.94 139 SER B CA 1
ATOM 2765 C C . SER B 1 139 ? 5.996 0.286 6.359 1 98.94 139 SER B C 1
ATOM 2767 O O . SER B 1 139 ? 6.395 -0.004 7.492 1 98.94 139 SER B O 1
ATOM 2769 N N . ILE B 1 140 ? 6.145 1.477 5.859 1 98.94 140 ILE B N 1
ATOM 2770 C CA . ILE B 1 140 ? 6.848 2.541 6.566 1 98.94 140 ILE B CA 1
ATOM 2771 C C . ILE B 1 140 ? 6.074 2.918 7.828 1 98.94 140 ILE B C 1
ATOM 2773 O O . ILE B 1 140 ? 6.656 3.021 8.914 1 98.94 140 ILE B O 1
ATOM 2777 N N . MET B 1 141 ? 4.793 3.07 7.691 1 98.94 141 MET B N 1
ATOM 2778 C CA . MET B 1 141 ? 3.988 3.533 8.82 1 98.94 141 MET B CA 1
ATOM 2779 C C . MET B 1 141 ? 3.959 2.49 9.93 1 98.94 141 MET B C 1
ATOM 2781 O O . MET B 1 141 ? 4.023 2.836 11.109 1 98.94 141 MET B O 1
ATOM 2785 N N . TYR B 1 142 ? 3.908 1.218 9.57 1 98.88 142 TYR B N 1
ATOM 2786 C CA . TYR B 1 142 ? 3.922 0.168 10.586 1 98.88 142 TYR B CA 1
ATOM 2787 C C . TYR B 1 142 ? 5.301 0.042 11.219 1 98.88 142 TYR B C 1
ATOM 2789 O O . TYR B 1 142 ? 5.414 -0.145 12.438 1 98.88 142 TYR B O 1
ATOM 2797 N N . ALA B 1 143 ? 6.367 0.121 10.414 1 98.88 143 ALA B N 1
ATOM 2798 C CA . ALA B 1 143 ? 7.723 0.086 10.961 1 98.88 143 ALA B CA 1
ATOM 2799 C C . ALA B 1 143 ? 7.957 1.242 11.93 1 98.88 143 ALA B C 1
ATOM 2801 O O . ALA B 1 143 ? 8.547 1.057 12.992 1 98.88 143 ALA B O 1
ATOM 2802 N N . ALA B 1 144 ? 7.488 2.439 11.555 1 98.81 144 ALA B N 1
ATOM 2803 C CA . ALA B 1 144 ? 7.613 3.611 12.414 1 98.81 144 ALA B CA 1
ATOM 2804 C C . ALA B 1 144 ? 6.918 3.381 13.758 1 98.81 144 ALA B C 1
ATOM 2806 O O . ALA B 1 144 ? 7.523 3.564 14.812 1 98.81 144 ALA B O 1
ATOM 2807 N N . LYS B 1 145 ? 5.703 2.908 13.719 1 98.62 145 LYS B N 1
ATOM 2808 C CA . LYS B 1 145 ? 4.949 2.686 14.945 1 98.62 145 LYS B CA 1
ATOM 2809 C C . LYS B 1 145 ? 5.629 1.647 15.836 1 98.62 145 LYS B C 1
ATOM 2811 O O . LYS B 1 145 ? 5.684 1.804 17.047 1 98.62 145 LYS B O 1
ATOM 2816 N N . ASN B 1 146 ? 6.121 0.597 15.156 1 98.19 146 ASN B N 1
ATOM 2817 C CA . ASN B 1 146 ? 6.848 -0.45 15.875 1 98.19 146 ASN B CA 1
ATOM 2818 C C . ASN B 1 146 ? 8.039 0.117 16.641 1 98.19 146 ASN B C 1
ATOM 2820 O O . ASN B 1 146 ? 8.391 -0.393 17.703 1 98.19 146 ASN B O 1
ATOM 2824 N N . LEU B 1 147 ? 8.602 1.167 16.109 1 97.94 147 LEU B N 1
ATOM 2825 C CA . LEU B 1 147 ? 9.805 1.75 16.703 1 97.94 147 LEU B CA 1
ATOM 2826 C C . LEU B 1 147 ? 9.461 2.982 17.531 1 97.94 147 LEU B C 1
ATOM 2828 O O . LEU B 1 147 ? 10.344 3.773 17.875 1 97.94 147 LEU B O 1
ATOM 2832 N N . GLY B 1 148 ? 8.188 3.178 17.797 1 97.25 148 GLY B N 1
ATOM 2833 C CA . GLY B 1 148 ? 7.742 4.207 18.719 1 97.25 148 GLY B CA 1
ATOM 2834 C C . GLY B 1 148 ? 7.535 5.555 18.062 1 97.25 148 GLY B C 1
ATOM 2835 O O . GLY B 1 148 ? 7.469 6.586 18.734 1 97.25 148 GLY B O 1
ATOM 2836 N N . ILE B 1 149 ? 7.492 5.617 16.719 1 98.56 149 ILE B N 1
ATOM 2837 C CA . ILE B 1 149 ? 7.336 6.852 15.961 1 98.56 149 ILE B CA 1
ATOM 2838 C C . ILE B 1 149 ? 5.918 6.93 15.391 1 98.56 149 ILE B C 1
ATOM 2840 O O . ILE B 1 149 ? 5.418 5.961 14.82 1 98.56 149 ILE B O 1
ATOM 2844 N N . ASP B 1 150 ? 5.258 8.055 15.531 1 98.56 150 ASP B N 1
ATOM 2845 C CA . ASP B 1 150 ? 3.932 8.289 14.969 1 98.56 150 ASP B CA 1
ATOM 2846 C C . ASP B 1 150 ? 4.027 8.828 13.547 1 98.56 150 ASP B C 1
ATOM 2848 O O . ASP B 1 150 ? 5.086 9.289 13.117 1 98.56 150 ASP B O 1
ATOM 2852 N N . SER B 1 151 ? 2.932 8.734 12.844 1 98.88 151 SER B N 1
ATOM 2853 C CA . SER B 1 151 ? 2.936 9.141 11.445 1 98.88 151 SER B CA 1
ATOM 2854 C C . SER B 1 151 ? 1.595 9.742 11.039 1 98.88 151 SER B C 1
ATOM 2856 O O . SER B 1 151 ? 0.599 9.586 11.75 1 98.88 151 SER B O 1
ATOM 2858 N N . HIS B 1 152 ? 1.607 10.461 9.953 1 98.81 152 HIS B N 1
ATOM 2859 C CA . HIS B 1 152 ? 0.421 10.945 9.25 1 98.81 152 HIS B CA 1
ATOM 2860 C C . HIS B 1 152 ? 0.632 10.938 7.742 1 98.81 152 HIS B C 1
ATOM 2862 O O . HIS B 1 152 ? 1.393 11.75 7.211 1 98.81 152 HIS B O 1
ATOM 2868 N N . PRO B 1 153 ? -0.031 10.008 7.043 1 98.88 153 PRO B N 1
ATOM 2869 C CA . PRO B 1 153 ? -0.007 10.078 5.578 1 98.88 153 PRO B CA 1
ATOM 2870 C C . PRO B 1 153 ? -0.9 11.188 5.023 1 98.88 153 PRO B C 1
ATOM 2872 O O . PRO B 1 153 ? -1.979 11.445 5.566 1 98.88 153 PRO B O 1
ATOM 2875 N N . MET B 1 154 ? -0.414 11.836 3.947 1 98.5 154 MET B N 1
ATOM 2876 C CA . MET B 1 154 ? -1.153 12.961 3.375 1 98.5 154 MET B CA 1
ATOM 2877 C C . MET B 1 154 ? -1.255 12.828 1.858 1 98.5 154 MET B C 1
ATOM 2879 O O . MET B 1 154 ? -0.256 12.57 1.185 1 98.5 154 MET B O 1
ATOM 2883 N N . SER B 1 155 ? -2.428 12.984 1.349 1 97.12 155 SER B N 1
ATOM 2884 C CA . SER B 1 155 ? -2.656 13.172 -0.081 1 97.12 155 SER B CA 1
ATOM 2885 C C . SER B 1 155 ? -3.248 14.547 -0.375 1 97.12 155 SER B C 1
ATOM 2887 O O . SER B 1 155 ? -3.424 14.914 -1.537 1 97.12 155 SER B O 1
ATOM 2889 N N . GLY B 1 156 ? -3.639 15.305 0.669 1 97.19 156 GLY B N 1
ATOM 2890 C CA . GLY B 1 156 ? -4.031 16.688 0.502 1 97.19 156 GLY B CA 1
ATOM 2891 C C . GLY B 1 156 ? -2.869 17.609 0.169 1 97.19 156 GLY B C 1
ATOM 2892 O O . GLY B 1 156 ? -2.541 18.516 0.942 1 97.19 156 GLY B O 1
ATOM 2893 N N . ILE B 1 157 ? -2.281 17.344 -0.943 1 98.19 157 ILE B N 1
ATOM 2894 C CA . ILE B 1 157 ? -1.068 18.016 -1.394 1 98.19 157 ILE B CA 1
ATOM 2895 C C . ILE B 1 157 ? -1.21 18.406 -2.863 1 98.19 157 ILE B C 1
ATOM 2897 O O . ILE B 1 157 ? -2.076 17.891 -3.568 1 98.19 157 ILE B O 1
ATOM 2901 N N . ASP B 1 158 ? -0.392 19.359 -3.316 1 97.69 158 ASP B N 1
ATOM 2902 C CA . ASP B 1 158 ? -0.243 19.719 -4.723 1 97.69 158 ASP B CA 1
ATOM 2903 C C . ASP B 1 158 ? 0.734 18.781 -5.43 1 97.69 158 ASP B C 1
ATOM 2905 O O . ASP B 1 158 ? 1.916 19.109 -5.57 1 97.69 158 ASP B O 1
ATOM 2909 N N . PHE B 1 159 ? 0.229 17.703 -5.988 1 97.25 159 PHE B N 1
ATOM 2910 C CA . PHE B 1 159 ? 1.052 16.656 -6.566 1 97.25 159 PHE B CA 1
ATOM 2911 C C . PHE B 1 159 ? 1.99 17.219 -7.625 1 97.25 159 PHE B C 1
ATOM 2913 O O . PHE B 1 159 ? 3.201 17 -7.57 1 97.25 159 PHE B O 1
ATOM 2920 N N . GLU B 1 160 ? 1.438 17.953 -8.531 1 95.75 160 GLU B N 1
ATOM 2921 C CA . GLU B 1 160 ? 2.238 18.5 -9.617 1 95.75 160 GLU B CA 1
ATOM 2922 C C . GLU B 1 160 ? 3.203 19.562 -9.117 1 95.75 160 GLU B C 1
ATOM 2924 O O . GLU B 1 160 ? 4.34 19.656 -9.578 1 95.75 160 GLU B O 1
ATOM 2929 N N . GLY B 1 161 ? 2.721 20.375 -8.188 1 97.81 161 GLY B N 1
ATOM 2930 C CA . GLY B 1 161 ? 3.588 21.375 -7.594 1 97.81 161 GLY B CA 1
ATOM 2931 C C . GLY B 1 161 ? 4.793 20.797 -6.891 1 97.81 161 GLY B C 1
ATOM 2932 O O . GLY B 1 161 ? 5.898 21.328 -6.984 1 97.81 161 GLY B O 1
ATOM 2933 N N . ILE B 1 162 ? 4.594 19.672 -6.195 1 98.56 162 ILE B N 1
ATOM 2934 C CA . ILE B 1 162 ? 5.688 19.016 -5.492 1 98.56 162 ILE B CA 1
ATOM 2935 C C . ILE B 1 162 ? 6.684 18.453 -6.5 1 98.56 162 ILE B C 1
ATOM 2937 O O . ILE B 1 162 ? 7.895 18.578 -6.324 1 98.56 162 ILE B O 1
ATOM 2941 N N . LYS B 1 163 ? 6.184 17.844 -7.531 1 97.62 163 LYS B N 1
ATOM 2942 C CA . LYS B 1 163 ? 7.059 17.312 -8.57 1 97.62 163 LYS B CA 1
ATOM 2943 C C . LYS B 1 163 ? 7.961 18.406 -9.141 1 97.62 163 LYS B C 1
ATOM 2945 O O . LYS B 1 163 ? 9.164 18.188 -9.32 1 97.62 163 LYS B O 1
ATOM 2950 N N . LYS B 1 164 ? 7.375 19.516 -9.398 1 97.69 164 LYS B N 1
ATOM 2951 C CA . LYS B 1 164 ? 8.109 20.641 -9.969 1 97.69 164 LYS B CA 1
ATOM 2952 C C . LYS B 1 164 ? 9.109 21.203 -8.961 1 97.69 164 LYS B C 1
ATOM 2954 O O . LYS B 1 164 ? 10.273 21.422 -9.289 1 97.69 164 LYS B O 1
ATOM 2959 N N . GLU B 1 165 ? 8.633 21.422 -7.773 1 98.12 165 GLU B N 1
ATOM 2960 C CA . GLU B 1 165 ? 9.445 22.047 -6.73 1 98.12 165 GLU B CA 1
ATOM 2961 C C . GLU B 1 165 ? 10.695 21.219 -6.438 1 98.12 165 GLU B C 1
ATOM 2963 O O . GLU B 1 165 ? 11.773 21.766 -6.211 1 98.12 165 GLU B O 1
ATOM 2968 N N . PHE B 1 166 ? 10.523 19.922 -6.461 1 97.56 166 PHE B N 1
ATOM 2969 C CA . PHE B 1 166 ? 11.625 19.047 -6.078 1 97.56 166 PHE B CA 1
ATOM 2970 C C . PHE B 1 166 ? 12.289 18.438 -7.309 1 97.56 166 PHE B C 1
ATOM 2972 O O . PHE B 1 166 ? 13.031 17.453 -7.203 1 97.56 166 PHE B O 1
ATOM 2979 N N . GLU B 1 167 ? 12 18.891 -8.484 1 97.06 167 GLU B N 1
ATOM 2980 C CA . GLU B 1 167 ? 12.68 18.656 -9.758 1 97.06 167 GLU B CA 1
ATOM 2981 C C . GLU B 1 167 ? 12.625 17.172 -10.141 1 97.06 167 GLU B C 1
ATOM 2983 O O . GLU B 1 167 ? 13.648 16.578 -10.477 1 97.06 167 GLU B O 1
ATOM 2988 N N . LEU B 1 168 ? 11.438 16.656 -10.047 1 97.62 168 LEU B N 1
ATOM 2989 C CA . LEU B 1 168 ? 11.219 15.273 -10.469 1 97.62 168 LEU B CA 1
ATOM 2990 C C . LEU B 1 168 ? 10.82 15.211 -11.938 1 97.62 168 LEU B C 1
ATOM 2992 O O . LEU B 1 168 ? 10.07 16.062 -12.414 1 97.62 168 LEU B O 1
ATOM 2996 N N . ASN B 1 169 ? 11.359 14.305 -12.641 1 95.12 169 ASN B N 1
ATOM 2997 C CA . ASN B 1 169 ? 11.055 14.211 -14.062 1 95.12 169 ASN B CA 1
ATOM 2998 C C . ASN B 1 169 ? 9.641 13.695 -14.297 1 95.12 169 ASN B C 1
ATOM 3000 O O . ASN B 1 169 ? 8.938 13.336 -13.352 1 95.12 169 ASN B O 1
ATOM 3004 N N . GLU B 1 170 ? 9.195 13.594 -15.547 1 94.19 170 GLU B N 1
ATOM 3005 C CA . GLU B 1 170 ? 7.816 13.328 -15.938 1 94.19 170 GLU B CA 1
ATOM 3006 C C . GLU B 1 170 ? 7.43 11.883 -15.633 1 94.19 170 GLU B C 1
ATOM 3008 O O . GLU B 1 170 ? 6.242 11.57 -15.5 1 94.19 170 GLU B O 1
ATOM 3013 N N . ASP B 1 171 ? 8.367 11.055 -15.438 1 96.44 171 ASP B N 1
ATOM 3014 C CA . ASP B 1 171 ? 8.086 9.641 -15.195 1 96.44 171 ASP B CA 1
ATOM 3015 C C . ASP B 1 171 ? 7.824 9.375 -13.711 1 96.44 171 ASP B C 1
ATOM 3017 O O . ASP B 1 171 ? 7.406 8.281 -13.328 1 96.44 171 ASP B O 1
ATOM 3021 N N . LYS B 1 172 ? 8.07 10.383 -12.914 1 98.31 172 LYS B N 1
ATOM 3022 C CA . LYS B 1 172 ? 7.848 10.242 -11.477 1 98.31 172 LYS B CA 1
ATOM 3023 C C . LYS B 1 172 ? 6.461 10.734 -11.078 1 98.31 172 LYS B C 1
ATOM 3025 O O . LYS B 1 172 ? 5.875 11.578 -11.773 1 98.31 172 LYS B O 1
ATOM 3030 N N . THR B 1 173 ? 5.922 10.148 -10.117 1 98.25 173 THR B N 1
ATOM 3031 C CA . THR B 1 173 ? 4.668 10.586 -9.508 1 98.25 173 THR B CA 1
ATOM 3032 C C . THR B 1 173 ? 4.797 10.648 -7.992 1 98.25 173 THR B C 1
ATOM 3034 O O . THR B 1 173 ? 5.633 9.961 -7.402 1 98.25 173 THR B O 1
ATOM 3037 N N . ILE B 1 174 ? 4.078 11.562 -7.406 1 98.75 174 ILE B N 1
ATOM 3038 C CA . ILE B 1 174 ? 3.988 11.609 -5.953 1 98.75 174 ILE B CA 1
ATOM 3039 C C . ILE B 1 174 ? 2.855 10.703 -5.473 1 98.75 174 ILE B C 1
ATOM 3041 O O . ILE B 1 174 ? 1.686 10.945 -5.773 1 98.75 174 ILE B O 1
ATOM 3045 N N . VAL B 1 175 ? 3.189 9.703 -4.754 1 98.81 175 VAL B N 1
ATOM 3046 C CA . VAL B 1 175 ? 2.191 8.758 -4.262 1 98.81 175 VAL B CA 1
ATOM 3047 C C . VAL B 1 175 ? 1.466 9.352 -3.057 1 98.81 175 VAL B C 1
ATOM 3049 O O . VAL B 1 175 ? 0.234 9.367 -3.01 1 98.81 175 VAL B O 1
ATOM 3052 N N . MET B 1 176 ? 2.217 9.789 -2.078 1 98.88 176 MET B N 1
ATOM 3053 C CA . MET B 1 176 ? 1.753 10.477 -0.874 1 98.88 176 MET B CA 1
ATOM 3054 C C . MET B 1 176 ? 2.928 11.047 -0.09 1 98.88 176 MET B C 1
ATOM 3056 O O . MET B 1 176 ? 4.086 10.82 -0.439 1 98.88 176 MET B O 1
ATOM 3060 N N . THR B 1 177 ? 2.615 11.859 0.876 1 98.94 177 THR B N 1
ATOM 3061 C CA . THR B 1 177 ? 3.623 12.242 1.863 1 98.94 177 THR B CA 1
ATOM 3062 C C . THR B 1 177 ? 3.291 11.648 3.229 1 98.94 177 THR B C 1
ATOM 3064 O O . THR B 1 177 ? 2.131 11.328 3.51 1 98.94 177 THR B O 1
ATOM 3067 N N . ILE B 1 178 ? 4.32 11.375 4.008 1 98.94 178 ILE B N 1
ATOM 3068 C CA . ILE B 1 178 ? 4.145 10.812 5.348 1 98.94 178 ILE B CA 1
ATOM 3069 C C . ILE B 1 178 ? 4.984 11.609 6.348 1 98.94 178 ILE B C 1
ATOM 3071 O O . ILE B 1 178 ? 6.215 11.516 6.348 1 98.94 178 ILE B O 1
ATOM 3075 N N . SER B 1 179 ? 4.34 12.328 7.203 1 98.94 179 SER B N 1
ATOM 3076 C CA . SER B 1 179 ? 5.051 12.969 8.305 1 98.94 179 SER B CA 1
ATOM 3077 C C . SER B 1 179 ? 5.328 11.977 9.43 1 98.94 179 SER B C 1
ATOM 3079 O O . SER B 1 179 ? 4.457 11.18 9.797 1 98.94 179 SER B O 1
ATOM 3081 N N . LEU B 1 180 ? 6.504 11.977 9.93 1 98.94 180 LEU B N 1
ATOM 3082 C CA . LEU B 1 180 ? 6.926 11.125 11.039 1 98.94 180 LEU B CA 1
ATOM 3083 C C . LEU B 1 180 ? 7.383 11.969 12.227 1 98.94 180 LEU B C 1
ATOM 3085 O O . LEU B 1 180 ? 8.039 13 12.047 1 98.94 180 LEU B O 1
ATOM 3089 N N . GLY B 1 181 ? 7.051 11.539 13.398 1 98.75 181 GLY B N 1
ATOM 3090 C CA . GLY B 1 181 ? 7.438 12.227 14.625 1 98.75 181 GLY B CA 1
ATOM 3091 C C . GLY B 1 181 ? 6.738 11.688 15.859 1 98.75 181 GLY B C 1
ATOM 3092 O O . GLY B 1 181 ? 6.457 10.492 15.945 1 98.75 181 GLY B O 1
ATOM 3093 N N . TYR B 1 182 ? 6.625 12.531 16.797 1 98.44 182 TYR B N 1
ATOM 3094 C CA . TYR B 1 182 ? 6.02 12.164 18.078 1 98.44 182 TYR B CA 1
ATOM 3095 C C . TYR B 1 182 ? 4.793 13.016 18.359 1 98.44 182 TYR B C 1
ATOM 3097 O O . TYR B 1 182 ? 4.812 14.234 18.141 1 98.44 182 TYR B O 1
ATOM 3105 N N . LEU B 1 183 ? 3.783 12.352 18.828 1 97.88 183 LEU B N 1
ATOM 3106 C CA . LEU B 1 183 ? 2.582 13.086 19.219 1 97.88 183 LEU B CA 1
ATOM 3107 C C . LEU B 1 183 ? 2.895 14.094 20.312 1 97.88 183 LEU B C 1
ATOM 3109 O O . LEU B 1 183 ? 3.611 13.781 21.266 1 97.88 183 LEU B O 1
ATOM 3113 N N . LYS B 1 184 ? 2.377 15.297 20.109 1 96.69 184 LYS B N 1
ATOM 3114 C CA . LYS B 1 184 ? 2.508 16.312 21.156 1 96.69 184 LYS B CA 1
ATOM 3115 C C . LYS B 1 184 ? 1.838 15.867 22.453 1 96.69 184 LYS B C 1
ATOM 3117 O O . LYS B 1 184 ? 0.695 15.406 22.438 1 96.69 184 LYS B O 1
ATOM 3122 N N . GLU B 1 185 ? 2.482 15.938 23.562 1 92.5 185 GLU B N 1
ATOM 3123 C CA . GLU B 1 185 ? 2.064 15.391 24.859 1 92.5 185 GLU B CA 1
ATOM 3124 C C . GLU B 1 185 ? 0.732 15.984 25.297 1 92.5 185 GLU B C 1
ATOM 3126 O O . GLU B 1 185 ? -0.08 15.305 25.922 1 92.5 185 GLU B O 1
ATOM 3131 N N . ASP B 1 186 ? 0.401 17.203 25 1 93 186 ASP B N 1
ATOM 3132 C CA . ASP B 1 186 ? -0.794 17.875 25.5 1 93 186 ASP B CA 1
ATOM 3133 C C . ASP B 1 186 ? -1.954 17.734 24.516 1 93 186 ASP B C 1
ATOM 3135 O O . ASP B 1 186 ? -2.99 18.391 24.672 1 93 186 ASP B O 1
ATOM 3139 N N . LYS B 1 187 ? -1.74 16.922 23.516 1 93.56 187 LYS B N 1
ATOM 3140 C CA . LYS B 1 187 ? -2.785 16.719 22.516 1 93.56 187 LYS B CA 1
ATOM 3141 C C . LYS B 1 187 ? -3.309 15.289 22.547 1 93.56 187 LYS B C 1
ATOM 3143 O O . LYS B 1 187 ? -2.578 14.359 22.922 1 93.56 187 LYS B O 1
ATOM 3148 N N . THR B 1 188 ? -4.57 15.18 22.297 1 91.25 188 THR B N 1
ATOM 3149 C CA . THR B 1 188 ? -5.211 13.875 22.203 1 91.25 188 THR B CA 1
ATOM 3150 C C . THR B 1 188 ? -5.828 13.664 20.828 1 91.25 188 THR B C 1
ATOM 3152 O O . THR B 1 188 ? -6.234 14.625 20.172 1 91.25 188 THR B O 1
ATOM 3155 N N . LEU B 1 189 ? -5.836 12.43 20.453 1 91.12 189 LEU B N 1
ATOM 3156 C CA . LEU B 1 189 ? -6.453 12.094 19.172 1 91.12 189 LEU B CA 1
ATOM 3157 C C . LEU B 1 189 ? -7.953 11.875 19.328 1 91.12 189 LEU B C 1
ATOM 3159 O O . LEU B 1 189 ? -8.406 11.359 20.359 1 91.12 189 LEU B O 1
ATOM 3163 N N . TYR B 1 190 ? -8.641 12.305 18.312 1 88.38 190 TYR B N 1
ATOM 3164 C CA . TYR B 1 190 ? -10.047 11.938 18.266 1 88.38 190 TYR B CA 1
ATOM 3165 C C . TYR B 1 190 ? -10.219 10.43 18.188 1 88.38 190 TYR B C 1
ATOM 3167 O O . TYR B 1 190 ? -9.312 9.711 17.781 1 88.38 190 TYR B O 1
ATOM 3175 N N . PRO B 1 191 ? -11.328 9.969 18.703 1 91.88 191 PRO B N 1
ATOM 3176 C CA . PRO B 1 191 ? -11.57 8.531 18.547 1 91.88 191 PRO B CA 1
ATOM 3177 C C . PRO B 1 191 ? -11.438 8.07 17.094 1 91.88 191 PRO B C 1
ATOM 3179 O O . PRO B 1 191 ? -11.695 8.844 16.172 1 91.88 191 PRO B O 1
ATOM 3182 N N . ARG B 1 192 ? -10.969 6.898 16.969 1 93.88 192 ARG B N 1
ATOM 3183 C CA . ARG B 1 192 ? -10.852 6.344 15.625 1 93.88 192 ARG B CA 1
ATOM 3184 C C . ARG B 1 192 ? -12.203 6.305 14.922 1 93.88 192 ARG B C 1
ATOM 3186 O O . ARG B 1 192 ? -13.203 5.883 15.516 1 93.88 192 ARG B O 1
ATOM 3193 N N . ARG B 1 193 ? -12.203 6.695 13.734 1 94.12 193 ARG B N 1
ATOM 3194 C CA . ARG B 1 193 ? -13.422 6.621 12.93 1 94.12 193 ARG B CA 1
ATOM 3195 C C . ARG B 1 193 ? -13.703 5.184 12.5 1 94.12 193 ARG B C 1
ATOM 3197 O O . ARG B 1 193 ? -12.797 4.352 12.445 1 94.12 193 ARG B O 1
ATOM 3204 N N . ALA B 1 194 ? -14.898 4.941 12.164 1 95.06 194 ALA B N 1
ATOM 3205 C CA . ALA B 1 194 ? -15.352 3.598 11.812 1 95.06 194 ALA B CA 1
ATOM 3206 C C . ALA B 1 194 ? -14.625 3.084 10.57 1 95.06 194 ALA B C 1
ATOM 3208 O O . ALA B 1 194 ? -14.375 3.844 9.633 1 95.06 194 ALA B O 1
ATOM 3209 N N . ARG B 1 195 ? -14.273 1.804 10.602 1 97.75 195 ARG B N 1
ATOM 3210 C CA . ARG B 1 195 ? -13.734 1.058 9.469 1 97.75 195 ARG B CA 1
ATOM 3211 C C . ARG B 1 195 ? -14.688 -0.055 9.039 1 97.75 195 ARG B C 1
ATOM 3213 O O . ARG B 1 195 ? -15.234 -0.769 9.883 1 97.75 195 ARG B O 1
ATOM 3220 N N . ARG B 1 196 ? -14.938 -0.111 7.727 1 98.19 196 ARG B N 1
ATOM 3221 C CA . ARG B 1 196 ? -15.781 -1.178 7.203 1 98.19 196 ARG B CA 1
ATOM 3222 C C . ARG B 1 196 ? -15.023 -2.502 7.152 1 98.19 196 ARG B C 1
ATOM 3224 O O . ARG B 1 196 ? -14.008 -2.615 6.469 1 98.19 196 ARG B O 1
ATOM 3231 N N . GLY B 1 197 ? -15.547 -3.549 7.848 1 98.5 197 GLY B N 1
ATOM 3232 C CA . GLY B 1 197 ? -14.852 -4.816 8 1 98.5 197 GLY B CA 1
ATOM 3233 C C . GLY B 1 197 ? -15.227 -5.832 6.934 1 98.5 197 GLY B C 1
ATOM 3234 O O . GLY B 1 197 ? -15.773 -5.473 5.891 1 98.5 197 GLY B O 1
ATOM 3235 N N . TYR B 1 198 ? -14.906 -7.082 7.211 1 98.81 198 TYR B N 1
ATOM 3236 C CA . TYR B 1 198 ? -15.055 -8.227 6.32 1 98.81 198 TYR B CA 1
ATOM 3237 C C . TYR B 1 198 ? -16.469 -8.312 5.773 1 98.81 198 TYR B C 1
ATOM 3239 O O . TYR B 1 198 ? -16.672 -8.406 4.559 1 98.81 198 TYR B O 1
ATOM 3247 N N . ASP B 1 199 ? -17.469 -8.203 6.594 1 98.56 199 ASP B N 1
ATOM 3248 C CA . ASP B 1 199 ? -18.844 -8.438 6.215 1 98.56 199 ASP B CA 1
ATOM 3249 C C . ASP B 1 199 ? -19.359 -7.352 5.273 1 98.56 199 ASP B C 1
ATOM 3251 O O . ASP B 1 199 ? -20.312 -7.566 4.52 1 98.56 199 ASP B O 1
ATOM 3255 N N . GLU B 1 200 ? -18.656 -6.223 5.266 1 98.25 200 GLU B N 1
ATOM 3256 C CA . GLU B 1 200 ? -19.125 -5.086 4.477 1 98.25 200 GLU B CA 1
ATOM 3257 C C . GLU B 1 200 ? -18.391 -4.996 3.143 1 98.25 200 GLU B C 1
ATOM 3259 O O . GLU B 1 200 ? -18.938 -4.488 2.16 1 98.25 200 GLU B O 1
ATOM 3264 N N . ILE B 1 201 ? -17.156 -5.523 3.107 1 98.62 201 ILE B N 1
ATOM 3265 C CA . ILE B 1 201 ? -16.375 -5.141 1.938 1 98.62 201 ILE B CA 1
ATOM 3266 C C . ILE B 1 201 ? -15.961 -6.391 1.161 1 98.62 201 ILE B C 1
ATOM 3268 O O . ILE B 1 201 ? -15.383 -6.293 0.074 1 98.62 201 ILE B O 1
ATOM 3272 N N . VAL B 1 202 ? -16.25 -7.645 1.651 1 98.81 202 VAL B N 1
ATOM 3273 C CA . VAL B 1 202 ? -15.781 -8.867 1.005 1 98.81 202 VAL B CA 1
ATOM 3274 C C . VAL B 1 202 ? -16.953 -9.594 0.355 1 98.81 202 VAL B C 1
ATOM 3276 O O . VAL B 1 202 ? -17.969 -9.852 1.006 1 98.81 202 VAL B O 1
ATOM 3279 N N . LYS B 1 203 ? -16.859 -9.867 -0.881 1 98.62 203 LYS B N 1
ATOM 3280 C CA . LYS B 1 203 ? -17.734 -10.789 -1.602 1 98.62 203 LYS B CA 1
ATOM 3281 C C . LYS B 1 203 ? -17.031 -12.133 -1.835 1 98.62 203 LYS B C 1
ATOM 3283 O O . LYS B 1 203 ? -15.992 -12.188 -2.486 1 98.62 203 LYS B O 1
ATOM 3288 N N . VAL B 1 204 ? -17.625 -13.227 -1.369 1 98.5 204 VAL B N 1
ATOM 3289 C CA . VAL B 1 204 ? -17.016 -14.547 -1.489 1 98.5 204 VAL B CA 1
ATOM 3290 C C . VAL B 1 204 ? -17.609 -15.273 -2.699 1 98.5 204 VAL B C 1
ATOM 3292 O O . VAL B 1 204 ? -18.828 -15.336 -2.865 1 98.5 204 VAL B O 1
ATOM 3295 N N . LEU B 1 205 ? -16.781 -15.711 -3.457 1 98.19 205 LEU B N 1
ATOM 3296 C CA . LEU B 1 205 ? -17.188 -16.484 -4.629 1 98.19 205 LEU B CA 1
ATOM 3297 C C . LEU B 1 205 ? -16.594 -17.875 -4.59 1 98.19 205 LEU B C 1
ATOM 3299 O O . LEU B 1 205 ? -15.398 -18.047 -4.305 1 98.19 205 LEU B O 1
#

Solvent-accessible surface area (backbone atoms only — not comparable to full-atom values): 21088 Å² total; per-residue (Å²): 83,48,40,70,58,39,48,72,64,53,56,75,57,75,49,36,28,68,86,45,77,75,52,68,67,57,53,37,52,25,42,44,55,14,45,55,44,75,34,78,93,60,40,58,35,53,40,35,38,37,32,53,38,71,68,51,22,52,57,48,19,69,36,29,74,61,40,63,39,50,67,25,19,43,30,30,34,38,37,32,12,27,40,56,34,58,42,88,81,35,71,52,54,59,59,50,35,61,75,57,70,66,40,61,66,60,51,51,51,52,45,50,52,42,32,67,66,26,66,74,40,72,64,34,12,49,46,52,11,17,25,41,36,13,21,36,50,38,34,33,51,50,39,28,36,54,71,72,30,41,35,26,78,43,71,70,48,40,54,68,57,47,35,60,75,70,68,50,59,90,52,48,43,67,59,37,33,36,30,37,32,38,68,28,86,94,59,79,78,74,79,83,73,89,63,76,36,39,89,75,37,50,46,80,67,83,49,39,70,58,41,48,72,64,54,55,74,57,74,49,36,29,68,87,45,78,74,52,68,67,58,52,38,52,26,41,44,55,14,45,55,46,76,34,75,94,60,39,59,36,53,39,34,40,38,32,51,36,70,69,51,23,53,57,48,19,70,35,30,76,61,41,62,39,48,66,25,17,42,30,30,34,38,38,31,11,27,41,55,32,58,43,89,82,36,70,52,54,61,58,49,35,61,75,58,69,66,40,61,65,61,52,51,51,51,44,49,52,41,33,66,66,25,65,75,41,72,65,35,14,49,44,52,11,17,26,42,34,13,21,36,50,40,33,33,51,51,39,27,38,53,70,72,30,40,35,26,77,42,71,69,47,39,55,68,58,49,35,58,75,69,68,50,60,88,51,48,43,67,57,38,32,36,30,34,31,38,67,27,86,94,58,81,77,74,78,82,74,90,64,75,38,39,90,75,34,51,48,79,65

Radius of gyration: 20.35 Å; Cα contacts (8 Å, |Δi|>4): 775; chains: 2; bounding box: 49×56×49 Å

Sequence (410 aa):
MDLKKVYEERRAINFFDPNRDISEELLKEIIDLSVLAPSAFNLQPWSIIAVKSKESKEKLYKLSNNQPKVLEAPVTLIIVGDKNGYSKDNPVWQEFRKIVNDDEEAIKNTQQAAYNLYGTSEENKIKFAESNGGLLSMSIMYAAKNLGIDSHPMSGIDFEGIKKEFELNEDKTIVMTISLGYLKEDKTLYPRRARRGYDEIVKVLMDLKKVYEERRAINFFDPNRDISEELLKEIIDLSVLAPSAFNLQPWSIIAVKSKESKEKLYKLSNNQPKVLEAPVTLIIVGDKNGYSKDNPVWQEFRKIVNDDEEAIKNTQQAAYNLYGTSEENKIKFAESNGGLLSMSIMYAAKNLGIDSHPMSGIDFEGIKKEFELNEDKTIVMTISLGYLKEDKTLYPRRARRGYDEIVKVL

Secondary structure (DSSP, 8-state):
-BHHHHHHH--B-S-B-TT----HHHHHHHHHHHTTS--GGG---EEEEEE-SHHHHHHHHHTTTT-HHHHHSSEEEEEEEETTTTSTT-THHHHHHHHTTT-HHHHHHHHHHHHHHHSS-HHHHHHHHHHHHHHHHHHHHHHHHHTT-EEEEE--S-HHHHHHHTT--TTEEEEEEEEEE-B-TT--PPPPPP---HHHHEEE-/-BHHHHHHH--B-S-B-TT----HHHHHHHHHHHTTS--GGG---EEEEEE-SHHHHHHHHHTTTT-HHHHHSSEEEEEEEETTTTSTT-THHHHHHHHTTT-HHHHHHHHHHHHHHHSS-HHHHHHHHHHHHHHHHHHHHHHHHHTT-EEEEE--S-HHHHHHHTT--TTEEEEEEEEEE-B-TT--PPPPPP---HHHHEEE-

InterPro domains:
  IPR000415 Nitroreductase-like [G3DSA:3.40.109.10] (1-203)
  IPR000415 Nitroreductase-like [SSF55469] (1-202)
  IPR029479 Nitroreductase [PF00881] (8-182)

Nearest PDB structures (foldseek):
  3bem-assembly1_A  TM=9.250E-01  e=1.494E-17  Bacillus subtilis
  3gag-assembly2_D  TM=8.734E-01  e=4.049E-16  Streptococcus mutans
  3of4-assembly2_C-2  TM=8.852E-01  e=1.624E-15  Idiomarina loihiensis
  2b67-assembly2_C  TM=8.460E-01  e=9.341E-14  Streptococcus pneumoniae TIGR4
  5hdj-assembly1_A  TM=8.524E-01  e=2.531E-12  Priestia megaterium

pLDDT: mean 97.62, std 1.77, range [88.19, 99.0]

Organism: NCBI:txid1418104

Foldseek 3Di:
DDLVCLVVPADAAQAFALPFADDPVLLCQLLVQLLVFDADVSLLQKDKDKQADQVSLVLQCVFLVNRCLSNRFRIKIFIKGFLCSLDPPRPVLVVVCVVVVNPVVVSVVSSVVSCVQRVPDPVSSCVRRQVSSVSSVVSSSSSCVVVVKHKHKGPSGNFVSVCVVVVPDPRMTGNIMMGIHHHDPPDDDDPDDDDDDCVRPDDDD/DDLVCLVVPADAAQAFALPFADDPVLLCQLLVQLLVFDADVSLLQKDKDKQADQVSLVLQCVFLVNRCLSNRFRIKIFIKGFLCSLDPPRPVLVVVCVVVVNPVVVSVVVSVVSCVQRVPDPVSSCVRRQVSSVSSVVSSSSSCVVVVKHKHKGPSGNFVSVCVVVVPDPRMTGNIMMGIHHHDPPDDDDPDDDDDDCVGPDDDD